Protein AF-A0A2V9T1B5-F1 (afdb_monomer)

Radius of gyration: 33.57 Å; Cα contacts (8 Å, |Δi|>4): 632; chains: 1; bounding box: 71×100×73 Å

Structure (mmCIF, N/CA/C/O backbone):
data_AF-A0A2V9T1B5-F1
#
_entry.id   AF-A0A2V9T1B5-F1
#
loop_
_atom_site.group_PDB
_atom_site.id
_atom_site.type_symbol
_atom_site.label_atom_id
_atom_site.label_alt_id
_atom_site.label_comp_id
_atom_site.label_asym_id
_atom_site.label_entity_id
_atom_site.label_seq_id
_atom_site.pdbx_PDB_ins_code
_atom_site.Cartn_x
_atom_site.Cartn_y
_atom_site.Cartn_z
_atom_site.occupancy
_atom_site.B_iso_or_equiv
_atom_site.auth_seq_id
_atom_site.auth_comp_id
_atom_site.auth_asym_id
_atom_site.auth_atom_id
_atom_site.pdbx_PDB_model_num
ATOM 1 N N . MET A 1 1 ? 27.629 -68.394 12.756 1.00 27.97 1 MET A N 1
ATOM 2 C CA . MET A 1 1 ? 27.709 -67.136 13.525 1.00 27.97 1 MET A CA 1
ATOM 3 C C . MET A 1 1 ? 28.769 -66.279 12.849 1.00 27.97 1 MET A C 1
ATOM 5 O O . MET A 1 1 ? 29.933 -66.646 12.896 1.00 27.97 1 MET A O 1
ATOM 9 N N . ILE A 1 2 ? 28.378 -65.248 12.100 1.00 22.84 2 ILE A N 1
ATOM 10 C CA . ILE A 1 2 ? 29.319 -64.308 11.473 1.00 22.84 2 ILE A CA 1
ATOM 11 C C . ILE A 1 2 ? 28.877 -62.925 11.935 1.00 22.84 2 ILE A C 1
ATOM 13 O O . ILE A 1 2 ? 27.799 -62.472 11.560 1.00 22.84 2 ILE A O 1
ATOM 17 N N . ASN A 1 3 ? 29.676 -62.294 12.793 1.00 23.17 3 ASN A N 1
ATOM 18 C CA . ASN A 1 3 ? 29.458 -60.916 13.211 1.00 23.17 3 ASN A CA 1
ATOM 19 C C . ASN A 1 3 ? 30.103 -59.994 12.177 1.00 23.17 3 ASN A C 1
ATOM 21 O O . ASN A 1 3 ? 31.319 -60.029 11.997 1.00 23.17 3 ASN A O 1
ATOM 25 N N . PHE A 1 4 ? 29.306 -59.153 11.522 1.00 21.45 4 PHE A N 1
ATOM 26 C CA . PHE A 1 4 ? 29.824 -57.986 10.815 1.00 21.45 4 PHE A CA 1
ATOM 27 C C . PHE A 1 4 ? 29.846 -56.803 11.782 1.00 21.45 4 PHE A C 1
ATOM 29 O O . PHE A 1 4 ? 28.810 -56.401 12.305 1.00 21.45 4 PHE A O 1
ATOM 36 N N . ILE A 1 5 ? 31.036 -56.254 12.023 1.00 24.81 5 ILE A N 1
ATOM 37 C CA . ILE A 1 5 ? 31.220 -54.988 12.735 1.00 24.81 5 ILE A CA 1
ATOM 38 C C . ILE A 1 5 ? 31.395 -53.910 11.667 1.00 24.81 5 ILE A C 1
ATOM 40 O O . ILE A 1 5 ? 32.372 -53.933 10.923 1.00 24.81 5 ILE A O 1
ATOM 44 N N . VAL A 1 6 ? 30.455 -52.969 11.587 1.00 22.75 6 VAL A N 1
ATOM 45 C CA . VAL A 1 6 ? 30.609 -51.751 10.783 1.00 22.75 6 VAL A CA 1
ATOM 46 C C . VAL A 1 6 ? 30.931 -50.609 11.741 1.00 22.75 6 VAL A C 1
ATOM 48 O O . VAL A 1 6 ? 30.074 -50.181 12.510 1.00 22.75 6 VAL A O 1
ATOM 51 N N . SER A 1 7 ? 32.176 -50.132 11.715 1.00 23.30 7 SER A N 1
ATOM 52 C CA . SER A 1 7 ? 32.597 -48.926 12.437 1.00 23.30 7 SER A CA 1
ATOM 53 C C . SER A 1 7 ? 32.425 -47.709 11.533 1.00 23.30 7 SER A C 1
ATOM 55 O O . SER A 1 7 ? 33.073 -47.622 10.492 1.00 23.30 7 SER A O 1
ATOM 57 N N . LEU A 1 8 ? 31.576 -46.760 11.931 1.00 23.06 8 LEU A N 1
ATOM 58 C CA . LEU A 1 8 ? 31.477 -45.443 11.298 1.00 23.06 8 LEU A CA 1
ATOM 59 C C . LEU A 1 8 ? 32.153 -44.404 12.198 1.00 23.06 8 LEU A C 1
ATOM 61 O O . LEU A 1 8 ? 31.706 -44.158 13.316 1.00 23.06 8 LEU A O 1
ATOM 65 N N . THR A 1 9 ? 33.220 -43.782 11.701 1.00 23.73 9 THR A N 1
ATOM 66 C CA . THR A 1 9 ? 33.919 -42.691 12.392 1.00 23.73 9 THR A CA 1
ATOM 67 C C . THR A 1 9 ? 33.430 -41.364 11.819 1.00 23.73 9 THR A C 1
ATOM 69 O O . THR A 1 9 ? 33.718 -41.047 10.667 1.00 23.73 9 THR A O 1
ATOM 72 N N . MET A 1 10 ? 32.695 -40.570 12.600 1.00 24.61 10 MET A N 1
ATOM 73 C CA . MET A 1 10 ? 32.346 -39.192 12.233 1.00 24.61 10 MET A CA 1
ATOM 74 C C . MET A 1 10 ? 33.096 -38.208 13.130 1.00 24.61 10 MET A C 1
ATOM 76 O O . MET A 1 10 ? 32.990 -38.263 14.351 1.00 24.61 10 MET A O 1
ATOM 80 N N . SER A 1 11 ? 33.841 -37.290 12.513 1.00 25.34 11 SER A N 1
ATOM 81 C CA . SER A 1 11 ? 34.468 -36.153 13.191 1.00 25.34 11 SER A CA 1
ATOM 82 C C . SER A 1 11 ? 33.543 -34.942 13.085 1.00 25.34 11 SER A C 1
ATOM 84 O O . SER A 1 11 ? 33.284 -34.451 11.986 1.00 25.34 11 SER A O 1
ATOM 86 N N . THR A 1 12 ? 33.015 -34.462 14.212 1.00 33.34 12 THR A N 1
ATOM 87 C CA . THR A 1 12 ? 32.183 -33.249 14.263 1.00 33.34 12 THR A CA 1
ATOM 88 C C . THR A 1 12 ? 32.829 -32.186 15.141 1.00 33.34 12 THR A C 1
ATOM 90 O O . THR A 1 12 ? 33.193 -32.458 16.284 1.00 33.34 12 THR A O 1
ATOM 93 N N . LYS A 1 13 ?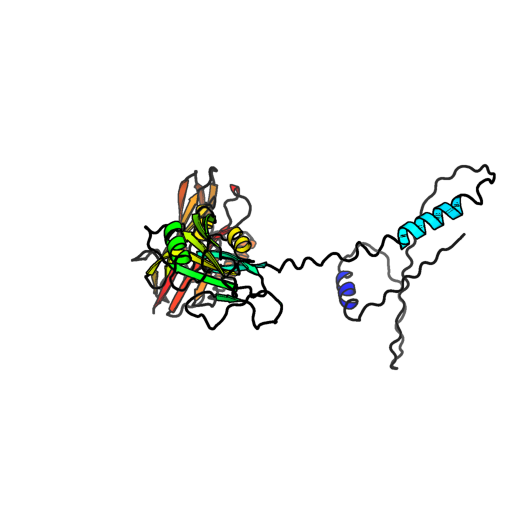 32.929 -30.955 14.619 1.00 31.89 13 LYS A N 1
ATOM 94 C CA . LYS A 1 13 ? 33.386 -29.771 15.362 1.00 31.89 13 LYS A CA 1
ATOM 95 C C . LYS A 1 13 ? 32.484 -29.509 16.579 1.00 31.89 13 LYS A C 1
ATOM 97 O O . LYS A 1 13 ? 31.260 -29.619 16.515 1.00 31.89 13 LYS A O 1
ATOM 102 N N . THR A 1 14 ? 33.121 -29.113 17.672 1.00 38.16 14 THR A N 1
ATOM 103 C CA . THR A 1 14 ? 32.693 -29.068 19.084 1.00 38.16 14 THR A CA 1
ATOM 104 C C . THR A 1 14 ? 31.452 -28.230 19.448 1.00 38.16 14 THR A C 1
ATOM 106 O O . THR A 1 14 ? 31.108 -28.155 20.621 1.00 38.16 14 THR A O 1
ATOM 109 N N . GLY A 1 15 ? 30.715 -27.649 18.496 1.00 39.47 15 GLY A N 1
ATOM 110 C CA . GLY A 1 15 ? 29.523 -26.827 18.779 1.00 39.47 15 GLY A CA 1
ATOM 111 C C . GLY A 1 15 ? 28.165 -27.534 18.642 1.00 39.47 15 GLY A C 1
ATOM 112 O O . GLY A 1 15 ? 27.149 -26.994 19.076 1.00 39.47 15 GLY A O 1
ATOM 113 N N . PHE A 1 16 ? 28.109 -28.722 18.028 1.00 32.59 16 PHE A N 1
ATOM 114 C CA . PHE A 1 16 ? 26.835 -29.366 17.656 1.00 32.59 16 PHE A CA 1
ATOM 115 C C . PHE A 1 16 ? 26.330 -30.394 18.691 1.00 32.59 16 PHE A C 1
ATOM 117 O O . PHE A 1 16 ? 25.124 -30.590 18.837 1.00 32.59 16 PHE A O 1
ATOM 124 N N . ALA A 1 17 ? 27.230 -30.985 19.485 1.00 37.50 17 ALA A N 1
ATOM 125 C CA . ALA A 1 17 ? 26.889 -32.007 20.481 1.00 37.50 17 ALA A CA 1
ATOM 126 C C . ALA A 1 17 ? 26.057 -31.462 21.665 1.00 37.50 17 ALA A C 1
ATOM 128 O O . ALA A 1 17 ? 25.177 -32.153 22.174 1.00 37.50 17 ALA A O 1
ATOM 129 N N . GLN A 1 18 ? 26.250 -30.196 22.060 1.00 34.62 18 GLN A N 1
ATOM 130 C CA . GLN A 1 18 ? 25.498 -29.584 23.168 1.00 34.62 18 GLN A CA 1
ATOM 131 C C . GLN A 1 18 ? 24.032 -29.255 22.823 1.00 34.62 18 GLN A C 1
ATOM 133 O O . GLN A 1 18 ? 23.200 -29.162 23.726 1.00 34.62 18 GLN A O 1
ATOM 138 N N . LYS A 1 19 ? 23.678 -29.110 21.536 1.00 35.59 19 LYS A N 1
ATOM 139 C CA . LYS A 1 19 ? 22.288 -28.840 21.115 1.00 35.59 19 LYS A CA 1
ATOM 140 C C . LYS A 1 19 ? 21.432 -30.106 21.001 1.00 35.59 19 LYS A C 1
ATOM 142 O O . LYS A 1 19 ? 20.233 -30.030 21.249 1.00 35.59 19 LYS A O 1
ATOM 147 N N . LEU A 1 20 ? 22.032 -31.263 20.717 1.00 31.22 20 LEU A N 1
ATOM 148 C CA . LEU A 1 20 ? 21.323 -32.549 20.661 1.00 31.22 20 LEU A CA 1
ATOM 149 C C . LEU A 1 20 ? 20.961 -33.086 22.057 1.00 31.22 20 LEU A C 1
ATOM 151 O O . LEU A 1 20 ? 19.861 -33.603 22.243 1.00 31.22 20 LEU A O 1
ATOM 155 N N . ALA A 1 21 ? 21.809 -32.860 23.066 1.00 33.88 21 ALA A N 1
ATOM 156 C CA . ALA A 1 21 ? 21.526 -33.264 24.448 1.00 33.88 21 ALA A CA 1
ATOM 157 C C . ALA A 1 21 ? 20.344 -32.497 25.087 1.00 33.88 21 ALA A C 1
ATOM 159 O O . ALA A 1 21 ? 19.639 -33.044 25.929 1.00 33.88 21 ALA A O 1
ATOM 160 N N . ARG A 1 22 ? 20.067 -31.254 24.654 1.00 31.62 22 ARG A N 1
ATOM 161 C CA . ARG A 1 22 ? 18.905 -30.470 25.129 1.00 31.62 22 ARG A CA 1
ATOM 162 C C . ARG A 1 22 ? 17.578 -30.853 24.468 1.00 31.62 22 ARG A C 1
ATOM 164 O O . ARG A 1 22 ? 16.531 -30.509 25.006 1.00 31.62 22 ARG A O 1
ATOM 171 N N . TRP A 1 23 ? 17.604 -31.552 23.334 1.00 28.58 23 TRP A N 1
ATOM 172 C CA . TRP A 1 23 ? 16.388 -31.969 22.626 1.00 28.58 23 TRP A CA 1
ATOM 173 C C . TRP A 1 23 ? 15.876 -33.344 23.094 1.00 28.58 23 TRP A C 1
ATOM 175 O O . TRP A 1 23 ? 14.671 -33.568 23.128 1.00 28.58 23 TRP A O 1
ATOM 185 N N . ALA A 1 24 ? 16.767 -34.228 23.556 1.00 31.69 24 ALA A N 1
ATOM 186 C CA . ALA A 1 24 ? 16.408 -35.567 24.039 1.00 31.69 24 ALA A CA 1
ATOM 187 C C . ALA A 1 24 ? 15.790 -35.601 25.457 1.00 31.69 24 ALA A C 1
ATOM 189 O O . ALA A 1 24 ? 15.173 -36.591 25.832 1.00 31.69 24 ALA A O 1
ATOM 190 N N . GLY A 1 25 ? 15.894 -34.521 26.241 1.00 29.31 25 GLY A N 1
ATOM 191 C CA . GLY A 1 25 ? 15.396 -34.455 27.625 1.00 29.31 25 GLY A CA 1
ATOM 192 C C . GLY A 1 25 ? 13.893 -34.185 27.798 1.00 29.31 25 GLY A C 1
ATOM 193 O O . GLY A 1 25 ? 13.484 -33.802 28.890 1.00 29.31 25 GLY A O 1
ATOM 194 N N . LYS A 1 26 ? 13.066 -34.308 26.748 1.00 30.30 26 LYS A N 1
ATOM 195 C CA . LYS A 1 26 ? 11.636 -33.928 26.793 1.00 30.30 26 LYS A CA 1
ATOM 196 C C . LYS A 1 26 ? 10.634 -35.002 26.357 1.00 30.30 26 LYS A C 1
ATOM 198 O O . LYS A 1 26 ? 9.466 -34.681 26.161 1.00 30.30 26 LYS A O 1
ATOM 203 N N . VAL A 1 27 ? 11.042 -36.267 26.265 1.00 25.41 27 VAL A N 1
ATOM 204 C CA . VAL A 1 27 ? 10.117 -37.382 26.005 1.00 25.41 27 VAL A CA 1
ATOM 205 C C . VAL A 1 27 ? 10.236 -38.399 27.138 1.00 25.41 27 VAL A C 1
ATOM 207 O O . VAL A 1 27 ? 11.235 -39.099 27.247 1.00 25.41 27 VAL A O 1
ATOM 210 N N . SER A 1 28 ? 9.225 -38.433 28.007 1.00 24.00 28 SER A N 1
ATOM 211 C CA . SER A 1 28 ? 9.064 -39.421 29.078 1.00 24.00 28 SER A CA 1
ATOM 212 C C . SER A 1 28 ? 8.049 -40.473 28.641 1.00 24.00 28 SER A C 1
ATOM 214 O O . SER A 1 28 ? 6.937 -40.112 28.264 1.00 24.00 28 SER A O 1
ATOM 216 N N . PHE A 1 29 ? 8.422 -41.752 28.728 1.00 26.62 29 PHE A N 1
ATOM 217 C CA . PHE A 1 29 ? 7.496 -42.882 28.801 1.00 26.62 29 PHE A CA 1
ATOM 218 C C . PHE A 1 29 ? 8.089 -43.984 29.700 1.00 26.62 29 PHE A C 1
ATOM 220 O O . PHE A 1 29 ? 9.119 -44.561 29.372 1.00 26.62 29 PHE A O 1
ATOM 227 N N . GLY A 1 30 ? 7.405 -44.257 30.818 1.00 23.55 30 GLY A N 1
ATOM 228 C CA . GLY A 1 30 ? 7.139 -45.603 31.353 1.00 23.55 30 GLY A CA 1
ATOM 229 C C . GLY A 1 30 ? 8.272 -46.461 31.938 1.00 23.55 30 GLY A C 1
ATOM 230 O O . GLY A 1 30 ? 8.792 -47.329 31.254 1.00 23.55 30 GLY A O 1
ATOM 231 N N . THR A 1 31 ? 8.507 -46.289 33.244 1.00 26.75 31 THR A N 1
ATOM 232 C CA . THR A 1 31 ? 8.762 -47.311 34.296 1.00 26.75 31 THR A CA 1
ATOM 233 C C . THR A 1 31 ? 9.779 -48.450 34.084 1.00 26.75 31 THR A C 1
ATOM 235 O O . THR A 1 31 ? 9.487 -49.457 33.443 1.00 26.75 31 THR A O 1
ATOM 238 N N . GLY A 1 32 ? 10.887 -48.358 34.829 1.00 25.12 32 GLY A N 1
ATOM 239 C CA . GLY A 1 32 ? 11.743 -49.454 35.302 1.00 25.12 32 GLY A CA 1
ATOM 240 C C . GLY A 1 32 ? 12.815 -48.877 36.242 1.00 25.12 32 GLY A C 1
ATOM 241 O O . GLY A 1 32 ? 13.456 -47.900 35.871 1.00 25.12 32 GLY A O 1
ATOM 242 N N . GLU A 1 33 ? 12.923 -49.390 37.471 1.00 26.41 33 GLU A N 1
ATOM 243 C CA . GLU A 1 33 ? 13.734 -48.851 38.584 1.00 26.41 33 GLU A CA 1
ATOM 244 C C . GLU A 1 33 ? 15.238 -48.647 38.281 1.00 26.41 33 GLU A C 1
ATOM 246 O O . GLU A 1 33 ? 15.796 -49.347 37.434 1.00 26.41 33 GLU A O 1
ATOM 251 N N . PRO A 1 34 ? 15.921 -47.718 38.988 1.00 27.36 34 PRO A N 1
ATOM 252 C CA . PRO A 1 34 ? 17.334 -47.426 38.781 1.00 27.36 34 PRO A CA 1
ATOM 253 C C . PRO A 1 34 ? 18.230 -48.274 39.699 1.00 27.36 34 PRO A C 1
ATOM 255 O O . PRO A 1 34 ? 18.143 -48.177 40.922 1.00 27.36 34 PRO A O 1
ATOM 258 N N . GLU A 1 35 ? 19.169 -49.032 39.131 1.00 26.33 35 GLU A N 1
ATOM 259 C CA . GLU A 1 35 ? 20.318 -49.519 39.900 1.00 26.33 35 GLU A CA 1
ATOM 260 C C . GLU A 1 35 ? 21.350 -48.394 40.056 1.00 26.33 35 GLU A C 1
ATOM 262 O O . GLU A 1 35 ? 21.898 -47.847 39.098 1.00 26.33 35 GLU A O 1
ATOM 267 N N . THR A 1 36 ? 21.581 -48.030 41.312 1.00 25.42 36 THR A N 1
ATOM 268 C CA . THR A 1 36 ? 22.580 -47.078 41.790 1.00 25.42 36 THR A CA 1
ATOM 269 C C . THR A 1 36 ? 23.999 -47.605 41.595 1.00 25.42 36 THR A C 1
ATOM 271 O O . THR A 1 36 ? 24.306 -48.683 42.096 1.00 25.42 36 THR A O 1
ATOM 274 N N . LEU A 1 37 ? 24.905 -46.804 41.023 1.00 24.48 37 LEU A N 1
ATOM 275 C CA . LEU A 1 37 ? 26.349 -46.977 41.222 1.00 24.48 37 LEU A CA 1
ATOM 276 C C . LEU A 1 37 ? 27.048 -45.625 41.460 1.00 24.48 37 LEU A C 1
ATOM 278 O O . LEU A 1 37 ? 27.145 -44.771 40.585 1.00 24.48 37 LEU A O 1
ATOM 282 N N . SER A 1 38 ? 27.458 -45.495 42.723 1.00 23.78 38 SER A N 1
ATOM 283 C CA . SER A 1 38 ? 28.456 -44.651 43.392 1.00 23.78 38 SER A CA 1
ATOM 284 C C . SER A 1 38 ? 29.300 -43.662 42.568 1.00 23.78 38 SER A C 1
ATOM 286 O O . SER A 1 38 ? 30.051 -44.022 41.666 1.00 23.78 38 SER A O 1
ATOM 288 N N . THR A 1 39 ? 29.257 -42.406 43.017 1.00 27.08 39 THR A N 1
ATOM 289 C CA . THR A 1 39 ? 30.292 -41.380 42.853 1.00 27.08 39 THR A CA 1
ATOM 290 C C . THR A 1 39 ? 31.535 -41.712 43.684 1.00 27.08 39 THR A C 1
ATOM 292 O O . THR A 1 39 ? 31.429 -41.806 44.908 1.00 27.08 39 THR A O 1
ATOM 295 N N . ALA A 1 40 ? 32.704 -41.784 43.045 1.00 26.09 40 ALA A N 1
ATOM 296 C CA . ALA A 1 40 ? 33.996 -41.583 43.697 1.00 26.09 40 ALA A CA 1
ATOM 297 C C . ALA A 1 40 ? 34.992 -40.912 42.727 1.00 26.09 40 ALA A C 1
ATOM 299 O O . ALA A 1 40 ? 35.174 -41.350 41.594 1.00 26.09 40 ALA A O 1
ATOM 300 N N . ASP A 1 41 ? 35.541 -39.805 43.219 1.00 23.75 41 ASP A N 1
ATOM 301 C CA . ASP A 1 41 ? 36.699 -38.985 42.838 1.00 23.75 41 ASP A CA 1
ATOM 302 C C . ASP A 1 41 ? 37.670 -39.491 41.755 1.00 23.75 41 ASP A C 1
ATOM 304 O O . ASP A 1 41 ? 38.149 -40.610 41.848 1.00 23.75 41 ASP A O 1
ATOM 308 N N . VAL A 1 42 ? 38.081 -38.600 40.832 1.00 26.94 42 VAL A N 1
ATOM 309 C CA . VAL A 1 42 ? 39.494 -38.182 40.625 1.00 26.94 42 VAL A CA 1
ATOM 310 C C . VAL A 1 42 ? 39.526 -36.816 39.911 1.00 26.94 42 VAL A C 1
ATOM 312 O O . VAL A 1 42 ? 38.898 -36.600 38.875 1.00 26.94 42 VAL A O 1
ATOM 315 N N . VAL A 1 43 ? 40.295 -35.891 40.486 1.00 26.61 43 VAL A N 1
ATOM 316 C CA . VAL A 1 43 ? 40.606 -34.538 40.004 1.00 26.61 43 VAL A CA 1
ATOM 317 C C . VAL A 1 43 ? 41.882 -34.545 39.143 1.00 26.61 43 VAL A C 1
ATOM 319 O O . VAL A 1 43 ? 42.850 -35.196 39.509 1.00 26.61 43 VAL A O 1
ATOM 322 N N . ARG A 1 44 ? 41.867 -33.725 38.075 1.00 28.11 44 ARG A N 1
ATOM 323 C CA . ARG A 1 44 ? 42.983 -33.136 37.286 1.00 28.11 44 ARG A CA 1
ATOM 324 C C . ARG A 1 44 ? 44.037 -34.070 36.665 1.00 28.11 44 ARG A C 1
ATOM 326 O O . ARG A 1 44 ? 44.931 -34.537 37.347 1.00 28.11 44 ARG A O 1
ATOM 333 N N . ASP A 1 45 ? 44.053 -34.113 35.331 1.00 27.89 45 ASP A N 1
ATOM 334 C CA . ASP A 1 45 ? 45.153 -33.512 34.561 1.00 27.89 45 ASP A CA 1
ATOM 335 C C . ASP A 1 45 ? 44.776 -33.302 33.085 1.00 27.89 45 ASP A C 1
ATOM 337 O O . ASP A 1 45 ? 43.893 -33.963 32.538 1.00 27.89 45 ASP A O 1
ATOM 341 N N . GLY A 1 46 ? 45.383 -32.288 32.467 1.00 32.44 46 GLY A N 1
ATOM 342 C CA . GLY A 1 46 ? 45.073 -31.822 31.118 1.00 32.44 46 GLY A CA 1
ATOM 343 C C . GLY A 1 46 ? 45.395 -32.845 30.026 1.00 32.44 46 GLY A C 1
ATOM 344 O O . GLY A 1 46 ? 46.501 -33.364 29.944 1.00 32.44 46 GLY A O 1
ATOM 345 N N . GLY A 1 47 ? 44.435 -33.073 29.131 1.00 27.31 47 GLY A N 1
ATOM 346 C CA . GLY A 1 47 ? 44.636 -33.867 27.921 1.00 27.31 47 GLY A CA 1
ATOM 347 C C . GLY A 1 47 ? 43.312 -34.201 27.244 1.00 27.31 47 GLY A C 1
ATOM 348 O O . GLY A 1 47 ? 42.538 -35.014 27.738 1.00 27.31 47 GLY A O 1
ATOM 349 N N . LEU A 1 48 ? 43.036 -33.570 26.101 1.00 29.42 48 LEU A N 1
ATOM 350 C CA . LEU A 1 48 ? 41.902 -33.904 25.237 1.00 29.42 48 LEU A CA 1
ATOM 351 C C . LEU A 1 48 ? 42.068 -35.334 24.694 1.00 29.42 48 LEU A C 1
ATOM 353 O O . LEU A 1 48 ? 42.813 -35.547 23.742 1.00 29.42 48 LEU A O 1
ATOM 357 N N . SER A 1 49 ? 41.349 -36.297 25.271 1.00 28.28 49 SER A N 1
ATOM 358 C CA . SER A 1 49 ? 41.132 -37.625 24.681 1.00 28.28 49 SER A CA 1
ATOM 359 C C . SER A 1 49 ? 39.649 -37.795 24.327 1.00 28.28 49 SER A C 1
ATOM 361 O O . SER A 1 49 ? 38.791 -37.441 25.139 1.00 28.28 49 SER A O 1
ATOM 363 N N . PRO A 1 50 ? 39.300 -38.304 23.131 1.00 28.31 50 PRO A N 1
ATOM 364 C CA . PRO A 1 50 ? 37.907 -38.476 22.738 1.00 28.31 50 PRO A CA 1
ATOM 365 C C . PRO A 1 50 ? 37.260 -39.647 23.491 1.00 28.31 50 PRO A C 1
ATOM 367 O O . PRO A 1 50 ? 37.689 -40.796 23.393 1.00 28.31 50 PRO A O 1
ATOM 370 N N . VAL A 1 51 ? 36.181 -39.350 24.216 1.00 28.22 51 VAL A N 1
ATOM 371 C CA . VAL A 1 51 ? 35.294 -40.345 24.830 1.00 28.22 51 VAL A CA 1
ATOM 372 C C . VAL A 1 51 ? 34.545 -41.088 23.721 1.00 28.22 51 VAL A C 1
ATOM 374 O O . VAL A 1 51 ? 33.822 -40.483 22.931 1.00 28.22 51 VAL A O 1
ATOM 377 N N . THR A 1 52 ? 34.723 -42.407 23.652 1.00 24.64 52 THR A N 1
ATOM 378 C CA . THR A 1 52 ? 34.022 -43.276 22.696 1.00 24.64 52 THR A CA 1
ATOM 379 C C . THR A 1 52 ? 32.711 -43.756 23.316 1.00 24.64 52 THR A C 1
ATOM 381 O O . THR A 1 52 ? 32.724 -44.600 24.208 1.00 24.64 52 THR A O 1
ATOM 384 N N . LEU A 1 53 ? 31.573 -43.248 22.840 1.00 25.44 53 LEU A N 1
ATOM 385 C CA . LEU A 1 53 ? 30.254 -43.790 23.180 1.00 25.44 53 LEU A CA 1
ATOM 386 C C . LEU A 1 53 ? 29.932 -44.962 22.241 1.00 25.44 53 LEU A C 1
ATOM 388 O O . LEU 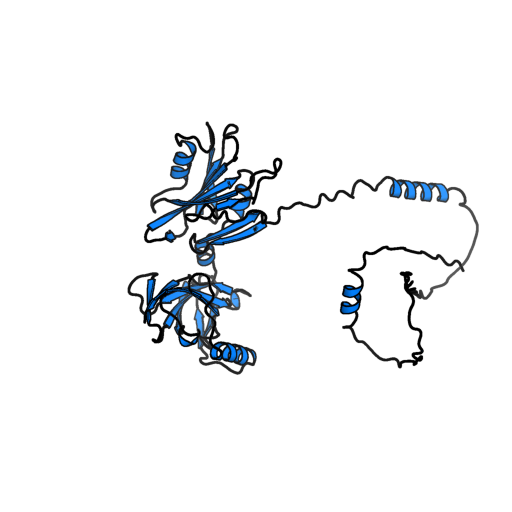A 1 53 ? 29.763 -44.771 21.038 1.00 25.44 53 LEU A O 1
ATOM 392 N N . ARG A 1 54 ? 29.852 -46.183 22.784 1.00 25.36 54 ARG A N 1
ATOM 393 C CA . ARG A 1 54 ? 29.319 -47.351 22.068 1.00 25.36 54 ARG A CA 1
ATOM 394 C C . ARG A 1 54 ? 27.817 -47.438 22.315 1.00 25.36 54 ARG A C 1
ATOM 396 O O . ARG A 1 54 ? 27.403 -47.713 23.433 1.00 25.36 54 ARG A O 1
ATOM 403 N N . HIS A 1 55 ? 27.017 -47.277 21.268 1.00 28.34 55 HIS A N 1
ATOM 404 C CA . HIS A 1 55 ? 25.626 -47.724 21.275 1.00 28.34 55 HIS A CA 1
ATOM 405 C C . HIS A 1 55 ? 25.534 -49.026 20.477 1.00 28.34 55 HIS A C 1
ATOM 407 O O . HIS A 1 55 ? 25.894 -49.062 19.301 1.00 28.34 55 HIS A O 1
ATOM 413 N N . SER A 1 56 ? 25.087 -50.105 21.119 1.00 25.92 56 SER A N 1
ATOM 414 C CA . SER A 1 56 ? 24.724 -51.354 20.454 1.00 25.92 56 SER A CA 1
ATOM 415 C C . SER A 1 56 ? 23.237 -51.313 20.100 1.00 25.92 56 SER A C 1
ATOM 417 O O . SER A 1 56 ? 22.382 -51.162 20.968 1.00 25.92 56 SER A O 1
ATOM 419 N N . LEU A 1 57 ? 22.918 -51.446 18.813 1.00 23.34 57 LEU A N 1
ATOM 420 C CA . LEU A 1 57 ? 21.549 -51.661 18.352 1.00 23.34 57 LEU A CA 1
ATOM 421 C C . LEU A 1 57 ? 21.367 -53.170 18.134 1.00 23.34 57 LEU A C 1
ATOM 423 O O . LEU A 1 57 ? 22.043 -53.751 17.287 1.00 23.34 57 LEU A O 1
ATOM 427 N N . SER A 1 58 ? 20.497 -53.812 18.913 1.00 23.42 58 SER A N 1
ATOM 428 C CA . SER A 1 58 ? 20.144 -55.228 18.747 1.00 23.42 58 SER A CA 1
ATOM 429 C C . SER A 1 58 ? 18.792 -55.322 18.045 1.00 23.42 58 SER A C 1
ATOM 431 O O . SER A 1 58 ? 17.780 -54.906 18.604 1.00 23.42 58 SER A O 1
ATOM 433 N N . ILE A 1 59 ? 18.770 -55.836 16.813 1.00 25.66 59 ILE A N 1
ATOM 434 C CA . ILE A 1 59 ? 17.531 -56.122 16.078 1.00 25.66 59 ILE A CA 1
ATOM 435 C C . ILE A 1 59 ? 17.292 -57.630 16.150 1.00 25.66 59 ILE A C 1
ATOM 437 O O . ILE A 1 59 ? 18.062 -58.421 15.605 1.00 25.66 59 ILE A O 1
ATOM 441 N N . LYS A 1 60 ? 16.218 -58.024 16.834 1.00 23.22 60 LYS A N 1
ATOM 442 C CA . LYS A 1 60 ? 15.758 -59.411 16.944 1.00 23.22 60 LYS A CA 1
ATOM 443 C C . LYS A 1 60 ? 14.849 -59.701 15.746 1.00 23.22 60 LYS A C 1
ATOM 445 O O . LYS A 1 60 ? 13.838 -59.028 15.577 1.00 23.22 60 LYS A O 1
ATOM 450 N N . THR A 1 61 ? 15.207 -60.670 14.909 1.00 28.77 61 THR A N 1
ATOM 451 C CA . THR A 1 61 ? 14.304 -61.217 13.884 1.00 28.77 61 THR A CA 1
ATOM 452 C C . THR A 1 61 ? 13.861 -62.601 14.342 1.00 28.77 61 THR A C 1
ATOM 454 O O . THR A 1 61 ? 14.685 -63.494 14.536 1.00 28.77 61 THR A O 1
ATOM 457 N N . GLU A 1 62 ? 12.563 -62.751 14.605 1.00 28.83 62 GLU A N 1
ATOM 458 C CA . GLU A 1 62 ? 11.940 -64.045 14.885 1.00 28.83 62 GLU A CA 1
ATOM 459 C C . GLU A 1 62 ? 11.675 -64.789 13.576 1.00 28.83 62 GLU A C 1
ATOM 461 O O . GLU A 1 62 ? 11.368 -64.197 12.540 1.00 28.83 62 GLU A O 1
ATOM 466 N N . GLY A 1 63 ? 11.909 -66.097 13.627 1.00 28.16 63 GLY A N 1
ATOM 467 C CA . GLY A 1 63 ? 12.092 -66.942 12.463 1.00 28.16 63 GLY A CA 1
ATOM 468 C C . GLY A 1 63 ? 10.820 -67.541 11.879 1.00 28.16 63 GLY A C 1
ATOM 469 O O . GLY A 1 63 ? 9.780 -67.653 12.518 1.00 28.16 63 GLY A O 1
ATOM 470 N N . MET A 1 64 ? 10.985 -68.052 10.665 1.00 23.31 64 MET A N 1
ATOM 471 C CA . MET A 1 64 ? 10.225 -69.186 10.166 1.00 23.31 64 MET A CA 1
ATOM 472 C C . MET A 1 64 ? 11.196 -70.097 9.409 1.00 23.31 64 MET A C 1
ATOM 474 O O . MET A 1 64 ? 11.923 -69.661 8.517 1.00 23.31 64 MET A O 1
ATOM 478 N N . ILE A 1 65 ? 11.261 -71.350 9.852 1.00 30.50 65 ILE A N 1
ATOM 479 C CA . ILE A 1 65 ? 12.111 -72.427 9.337 1.00 30.50 65 ILE A CA 1
ATOM 480 C C . ILE A 1 65 ? 11.254 -73.302 8.421 1.00 30.50 65 ILE A C 1
ATOM 482 O O . ILE A 1 65 ? 10.168 -73.686 8.847 1.00 30.50 65 ILE A O 1
ATOM 486 N N . ALA A 1 66 ? 11.767 -73.667 7.237 1.00 26.16 66 ALA A N 1
ATOM 487 C CA . ALA A 1 66 ? 11.761 -75.029 6.655 1.00 26.16 66 ALA A CA 1
ATOM 488 C C . ALA A 1 66 ? 12.166 -75.001 5.158 1.00 26.16 66 ALA A C 1
ATOM 490 O O . ALA A 1 66 ? 11.942 -73.992 4.495 1.00 26.16 66 ALA A O 1
ATOM 491 N N . PRO A 1 67 ? 12.616 -76.119 4.555 1.00 36.91 67 PRO A N 1
ATOM 492 C CA . PRO A 1 67 ? 13.672 -77.033 4.984 1.00 36.91 67 PRO A CA 1
ATOM 493 C C . PRO A 1 67 ? 14.772 -77.196 3.902 1.00 36.91 67 PRO A C 1
ATOM 495 O O . PRO A 1 67 ? 14.651 -76.768 2.758 1.00 36.91 67 PRO A O 1
ATOM 498 N N . LEU A 1 68 ? 15.874 -77.826 4.306 1.00 35.59 68 LEU A N 1
ATOM 499 C CA . LEU A 1 68 ? 17.088 -78.107 3.533 1.00 35.59 68 LEU A CA 1
ATOM 500 C C . LEU A 1 68 ? 16.874 -79.167 2.437 1.00 35.59 68 LEU A C 1
ATOM 502 O O . LEU A 1 68 ? 16.357 -80.229 2.756 1.00 35.59 68 LEU A O 1
ATOM 506 N N . TYR A 1 69 ? 17.415 -78.950 1.231 1.00 26.50 69 TYR A N 1
ATOM 507 C CA . TYR A 1 69 ? 18.182 -79.959 0.473 1.00 26.50 69 TYR A CA 1
ATOM 508 C C . TYR A 1 69 ? 19.259 -79.261 -0.398 1.00 26.50 69 TYR A C 1
ATOM 510 O O . TYR A 1 69 ? 19.074 -78.098 -0.762 1.00 26.50 69 TYR A O 1
ATOM 518 N N . PRO A 1 70 ? 20.415 -79.904 -0.669 1.00 47.50 70 PRO A N 1
ATOM 519 C CA . PRO A 1 70 ? 21.662 -79.227 -1.015 1.00 47.50 70 PRO A CA 1
ATOM 520 C C . PRO A 1 70 ? 22.070 -79.406 -2.490 1.00 47.50 70 PRO A C 1
ATOM 522 O O . PRO A 1 70 ? 21.398 -80.074 -3.264 1.00 47.50 70 PRO A O 1
ATOM 525 N N . ILE A 1 71 ? 23.264 -78.879 -2.792 1.00 35.62 71 ILE A N 1
ATOM 526 C CA . ILE A 1 71 ? 24.173 -79.158 -3.923 1.00 35.62 71 ILE A CA 1
ATOM 527 C C . ILE A 1 71 ? 24.401 -77.931 -4.817 1.00 35.62 71 ILE A C 1
ATOM 529 O O . ILE A 1 71 ? 23.736 -77.669 -5.810 1.00 35.62 71 ILE A O 1
ATOM 533 N N . ALA A 1 72 ? 25.415 -77.173 -4.394 1.00 41.94 72 ALA A N 1
ATOM 534 C CA . ALA A 1 72 ? 26.604 -76.866 -5.182 1.00 41.94 72 ALA A CA 1
ATOM 535 C C . ALA A 1 72 ? 26.438 -76.837 -6.709 1.00 41.94 72 ALA A C 1
ATOM 537 O O . ALA A 1 72 ? 26.572 -77.863 -7.362 1.00 41.94 72 ALA A O 1
ATOM 538 N N . LEU A 1 73 ? 26.295 -75.634 -7.267 1.00 36.25 73 LEU A N 1
ATOM 539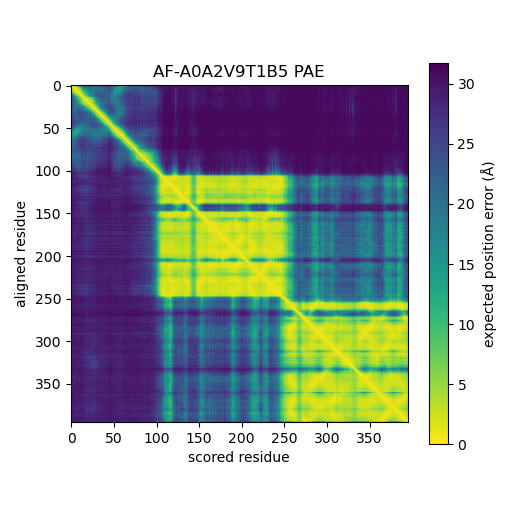 C CA . LEU A 1 73 ? 26.712 -75.293 -8.631 1.00 36.25 73 LEU A CA 1
ATOM 540 C C . LEU A 1 73 ? 26.508 -73.793 -8.842 1.00 36.25 73 LEU A C 1
ATOM 542 O O . LEU A 1 73 ? 25.485 -73.402 -9.377 1.00 36.25 73 LEU A O 1
ATOM 546 N N . TRP A 1 74 ? 27.442 -72.946 -8.384 1.00 36.41 74 TRP A N 1
ATOM 547 C CA . TRP A 1 74 ? 27.666 -71.602 -8.967 1.00 36.41 74 TRP A CA 1
ATOM 548 C C . TRP A 1 74 ? 28.802 -70.803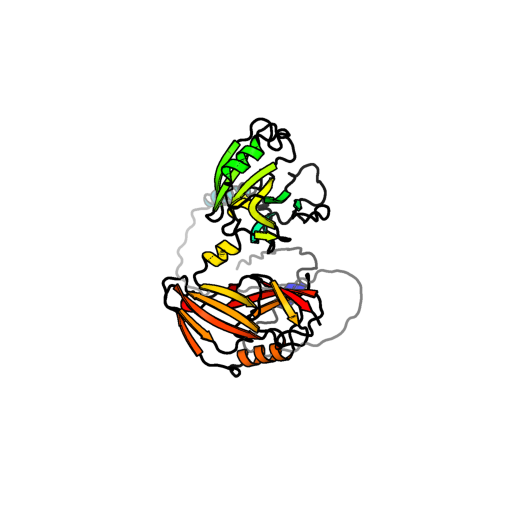 -8.304 1.00 36.41 74 TRP A C 1
ATOM 550 O O . TRP A 1 74 ? 28.713 -69.603 -8.042 1.00 36.41 74 TRP A O 1
ATOM 560 N N . ARG A 1 75 ? 29.943 -71.449 -8.053 1.00 43.69 75 ARG A N 1
ATOM 561 C CA . ARG A 1 75 ? 31.203 -70.707 -7.919 1.00 43.69 75 ARG A CA 1
ATOM 562 C C . ARG A 1 75 ? 31.654 -70.340 -9.335 1.00 43.69 75 ARG A C 1
ATOM 564 O O . ARG A 1 75 ? 31.746 -71.234 -10.160 1.00 43.69 75 ARG A O 1
ATOM 571 N N . HIS A 1 76 ? 31.890 -69.051 -9.587 1.00 43.06 76 HIS A N 1
ATOM 572 C CA . HIS A 1 76 ? 32.426 -68.397 -10.805 1.00 43.06 76 HIS A CA 1
ATOM 573 C C . HIS A 1 76 ? 31.474 -67.467 -11.582 1.00 43.06 76 HIS A C 1
ATOM 575 O O . HIS A 1 76 ? 31.970 -66.557 -12.241 1.00 43.06 76 HIS A O 1
ATOM 581 N N . GLY A 1 77 ? 30.146 -67.580 -11.441 1.00 40.91 77 GLY A N 1
ATOM 582 C CA . GLY A 1 77 ? 29.196 -66.632 -12.060 1.00 40.91 77 GLY A CA 1
ATOM 583 C C . GLY A 1 77 ? 28.922 -65.372 -11.224 1.00 40.91 77 GLY A C 1
ATOM 584 O O . GLY A 1 77 ? 28.853 -64.264 -11.753 1.00 40.91 77 GLY A O 1
ATOM 585 N N . MET A 1 78 ? 28.832 -65.513 -9.896 1.00 42.25 78 MET A N 1
ATOM 586 C CA . MET A 1 78 ? 28.435 -64.411 -9.003 1.00 42.25 78 MET A CA 1
ATOM 587 C C . MET A 1 78 ? 29.557 -63.431 -8.632 1.00 42.25 78 MET A C 1
ATOM 589 O O . MET A 1 78 ? 29.269 -62.309 -8.228 1.00 42.25 78 MET A O 1
ATOM 593 N N . THR A 1 79 ? 30.831 -63.781 -8.813 1.00 41.25 79 THR A N 1
ATOM 594 C CA . THR A 1 79 ? 31.941 -62.846 -8.549 1.00 41.25 79 THR A CA 1
ATOM 595 C C . THR A 1 79 ? 32.091 -61.783 -9.638 1.00 41.25 79 THR A C 1
ATOM 597 O O . THR A 1 79 ? 32.527 -60.676 -9.339 1.00 41.25 79 THR A O 1
ATOM 600 N N . ARG A 1 80 ? 31.669 -62.058 -10.881 1.00 42.84 80 ARG A N 1
ATOM 601 C CA . ARG A 1 80 ? 31.664 -61.049 -11.957 1.00 42.84 80 ARG A CA 1
ATOM 602 C C . ARG A 1 80 ? 30.485 -60.079 -11.856 1.00 42.84 80 ARG A C 1
ATOM 604 O O . ARG A 1 80 ? 30.652 -58.910 -12.184 1.00 42.84 80 ARG A O 1
ATOM 611 N N . LEU A 1 81 ? 29.337 -60.523 -11.338 1.00 42.81 81 LEU A N 1
ATOM 612 C CA . LEU A 1 81 ? 28.156 -59.666 -11.182 1.00 42.81 81 LEU A CA 1
ATOM 613 C C . LEU A 1 81 ? 28.306 -58.661 -10.025 1.00 42.81 81 LEU A C 1
ATOM 615 O O . LEU A 1 81 ? 27.901 -57.511 -10.156 1.00 42.81 81 LEU A O 1
ATOM 619 N N . VAL A 1 82 ? 28.947 -59.066 -8.920 1.00 47.81 82 VAL A N 1
ATOM 620 C CA . VAL A 1 82 ? 29.171 -58.192 -7.752 1.00 47.81 82 VAL A CA 1
ATOM 621 C C . VAL A 1 82 ? 30.258 -57.145 -8.025 1.00 47.81 82 VAL A C 1
ATOM 623 O O . VAL A 1 82 ? 30.091 -55.990 -7.648 1.00 47.81 82 VAL A O 1
ATOM 626 N N . VAL A 1 83 ? 31.328 -57.488 -8.754 1.00 49.31 83 VAL A N 1
ATOM 627 C CA . VAL A 1 83 ? 32.364 -56.509 -9.145 1.00 49.31 83 VAL A CA 1
ATOM 628 C C . VAL A 1 83 ? 31.843 -55.537 -10.211 1.00 49.31 83 VAL A C 1
ATOM 630 O O . VAL A 1 83 ? 32.126 -54.345 -10.128 1.00 49.31 83 VAL A O 1
ATOM 633 N N . ALA A 1 84 ? 31.014 -55.993 -11.158 1.00 47.25 84 ALA A N 1
ATOM 634 C CA . ALA A 1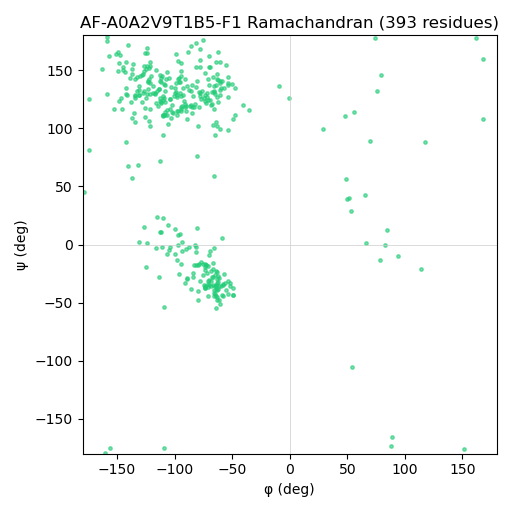 84 ? 30.390 -55.108 -12.144 1.00 47.25 84 ALA A CA 1
ATOM 635 C C . ALA A 1 84 ? 29.394 -54.119 -11.505 1.00 47.25 84 ALA A C 1
ATOM 637 O O . ALA A 1 84 ? 29.392 -52.949 -11.875 1.00 47.25 84 ALA A O 1
ATOM 638 N N . LEU A 1 85 ? 28.608 -54.543 -10.506 1.00 45.25 85 LEU A N 1
ATOM 639 C CA . LEU A 1 85 ? 27.696 -53.658 -9.764 1.00 45.25 85 LEU A CA 1
ATOM 640 C C . LEU A 1 85 ? 28.431 -52.667 -8.848 1.00 45.25 85 LEU A C 1
ATOM 642 O O . LEU A 1 85 ? 27.997 -51.523 -8.740 1.00 45.25 85 LEU A O 1
ATOM 646 N N . VAL A 1 86 ? 29.566 -53.052 -8.253 1.00 50.25 86 VAL A N 1
ATOM 647 C CA . VAL A 1 86 ? 30.405 -52.140 -7.450 1.00 50.25 86 VAL A CA 1
ATOM 648 C C . VAL A 1 86 ? 31.165 -51.145 -8.338 1.00 50.25 86 VAL A C 1
ATOM 650 O O . VAL A 1 86 ? 31.251 -49.972 -7.990 1.00 50.25 86 VAL A O 1
ATOM 653 N N . CYS A 1 87 ? 31.626 -51.535 -9.531 1.00 44.94 87 CYS A N 1
ATOM 654 C CA . CYS A 1 87 ? 32.202 -50.589 -10.496 1.00 44.94 87 CYS A CA 1
ATOM 655 C C . CYS A 1 87 ? 31.147 -49.660 -11.126 1.00 44.94 87 CYS A C 1
ATOM 657 O O . CYS A 1 87 ? 31.455 -48.497 -11.385 1.00 44.94 87 CYS A O 1
ATOM 659 N N . LEU A 1 88 ? 29.895 -50.109 -11.297 1.00 43.12 88 LEU A N 1
ATOM 660 C CA . LEU A 1 88 ? 28.791 -49.230 -11.705 1.00 43.12 88 LEU A CA 1
ATOM 661 C C . LEU A 1 88 ? 28.397 -48.243 -10.588 1.00 43.12 88 LEU A C 1
ATOM 663 O O . LEU A 1 88 ? 28.020 -47.113 -10.882 1.00 43.12 88 LEU A O 1
ATOM 667 N N . PHE A 1 89 ? 28.553 -48.625 -9.314 1.00 42.06 89 PHE A N 1
ATOM 668 C CA . PHE A 1 89 ? 28.342 -47.734 -8.164 1.00 42.06 89 PHE A CA 1
ATOM 669 C C . PHE A 1 89 ? 29.546 -46.836 -7.825 1.00 42.06 89 PHE A C 1
ATOM 671 O O . PHE A 1 89 ? 29.364 -45.820 -7.161 1.00 42.06 89 PHE A O 1
ATOM 678 N N . CYS A 1 90 ? 30.757 -47.145 -8.304 1.00 47.50 90 CYS A N 1
ATOM 679 C CA . CYS A 1 90 ? 31.964 -46.341 -8.056 1.00 47.50 90 CYS A CA 1
ATOM 680 C C . CYS A 1 90 ? 32.429 -45.484 -9.249 1.00 47.50 90 CYS A C 1
ATOM 682 O O . CYS A 1 90 ? 33.366 -44.706 -9.092 1.00 47.50 90 CYS A O 1
ATOM 684 N N . VAL A 1 91 ? 31.764 -45.553 -10.410 1.00 47.59 91 VAL A N 1
ATOM 685 C CA . VAL A 1 91 ? 31.992 -44.620 -11.541 1.00 47.59 91 VAL A CA 1
ATOM 686 C C . VAL A 1 91 ? 30.745 -43.769 -11.862 1.00 47.59 91 VAL A C 1
ATOM 688 O O . VAL A 1 91 ? 30.819 -42.836 -12.655 1.00 47.59 91 VAL A O 1
ATOM 691 N N . ALA A 1 92 ? 29.617 -43.980 -11.170 1.00 50.59 92 ALA A N 1
ATOM 692 C CA . ALA A 1 92 ? 28.404 -43.156 -11.296 1.00 50.59 92 ALA A CA 1
ATOM 693 C C . ALA A 1 92 ? 28.216 -42.090 -10.192 1.00 50.59 92 ALA A C 1
ATOM 695 O O . ALA A 1 92 ? 27.152 -41.482 -10.090 1.00 50.59 92 ALA A O 1
ATOM 696 N N . THR A 1 93 ? 29.239 -41.797 -9.386 1.00 50.56 93 THR A N 1
ATOM 697 C CA . THR A 1 93 ? 29.232 -40.662 -8.441 1.00 50.56 93 THR A CA 1
ATOM 698 C C . THR A 1 93 ? 30.622 -40.026 -8.400 1.00 50.56 93 THR A C 1
ATOM 700 O O . THR A 1 93 ? 31.465 -40.431 -7.603 1.00 50.56 93 THR A O 1
ATOM 703 N N . PRO A 1 94 ? 30.880 -39.052 -9.292 1.00 47.41 94 PRO A N 1
ATOM 704 C CA . PRO A 1 94 ? 30.635 -37.674 -8.884 1.00 47.41 94 PRO A CA 1
ATOM 705 C C . PRO A 1 94 ? 30.031 -36.836 -10.023 1.00 47.41 94 PRO A C 1
ATOM 707 O O . PRO A 1 94 ? 30.663 -35.914 -10.523 1.00 47.41 94 PRO A O 1
ATOM 710 N N . LEU A 1 95 ? 28.795 -37.120 -10.442 1.00 50.38 95 LEU A N 1
ATOM 711 C CA . LEU A 1 95 ? 28.052 -36.214 -11.340 1.00 50.38 95 LEU A CA 1
ATOM 712 C C . LEU A 1 95 ? 26.685 -35.762 -10.803 1.00 50.38 95 LEU A C 1
ATOM 714 O O . LEU A 1 95 ? 26.033 -34.928 -11.417 1.00 50.38 95 LEU A O 1
ATOM 718 N N . LEU A 1 96 ? 26.308 -36.184 -9.593 1.00 50.44 96 LEU A N 1
ATOM 719 C CA . LEU A 1 96 ? 25.133 -35.674 -8.864 1.00 50.44 96 LEU A CA 1
ATOM 720 C C . LEU A 1 96 ? 25.512 -34.943 -7.560 1.00 50.44 96 LEU A C 1
ATOM 722 O O . LEU A 1 96 ? 24.710 -34.814 -6.643 1.00 50.44 96 LEU A O 1
ATOM 726 N N . GLY A 1 97 ? 26.749 -34.437 -7.491 1.00 44.28 97 GLY A N 1
ATOM 727 C CA . GLY A 1 97 ? 27.304 -33.677 -6.361 1.00 44.28 97 GLY A CA 1
ATOM 728 C C . GLY A 1 97 ? 27.605 -32.204 -6.659 1.00 44.28 97 GLY A C 1
ATOM 729 O O . GLY A 1 97 ? 28.242 -31.534 -5.856 1.00 44.28 97 GLY A O 1
ATOM 730 N N . ARG A 1 98 ? 27.149 -31.674 -7.797 1.00 47.59 98 ARG A N 1
ATOM 731 C CA . ARG A 1 98 ? 26.822 -30.249 -7.921 1.00 47.59 98 ARG A CA 1
ATOM 732 C C . ARG A 1 98 ? 25.315 -30.163 -8.104 1.00 47.59 98 ARG A C 1
ATOM 734 O O . ARG A 1 98 ? 24.818 -29.789 -9.161 1.00 47.59 98 ARG A O 1
ATOM 741 N N . ALA A 1 99 ? 24.581 -30.437 -7.025 1.00 42.28 99 ALA A N 1
ATOM 742 C CA . ALA A 1 99 ? 23.488 -29.530 -6.730 1.00 42.28 99 ALA A CA 1
ATOM 743 C C . ALA A 1 99 ? 24.151 -28.152 -6.705 1.00 42.28 99 ALA A C 1
ATOM 745 O O . ALA A 1 99 ? 24.874 -27.812 -5.769 1.00 42.28 99 ALA A O 1
ATOM 746 N N . ARG A 1 100 ? 24.036 -27.417 -7.815 1.00 41.47 100 ARG A N 1
ATOM 747 C CA . ARG A 1 100 ? 24.215 -25.976 -7.806 1.00 41.47 100 ARG A CA 1
ATOM 748 C C . ARG A 1 100 ? 23.333 -25.571 -6.641 1.00 41.47 100 ARG A C 1
ATOM 750 O O . ARG A 1 100 ? 22.122 -25.771 -6.727 1.00 41.47 100 ARG A O 1
ATOM 757 N N . ALA A 1 101 ? 23.930 -25.174 -5.514 1.00 40.03 101 ALA A N 1
ATOM 758 C CA . ALA A 1 101 ? 23.178 -24.460 -4.508 1.00 40.03 101 ALA A CA 1
ATOM 759 C C . ALA A 1 101 ? 22.456 -23.409 -5.334 1.00 40.03 101 ALA A C 1
ATOM 761 O O . ALA A 1 101 ? 23.111 -22.636 -6.039 1.00 40.03 101 ALA A O 1
ATOM 762 N N . SER A 1 102 ? 21.136 -23.533 -5.432 1.00 39.81 102 SER A N 1
ATOM 763 C CA . SER A 1 102 ? 20.354 -22.525 -6.099 1.00 39.81 102 SER A CA 1
ATOM 764 C C . SER A 1 102 ? 20.642 -21.291 -5.272 1.00 39.81 102 SER A C 1
ATOM 766 O O . SER A 1 102 ? 20.074 -21.125 -4.196 1.00 39.81 102 SER A O 1
ATOM 768 N N . THR A 1 103 ? 21.550 -20.445 -5.747 1.00 44.78 103 THR A N 1
ATOM 769 C CA . THR A 1 103 ? 21.596 -19.029 -5.424 1.00 44.78 103 THR A CA 1
ATOM 770 C C . THR A 1 103 ? 20.330 -18.437 -6.036 1.00 44.78 103 THR A C 1
ATOM 772 O O . THR A 1 103 ? 20.375 -17.621 -6.949 1.00 44.78 103 THR A O 1
ATOM 775 N N . ALA A 1 104 ? 19.167 -18.944 -5.615 1.00 48.75 104 ALA A N 1
ATOM 776 C CA . ALA A 1 104 ? 17.948 -18.186 -5.683 1.00 48.75 104 ALA A CA 1
ATOM 777 C C . ALA A 1 104 ? 18.244 -17.052 -4.715 1.00 48.75 104 ALA A C 1
ATOM 779 O O . ALA A 1 104 ? 18.178 -17.263 -3.503 1.00 48.75 104 ALA A O 1
ATOM 780 N N . GLU A 1 105 ? 18.729 -15.937 -5.270 1.00 57.25 105 GLU A N 1
ATOM 781 C CA . GLU A 1 105 ? 18.931 -14.673 -4.566 1.00 57.25 105 GLU A CA 1
ATOM 782 C C . GLU A 1 105 ? 17.793 -14.548 -3.555 1.00 57.25 105 GLU A C 1
ATOM 784 O O . GLU A 1 105 ? 16.635 -14.619 -3.971 1.00 57.25 105 GLU A O 1
ATOM 789 N N . PRO A 1 106 ? 18.039 -14.545 -2.237 1.00 79.81 106 PRO A N 1
ATOM 790 C CA . PRO A 1 106 ? 16.943 -14.582 -1.287 1.00 79.81 106 PRO A CA 1
ATOM 791 C C . PRO A 1 106 ? 16.135 -13.292 -1.453 1.00 79.81 106 PRO A C 1
ATOM 793 O O . PRO A 1 106 ? 16.581 -12.232 -1.052 1.00 79.81 106 PRO A O 1
ATOM 796 N N . TRP A 1 107 ? 14.956 -13.359 -2.069 1.00 86.56 107 TRP A N 1
ATOM 797 C CA . TRP A 1 107 ? 14.089 -12.195 -2.267 1.00 86.56 107 TRP A CA 1
ATOM 798 C C . TRP A 1 107 ? 13.416 -11.807 -0.944 1.00 86.56 107 TRP A C 1
ATOM 800 O O . TRP A 1 107 ? 12.728 -12.646 -0.349 1.00 86.56 107 TRP A O 1
ATOM 810 N N . GLN A 1 108 ? 13.539 -10.550 -0.518 1.00 85.31 108 GLN A N 1
ATOM 811 C CA . GLN A 1 108 ? 12.800 -9.966 0.609 1.00 85.31 108 GLN A CA 1
ATOM 812 C C . GLN A 1 108 ? 11.586 -9.161 0.131 1.00 85.31 108 GLN A C 1
ATOM 814 O O . GLN A 1 108 ? 11.483 -8.840 -1.051 1.00 85.31 108 GLN A O 1
ATOM 819 N N . THR A 1 109 ? 10.659 -8.862 1.041 1.00 85.75 109 THR A N 1
ATOM 820 C CA . THR A 1 109 ? 9.462 -8.060 0.751 1.00 85.75 109 THR A CA 1
ATOM 821 C C . THR A 1 109 ? 9.717 -6.595 1.096 1.00 85.75 109 THR A C 1
ATOM 823 O O . THR A 1 109 ? 10.126 -6.287 2.213 1.00 85.75 109 THR A O 1
ATOM 826 N N . TYR A 1 110 ? 9.457 -5.713 0.136 1.00 88.81 110 TYR A N 1
ATOM 827 C CA . TYR A 1 110 ? 9.323 -4.272 0.300 1.00 88.81 110 TYR A CA 1
ATOM 828 C C . TYR A 1 110 ? 7.866 -3.927 0.609 1.00 88.81 110 TYR A C 1
ATOM 830 O O . TYR A 1 110 ? 6.961 -4.450 -0.048 1.00 88.81 110 TYR A O 1
ATOM 838 N N . VAL A 1 111 ? 7.637 -3.041 1.573 1.00 82.94 111 VAL A N 1
ATOM 839 C CA . VAL A 1 111 ? 6.323 -2.456 1.858 1.00 82.94 111 VAL A CA 1
ATOM 840 C C . VAL A 1 111 ? 6.529 -0.963 2.045 1.00 82.94 111 VAL A C 1
ATOM 842 O O . VAL A 1 111 ? 7.398 -0.565 2.818 1.00 82.94 111 VAL A O 1
ATOM 845 N N . ASP A 1 112 ? 5.740 -0.163 1.336 1.00 85.12 112 ASP A N 1
ATOM 846 C CA . ASP A 1 112 ? 5.750 1.288 1.461 1.00 85.12 112 ASP A CA 1
ATOM 847 C C . ASP A 1 112 ? 4.320 1.814 1.535 1.00 85.12 112 ASP A C 1
ATOM 849 O O . ASP A 1 112 ? 3.586 1.846 0.543 1.00 85.12 112 ASP A O 1
ATOM 853 N N . ASP A 1 113 ? 3.926 2.217 2.741 1.00 80.31 113 ASP A N 1
ATOM 854 C CA . ASP A 1 113 ? 2.606 2.782 3.017 1.00 80.31 113 ASP A CA 1
ATOM 855 C C . ASP A 1 113 ? 2.439 4.189 2.436 1.00 80.31 113 ASP A C 1
ATOM 857 O O . ASP A 1 113 ? 1.316 4.651 2.252 1.00 80.31 113 ASP A O 1
ATOM 861 N N . THR A 1 114 ? 3.529 4.883 2.115 1.00 84.06 114 THR A N 1
ATOM 862 C CA . THR A 1 114 ? 3.463 6.207 1.488 1.00 84.06 114 THR A CA 1
ATOM 863 C C . THR A 1 114 ? 3.189 6.058 -0.008 1.00 84.06 114 THR A C 1
ATOM 865 O O . THR A 1 114 ? 2.256 6.661 -0.531 1.00 84.06 114 THR A O 1
ATOM 868 N N . TYR A 1 115 ? 3.928 5.173 -0.678 1.00 91.50 115 TYR A N 1
ATOM 869 C CA . TYR A 1 115 ? 3.764 4.853 -2.100 1.00 91.50 115 TYR A CA 1
ATOM 870 C C . TYR A 1 115 ? 2.630 3.840 -2.349 1.00 91.50 115 TYR A C 1
ATOM 872 O O . TYR A 1 115 ? 2.347 3.505 -3.498 1.00 91.50 115 TYR A O 1
ATOM 880 N N . GLN A 1 116 ? 1.972 3.343 -1.294 1.00 90.88 116 GLN A N 1
ATOM 881 C CA . GLN A 1 116 ? 0.862 2.380 -1.341 1.00 90.88 116 GLN A CA 1
ATOM 882 C C . GLN A 1 116 ? 1.172 1.132 -2.187 1.00 90.88 116 GLN A C 1
ATOM 884 O O . GLN A 1 116 ? 0.311 0.619 -2.911 1.00 90.88 116 GLN A O 1
ATOM 889 N N . VAL A 1 117 ? 2.401 0.619 -2.091 1.00 94.25 117 VAL A N 1
ATOM 890 C CA . VAL A 1 117 ? 2.886 -0.495 -2.914 1.00 94.25 117 VAL A CA 1
ATOM 891 C C . VAL A 1 117 ? 3.682 -1.504 -2.091 1.00 94.25 117 VAL A C 1
ATOM 893 O O . VAL A 1 117 ? 4.398 -1.166 -1.150 1.00 94.25 117 VAL A O 1
ATOM 896 N N . THR A 1 118 ? 3.577 -2.773 -2.472 1.00 93.81 118 THR A N 1
ATOM 897 C CA . THR A 1 118 ? 4.446 -3.848 -1.994 1.00 93.81 118 THR A CA 1
ATOM 898 C C . THR A 1 118 ? 4.946 -4.680 -3.165 1.00 93.81 118 THR A C 1
ATOM 900 O O . THR A 1 118 ? 4.237 -4.885 -4.150 1.00 93.81 118 THR A O 1
ATOM 903 N N . PHE A 1 119 ? 6.183 -5.153 -3.076 1.00 95.44 119 PHE A N 1
ATOM 904 C CA . PHE A 1 119 ? 6.783 -6.082 -4.029 1.00 95.44 119 PHE A CA 1
ATOM 905 C C . PHE A 1 119 ? 7.947 -6.809 -3.371 1.00 95.44 119 PHE A C 1
ATOM 907 O O . PHE A 1 119 ? 8.310 -6.538 -2.229 1.00 95.44 119 PHE A O 1
ATOM 914 N N . ARG A 1 120 ? 8.546 -7.760 -4.077 1.00 92.88 120 ARG A N 1
ATOM 915 C CA . ARG A 1 120 ? 9.757 -8.438 -3.630 1.00 92.88 120 ARG A CA 1
ATOM 916 C C . ARG A 1 120 ? 10.949 -7.963 -4.443 1.00 92.88 120 ARG A C 1
ATOM 918 O O . ARG A 1 120 ? 10.807 -7.679 -5.627 1.00 92.88 120 ARG A O 1
ATOM 925 N N . PHE A 1 121 ? 12.117 -7.949 -3.818 1.00 92.69 121 PHE A N 1
ATOM 926 C CA . PHE A 1 121 ? 13.398 -7.625 -4.448 1.00 92.69 121 PHE A CA 1
ATOM 927 C C . PHE A 1 121 ? 14.539 -8.400 -3.763 1.00 92.69 121 PHE A C 1
ATOM 929 O O . PHE A 1 121 ? 14.317 -8.966 -2.686 1.00 92.69 121 PHE A O 1
ATOM 936 N N . PRO A 1 122 ? 15.741 -8.478 -4.355 1.00 90.75 122 PRO A N 1
ATOM 937 C CA . PRO A 1 122 ? 16.866 -9.186 -3.744 1.00 90.75 122 PRO A CA 1
ATOM 938 C C . PRO A 1 122 ? 17.266 -8.621 -2.364 1.00 90.75 122 PRO A C 1
ATOM 940 O O . PRO A 1 122 ? 17.327 -7.409 -2.158 1.00 90.75 122 PRO A O 1
ATOM 943 N N . ARG A 1 123 ? 17.489 -9.496 -1.372 1.00 85.94 123 ARG A N 1
ATOM 944 C CA . ARG A 1 123 ? 17.705 -9.123 0.047 1.00 85.94 123 ARG A CA 1
ATOM 945 C C . ARG A 1 123 ? 19.014 -8.385 0.312 1.00 85.94 123 ARG A C 1
ATOM 947 O O . ARG A 1 123 ? 19.161 -7.716 1.345 1.00 85.94 123 ARG A O 1
ATOM 954 N N . GLU A 1 124 ? 19.979 -8.558 -0.572 1.00 84.31 124 GLU A N 1
ATOM 955 C CA . GLU A 1 124 ? 21.271 -7.897 -0.534 1.00 84.31 124 GLU A CA 1
ATOM 956 C C . GLU A 1 124 ? 21.184 -6.413 -0.901 1.00 84.31 124 GLU A C 1
ATOM 958 O O . GLU A 1 124 ? 22.075 -5.661 -0.513 1.00 84.31 124 GLU A O 1
ATOM 963 N N . TRP A 1 125 ? 20.100 -5.964 -1.546 1.00 89.38 125 TRP A N 1
ATOM 964 C CA . TRP A 1 125 ? 19.894 -4.539 -1.796 1.00 89.38 125 TRP A CA 1
ATOM 965 C C . TRP A 1 125 ? 19.440 -3.841 -0.512 1.00 89.38 125 TRP A C 1
ATOM 967 O O . TRP A 1 125 ? 18.539 -4.303 0.203 1.00 89.38 125 TRP A O 1
ATOM 977 N N . LYS A 1 126 ? 20.084 -2.719 -0.209 1.00 89.06 126 LYS A N 1
ATOM 978 C CA . LYS A 1 126 ? 19.852 -1.889 0.973 1.00 89.06 126 LYS A CA 1
ATOM 979 C C . LYS A 1 126 ? 19.462 -0.490 0.545 1.00 89.06 126 LYS A C 1
ATOM 981 O O . LYS A 1 126 ? 19.814 -0.063 -0.552 1.00 89.06 126 LYS A O 1
ATOM 986 N N . ARG A 1 127 ? 18.716 0.194 1.413 1.00 88.56 127 ARG A N 1
ATOM 987 C CA . ARG A 1 127 ? 18.312 1.577 1.178 1.00 88.56 127 ARG A CA 1
ATOM 988 C C . ARG A 1 127 ? 19.562 2.445 1.123 1.00 88.56 127 ARG A C 1
ATOM 990 O O . ARG A 1 127 ? 20.355 2.407 2.062 1.00 88.56 127 ARG A O 1
ATOM 997 N N . ASP A 1 128 ? 19.714 3.213 0.055 1.00 84.88 128 ASP A N 1
ATOM 998 C CA . ASP A 1 128 ? 20.806 4.174 -0.049 1.00 84.88 128 ASP A CA 1
ATOM 999 C C . ASP A 1 128 ? 20.409 5.464 0.690 1.00 84.88 128 ASP A C 1
ATOM 1001 O O . ASP A 1 128 ? 19.408 6.088 0.328 1.00 84.88 128 ASP A O 1
ATOM 1005 N N . PRO A 1 129 ? 21.137 5.864 1.748 1.00 81.62 129 PRO A N 1
ATOM 1006 C CA . PRO A 1 129 ? 20.811 7.061 2.514 1.00 81.62 129 PRO A CA 1
ATOM 1007 C C . PRO A 1 129 ? 21.065 8.370 1.750 1.00 81.62 129 PRO A C 1
ATOM 1009 O O . PRO A 1 129 ? 20.675 9.419 2.252 1.00 81.62 129 PRO A O 1
ATOM 1012 N N . LEU A 1 130 ? 21.713 8.337 0.577 1.00 85.44 130 LEU A N 1
ATOM 1013 C CA . LEU A 1 130 ? 21.933 9.523 -0.261 1.00 85.44 130 LEU A CA 1
ATOM 1014 C C . LEU A 1 130 ? 20.660 10.016 -0.963 1.00 85.44 130 LEU A C 1
ATOM 1016 O O . LEU A 1 130 ? 20.638 11.155 -1.420 1.00 85.44 130 LEU A O 1
ATOM 1020 N N . TYR A 1 131 ? 19.625 9.176 -1.046 1.00 81.81 131 TYR A N 1
ATOM 1021 C CA . TYR A 1 131 ? 18.325 9.518 -1.622 1.00 81.81 131 TYR A CA 1
ATOM 1022 C C . TYR A 1 131 ? 17.286 9.593 -0.497 1.00 81.81 131 TYR A C 1
ATOM 1024 O O . TYR A 1 131 ? 16.728 8.584 -0.053 1.00 81.81 131 TYR A O 1
ATOM 1032 N N . ASP A 1 132 ? 17.070 10.799 0.023 1.00 81.19 132 ASP A N 1
ATOM 1033 C CA . ASP A 1 132 ? 16.087 11.081 1.072 1.00 81.19 132 ASP A CA 1
ATOM 1034 C C . ASP A 1 132 ? 14.701 11.417 0.502 1.00 81.19 132 ASP A C 1
ATOM 1036 O O . ASP A 1 132 ? 13.690 11.078 1.120 1.00 81.19 132 ASP A O 1
ATOM 1040 N N . ASP A 1 133 ? 14.665 11.995 -0.697 1.00 82.44 133 ASP A N 1
ATOM 1041 C CA . ASP A 1 133 ? 13.480 12.393 -1.456 1.00 82.44 133 ASP A CA 1
ATOM 1042 C C . ASP A 1 133 ? 12.684 11.211 -2.028 1.00 82.44 133 ASP A C 1
ATOM 1044 O O . ASP A 1 133 ? 11.477 11.325 -2.258 1.00 82.44 133 ASP A O 1
ATOM 1048 N N . ARG A 1 134 ? 13.337 10.062 -2.242 1.00 89.00 134 ARG A N 1
ATOM 1049 C CA . ARG A 1 134 ? 12.702 8.870 -2.814 1.00 89.00 134 ARG A CA 1
ATOM 1050 C C . ARG A 1 134 ? 13.283 7.548 -2.312 1.00 89.00 134 ARG A C 1
ATOM 1052 O O . ARG A 1 134 ? 14.441 7.483 -1.900 1.00 89.00 134 ARG A O 1
ATOM 1059 N N . PRO A 1 135 ? 12.513 6.447 -2.368 1.00 92.31 135 PRO A N 1
ATOM 1060 C CA . PRO A 1 135 ? 13.054 5.117 -2.137 1.00 92.31 135 PRO A CA 1
ATOM 1061 C C . PRO A 1 135 ? 14.048 4.725 -3.232 1.00 92.31 135 PRO A C 1
ATOM 1063 O O . PRO A 1 135 ? 13.667 4.546 -4.387 1.00 92.31 135 PRO A O 1
ATOM 1066 N N . TYR A 1 136 ? 15.308 4.533 -2.845 1.00 92.94 136 TYR A N 1
ATOM 1067 C CA . TYR A 1 136 ? 16.355 3.947 -3.677 1.00 92.94 136 TYR A CA 1
ATOM 1068 C C . TYR A 1 136 ? 17.014 2.794 -2.921 1.00 92.94 136 TYR A C 1
ATOM 1070 O O . TYR A 1 136 ? 17.404 2.945 -1.759 1.00 92.94 136 TYR A O 1
ATOM 1078 N N . PHE A 1 137 ? 17.144 1.639 -3.570 1.00 92.56 137 PHE A N 1
ATOM 1079 C CA . PHE A 1 137 ? 17.787 0.456 -3.007 1.00 92.56 137 PHE A CA 1
ATOM 1080 C C . PHE A 1 137 ? 18.804 -0.116 -3.984 1.00 92.56 137 PHE A C 1
ATOM 1082 O O . PHE A 1 137 ? 18.501 -0.291 -5.159 1.00 92.56 137 PHE A O 1
ATOM 1089 N N . GLY A 1 138 ? 19.979 -0.489 -3.485 1.00 89.62 138 GLY A N 1
ATOM 1090 C CA . GLY A 1 138 ? 21.024 -1.124 -4.284 1.00 89.62 138 GLY A CA 1
ATOM 1091 C C . GLY A 1 138 ? 22.048 -1.861 -3.428 1.00 89.62 138 GLY A C 1
ATOM 1092 O O . GLY A 1 138 ? 21.928 -1.932 -2.205 1.00 89.62 138 GLY A O 1
ATOM 1093 N N . VAL A 1 139 ? 23.053 -2.456 -4.065 1.00 84.38 139 VAL A N 1
ATOM 1094 C CA . VAL A 1 139 ? 24.115 -3.194 -3.361 1.00 84.38 139 VAL A CA 1
ATOM 1095 C C . VAL A 1 139 ? 25.041 -2.229 -2.604 1.00 84.38 139 VAL A C 1
ATOM 1097 O O . VAL A 1 139 ? 25.658 -1.347 -3.201 1.00 84.38 139 VAL A O 1
ATOM 1100 N N . GLU A 1 140 ? 25.196 -2.433 -1.291 1.00 67.31 140 GLU A N 1
ATOM 1101 C CA . GLU A 1 140 ? 26.174 -1.715 -0.463 1.00 67.31 140 GLU A CA 1
ATOM 1102 C C . GLU A 1 140 ? 27.609 -2.104 -0.867 1.00 67.31 140 GLU A C 1
ATOM 1104 O O . GLU A 1 140 ? 28.127 -3.143 -0.465 1.00 67.31 140 GLU A O 1
ATOM 1109 N N . ARG A 1 141 ? 28.272 -1.215 -1.618 1.00 60.41 141 ARG A N 1
ATOM 1110 C CA . ARG A 1 141 ? 29.669 -1.285 -2.097 1.00 60.41 141 ARG A CA 1
ATOM 1111 C C . ARG A 1 141 ? 29.917 -2.256 -3.271 1.00 60.41 141 ARG A C 1
ATOM 1113 O O . ARG A 1 141 ? 29.530 -3.420 -3.227 1.00 60.41 141 ARG A O 1
ATOM 1120 N N . PRO A 1 142 ? 30.628 -1.809 -4.323 1.00 52.53 142 PRO A N 1
ATOM 1121 C CA . PRO A 1 142 ? 30.811 -2.601 -5.531 1.00 52.53 142 PRO A CA 1
ATOM 1122 C C . PRO A 1 142 ? 31.800 -3.754 -5.316 1.00 52.53 142 PRO A C 1
ATOM 1124 O O . PRO A 1 142 ? 32.968 -3.535 -5.000 1.00 52.53 142 PRO A O 1
ATOM 1127 N N . LEU A 1 143 ? 31.356 -4.984 -5.583 1.00 47.91 143 LEU A N 1
ATOM 1128 C CA . LEU A 1 143 ? 32.254 -6.047 -6.029 1.00 47.91 143 LEU A CA 1
ATOM 1129 C C . LEU A 1 143 ? 32.386 -5.935 -7.559 1.00 47.91 143 LEU A C 1
ATOM 1131 O O . LEU A 1 143 ? 31.368 -5.822 -8.241 1.00 47.91 143 LEU A O 1
ATOM 1135 N N . PRO A 1 144 ? 33.602 -5.978 -8.128 1.00 51.41 144 PRO A N 1
ATOM 1136 C CA . PRO A 1 144 ? 33.843 -5.663 -9.541 1.00 51.41 144 PRO A CA 1
ATOM 1137 C C . PRO A 1 144 ? 33.214 -6.636 -10.559 1.00 51.41 144 PRO A C 1
ATOM 1139 O O . PRO A 1 144 ? 33.327 -6.407 -11.759 1.00 51.41 144 PRO A O 1
ATOM 1142 N N . THR A 1 145 ? 32.563 -7.718 -10.122 1.00 45.56 145 THR A N 1
ATOM 1143 C CA . THR A 1 145 ? 32.134 -8.830 -10.991 1.00 45.56 145 THR A CA 1
ATOM 1144 C C . THR A 1 145 ? 30.676 -9.272 -10.828 1.00 45.56 145 THR A C 1
ATOM 1146 O O . THR A 1 145 ? 30.257 -10.195 -11.526 1.00 45.56 145 THR A O 1
ATOM 1149 N N . ALA A 1 146 ? 29.881 -8.628 -9.968 1.00 49.91 146 ALA A N 1
ATOM 1150 C CA . ALA A 1 146 ? 28.451 -8.915 -9.824 1.00 49.91 146 ALA A CA 1
ATOM 1151 C C . ALA A 1 146 ? 27.616 -7.764 -10.406 1.00 49.91 146 ALA A C 1
ATOM 1153 O O . ALA A 1 146 ? 27.954 -6.596 -10.219 1.00 49.91 146 ALA A O 1
ATOM 1154 N N . GLY A 1 147 ? 26.552 -8.092 -11.146 1.00 56.09 147 GLY A N 1
ATOM 1155 C CA . GLY A 1 147 ? 25.640 -7.101 -11.718 1.00 56.09 147 GLY A CA 1
ATOM 1156 C C . GLY A 1 147 ? 25.105 -6.143 -10.650 1.00 56.09 147 GLY A C 1
ATOM 1157 O O . GLY A 1 147 ? 24.824 -6.555 -9.525 1.00 56.09 147 GLY A O 1
ATOM 1158 N N . ARG A 1 148 ? 25.022 -4.856 -10.999 1.00 69.94 148 ARG A N 1
ATOM 1159 C CA . ARG A 1 148 ? 24.645 -3.762 -10.098 1.00 69.94 148 ARG A CA 1
ATOM 1160 C C . ARG A 1 148 ? 23.127 -3.724 -9.961 1.00 69.94 148 ARG A C 1
ATOM 1162 O O . ARG A 1 148 ? 22.467 -2.894 -10.564 1.00 69.94 148 ARG A O 1
ATOM 1169 N N . GLY A 1 149 ? 22.583 -4.646 -9.181 1.00 83.69 149 GLY A N 1
ATOM 1170 C CA . GLY A 1 149 ? 21.158 -4.657 -8.904 1.00 83.69 149 GLY A CA 1
ATOM 1171 C C . GLY A 1 149 ? 20.728 -3.415 -8.118 1.00 83.69 149 GLY A C 1
ATOM 1172 O O . GLY A 1 149 ? 21.342 -3.085 -7.099 1.00 83.69 149 GLY A O 1
ATOM 1173 N N . PHE A 1 150 ? 19.684 -2.741 -8.593 1.00 91.50 150 PHE A N 1
ATOM 1174 C CA . PHE A 1 150 ? 19.047 -1.628 -7.901 1.00 91.50 150 PHE A CA 1
ATOM 1175 C C . PHE A 1 150 ? 17.562 -1.525 -8.270 1.00 91.50 150 PHE A C 1
ATOM 1177 O O . PHE A 1 150 ? 17.118 -2.093 -9.276 1.00 91.50 150 PHE A O 1
ATOM 1184 N N . PHE A 1 151 ? 16.814 -0.773 -7.465 1.00 95.00 151 PHE A N 1
ATOM 1185 C CA . PHE A 1 151 ? 15.568 -0.148 -7.890 1.00 95.00 151 PHE A CA 1
ATOM 1186 C C . PHE A 1 151 ? 15.416 1.244 -7.276 1.00 95.00 151 PHE A C 1
ATOM 1188 O O . PHE A 1 151 ? 15.948 1.521 -6.199 1.00 95.00 151 PHE A O 1
ATOM 1195 N N . GLN A 1 152 ? 14.610 2.078 -7.922 1.00 95.31 152 GLN A N 1
ATOM 1196 C CA . GLN A 1 152 ? 14.077 3.308 -7.361 1.00 95.31 152 GLN A CA 1
ATOM 1197 C C . GLN A 1 152 ? 12.599 3.476 -7.710 1.00 95.31 152 GLN A C 1
ATOM 1199 O O . GLN A 1 152 ? 12.126 2.974 -8.732 1.00 95.31 152 GLN A O 1
ATOM 1204 N N . LEU A 1 153 ? 11.870 4.169 -6.837 1.00 96.88 153 LEU A N 1
ATOM 1205 C CA . LEU A 1 153 ? 10.474 4.528 -7.063 1.00 96.88 153 LEU A CA 1
ATOM 1206 C C . LEU A 1 153 ? 10.371 6.023 -7.344 1.00 96.88 153 LEU A C 1
ATOM 1208 O O . LEU A 1 153 ? 10.925 6.830 -6.599 1.00 96.88 153 LEU A O 1
ATOM 1212 N N . LEU A 1 154 ? 9.635 6.382 -8.392 1.00 94.94 154 LEU A N 1
ATOM 1213 C CA . LEU A 1 154 ? 9.275 7.760 -8.699 1.00 94.94 154 LEU A CA 1
ATOM 1214 C C . LEU A 1 154 ? 7.758 7.881 -8.817 1.00 94.94 154 LEU A C 1
ATOM 1216 O O . LEU A 1 154 ? 7.054 6.935 -9.179 1.00 94.94 154 LEU A O 1
ATOM 1220 N N . LEU A 1 155 ? 7.262 9.070 -8.500 1.00 93.62 155 LEU A N 1
ATOM 1221 C CA . LEU A 1 155 ? 5.852 9.417 -8.579 1.00 93.62 155 LEU A CA 1
ATOM 1222 C C . LEU A 1 155 ? 5.681 10.545 -9.572 1.00 93.62 155 LEU A C 1
ATOM 1224 O O . LEU A 1 155 ? 6.459 11.497 -9.593 1.00 93.62 155 LEU A O 1
ATOM 1228 N N . MET A 1 156 ? 4.665 10.420 -10.412 1.00 93.44 156 MET A N 1
ATOM 1229 C CA . MET A 1 156 ? 4.383 11.408 -11.439 1.00 93.44 156 MET A CA 1
ATOM 1230 C C . MET A 1 156 ? 2.932 11.321 -11.898 1.00 93.44 156 MET A C 1
ATOM 1232 O O . MET A 1 156 ? 2.157 10.465 -11.461 1.00 93.44 156 MET A O 1
ATOM 1236 N N . GLY A 1 157 ? 2.606 12.215 -12.822 1.00 85.75 157 GLY A N 1
ATOM 1237 C CA . GLY A 1 157 ? 1.419 12.149 -13.649 1.00 85.75 157 GLY A CA 1
ATOM 1238 C C . GLY A 1 157 ? 0.133 12.602 -12.967 1.00 85.75 157 GLY A C 1
ATOM 1239 O O . GLY A 1 157 ? -0.118 12.367 -11.780 1.00 85.75 157 GLY A O 1
ATOM 1240 N N . GLU A 1 158 ? -0.713 13.214 -13.779 1.00 85.81 158 GLU A N 1
ATOM 1241 C CA . GLU A 1 158 ? -2.082 13.584 -13.460 1.00 85.81 158 GLU A CA 1
ATOM 1242 C C . GLU A 1 158 ? -3.045 12.415 -13.730 1.00 85.81 158 GLU A C 1
ATOM 1244 O O . GLU A 1 158 ? -2.695 11.385 -14.307 1.00 85.81 158 GLU A O 1
ATOM 1249 N N . GLU A 1 159 ? -4.300 12.549 -13.305 1.00 81.00 159 GLU A N 1
ATOM 1250 C CA . GLU A 1 159 ? -5.297 11.472 -13.403 1.00 81.00 159 GLU A CA 1
ATOM 1251 C C . GLU A 1 159 ? -5.620 11.072 -14.859 1.00 81.00 159 GLU A C 1
ATOM 1253 O O . GLU A 1 159 ? -5.920 9.906 -15.155 1.00 81.00 159 GLU A O 1
ATOM 1258 N N . SER A 1 160 ? -5.503 12.030 -15.781 1.00 86.25 160 SER A N 1
ATOM 1259 C CA . SER A 1 160 ? -5.677 11.858 -17.226 1.00 86.25 160 SER A CA 1
ATOM 1260 C C . SER A 1 160 ? -4.503 11.155 -17.911 1.00 86.25 160 SER A C 1
ATOM 1262 O O . SER A 1 160 ? -4.683 10.672 -19.031 1.00 86.25 160 SER A O 1
ATOM 1264 N N . ASP A 1 161 ? -3.334 11.063 -17.271 1.00 90.94 161 ASP A N 1
ATOM 1265 C CA . ASP A 1 161 ? -2.145 10.496 -17.900 1.00 90.94 161 ASP A CA 1
ATOM 1266 C C . ASP A 1 161 ? -2.260 8.983 -18.085 1.00 90.94 161 ASP A C 1
ATOM 1268 O O . ASP A 1 161 ? -2.769 8.237 -17.237 1.00 90.94 161 ASP A O 1
ATOM 1272 N N . GLU A 1 162 ? -1.741 8.512 -19.219 1.00 95.38 162 GLU A N 1
ATOM 1273 C CA . GLU A 1 162 ? -1.704 7.098 -19.562 1.00 95.38 162 GLU A CA 1
ATOM 1274 C C . GLU A 1 162 ? -0.260 6.574 -19.604 1.00 95.38 162 GLU A C 1
ATOM 1276 O O . GLU A 1 162 ? 0.593 7.167 -20.274 1.00 95.38 162 GLU A O 1
ATOM 1281 N N . PRO A 1 163 ? 0.034 5.401 -18.999 1.00 97.88 163 PRO A N 1
ATOM 1282 C CA . PRO A 1 163 ? 1.389 4.846 -18.941 1.00 97.88 163 PRO A CA 1
ATOM 1283 C C . PRO A 1 163 ? 2.101 4.758 -20.293 1.00 97.88 163 PRO A C 1
ATOM 1285 O O . PRO A 1 163 ? 3.315 4.921 -20.378 1.00 97.88 163 PRO A O 1
ATOM 1288 N N . LYS A 1 164 ? 1.350 4.520 -21.376 1.00 97.31 164 LYS A N 1
ATOM 1289 C CA . LYS A 1 164 ? 1.890 4.456 -22.740 1.00 97.31 164 LYS A CA 1
ATOM 1290 C C . LYS A 1 164 ? 2.518 5.784 -23.185 1.00 97.31 164 LYS A C 1
ATOM 1292 O O . LYS A 1 164 ? 3.528 5.757 -23.885 1.00 97.31 164 LYS A O 1
ATOM 1297 N N . GLN A 1 165 ? 1.919 6.919 -22.824 1.00 96.62 165 GLN A N 1
ATOM 1298 C CA . GLN A 1 165 ? 2.419 8.245 -23.200 1.00 96.62 165 GLN A CA 1
ATOM 1299 C C . GLN A 1 165 ? 3.705 8.572 -22.438 1.00 96.62 165 GLN A C 1
ATOM 1301 O O . GLN A 1 165 ? 4.685 8.983 -23.053 1.00 96.62 165 GLN A O 1
ATOM 1306 N N . ILE A 1 166 ? 3.732 8.285 -21.137 1.00 96.88 166 ILE A N 1
ATOM 1307 C CA . ILE A 1 166 ? 4.912 8.488 -20.286 1.00 96.88 166 ILE A CA 1
ATOM 1308 C C . ILE A 1 166 ? 6.073 7.601 -20.748 1.00 96.88 166 ILE A C 1
ATOM 1310 O O . ILE A 1 166 ? 7.164 8.100 -20.995 1.00 96.88 166 ILE A O 1
ATOM 1314 N N . CYS A 1 167 ? 5.826 6.308 -20.983 1.00 97.88 167 CYS A N 1
ATOM 1315 C CA . CYS A 1 167 ? 6.801 5.390 -21.581 1.00 97.88 167 CYS A CA 1
ATOM 1316 C C . CYS A 1 167 ? 7.441 5.940 -22.857 1.00 97.88 167 CYS A C 1
ATOM 1318 O O . CYS A 1 167 ? 8.640 5.786 -23.068 1.00 97.88 167 CYS A O 1
ATOM 1320 N N . LYS A 1 168 ? 6.622 6.531 -23.737 1.00 96.81 168 LYS A N 1
ATOM 1321 C CA . LYS A 1 168 ? 7.104 7.128 -24.980 1.00 96.81 168 LYS A CA 1
ATOM 1322 C C . LYS A 1 168 ? 8.044 8.296 -24.675 1.00 96.81 168 LYS A C 1
ATOM 1324 O O . LYS A 1 168 ? 9.128 8.343 -25.240 1.00 96.81 168 LYS A O 1
ATOM 1329 N N . GLY A 1 169 ? 7.665 9.170 -23.742 1.00 95.62 169 GLY A N 1
ATOM 1330 C CA . GLY A 1 169 ? 8.518 10.265 -23.273 1.00 95.62 169 GLY A CA 1
ATOM 1331 C C . GLY A 1 169 ? 9.848 9.787 -22.683 1.00 95.62 169 GLY A C 1
ATOM 1332 O O . GLY A 1 169 ? 10.891 10.330 -23.030 1.00 95.62 169 GLY A O 1
ATOM 1333 N N . LEU A 1 170 ? 9.830 8.733 -21.861 1.00 95.25 170 LEU A N 1
ATOM 1334 C CA . LEU A 1 170 ? 11.036 8.121 -21.288 1.00 95.25 170 LEU A CA 1
ATOM 1335 C C . LEU A 1 170 ? 11.947 7.506 -22.366 1.00 95.25 170 LEU A C 1
ATOM 1337 O O . LEU A 1 170 ? 13.162 7.697 -22.342 1.00 95.25 170 LEU A O 1
ATOM 1341 N N . ALA A 1 171 ? 11.363 6.786 -23.327 1.00 96.19 171 ALA A N 1
ATOM 1342 C CA . ALA A 1 171 ? 12.082 6.132 -24.419 1.00 96.19 171 ALA A CA 1
ATOM 1343 C C . ALA A 1 171 ? 12.698 7.128 -25.419 1.00 96.19 171 ALA A C 1
ATOM 1345 O O . ALA A 1 171 ? 13.779 6.883 -25.946 1.00 96.19 171 ALA A O 1
ATOM 1346 N N . GLU A 1 172 ? 12.021 8.249 -25.674 1.00 95.62 172 GLU A N 1
ATOM 1347 C CA . GLU A 1 172 ? 12.437 9.282 -26.635 1.00 95.62 172 GLU A CA 1
ATOM 1348 C C . GLU A 1 172 ? 13.169 10.460 -25.964 1.00 95.62 172 GLU A C 1
ATOM 1350 O O . GLU A 1 172 ? 13.446 11.475 -26.608 1.00 95.62 172 GLU A O 1
ATOM 1355 N N . HIS A 1 173 ? 13.490 10.349 -24.669 1.00 94.81 173 HIS A N 1
ATOM 1356 C CA . HIS A 1 173 ? 14.115 11.427 -23.912 1.00 94.81 173 HIS A CA 1
ATOM 1357 C C . HIS A 1 173 ? 15.479 11.818 -24.506 1.00 94.81 173 HIS A C 1
ATOM 1359 O O . HIS A 1 173 ? 16.291 10.963 -24.861 1.00 94.81 173 HIS A O 1
ATOM 1365 N N . VAL A 1 174 ? 15.775 13.122 -24.557 1.00 93.88 174 VAL A N 1
ATOM 1366 C CA . VAL A 1 174 ? 16.969 13.669 -25.234 1.00 93.88 174 VAL A CA 1
ATOM 1367 C C . VAL A 1 174 ? 18.290 13.107 -24.698 1.00 93.88 174 VAL A C 1
ATOM 1369 O O . VAL A 1 174 ? 19.222 12.887 -25.468 1.00 93.88 174 VAL A O 1
ATOM 1372 N N . VAL A 1 175 ? 18.358 12.824 -23.392 1.00 92.25 175 VAL A N 1
ATOM 1373 C CA . VAL A 1 175 ? 19.548 12.235 -22.747 1.00 92.25 175 VAL A CA 1
ATOM 1374 C C . VAL A 1 175 ? 19.642 10.712 -22.897 1.00 92.25 175 VAL A C 1
ATOM 1376 O O . VAL A 1 175 ? 20.604 10.123 -22.420 1.00 92.25 175 VAL A O 1
ATOM 1379 N N . ARG A 1 176 ? 18.663 10.080 -23.562 1.00 93.00 176 ARG A N 1
ATOM 1380 C CA . ARG A 1 176 ? 18.649 8.656 -23.935 1.00 93.00 176 ARG A CA 1
ATOM 1381 C C . ARG A 1 176 ? 19.009 7.704 -22.780 1.00 93.00 176 ARG A C 1
ATOM 1383 O O . ARG A 1 176 ? 19.924 6.892 -22.920 1.00 93.00 176 ARG A O 1
ATOM 1390 N N . PRO A 1 177 ? 18.283 7.754 -21.645 1.00 91.19 177 PRO A N 1
ATOM 1391 C CA . PRO A 1 177 ? 18.626 6.965 -20.456 1.00 91.19 177 PRO A CA 1
ATOM 1392 C C . PRO A 1 177 ? 18.531 5.446 -20.694 1.00 91.19 177 PRO A C 1
ATOM 1394 O O . PRO A 1 177 ? 19.196 4.658 -20.028 1.00 91.19 177 PRO A O 1
ATOM 1397 N N . PHE A 1 178 ? 17.750 5.027 -21.695 1.00 94.69 178 PHE A N 1
ATOM 1398 C CA . PHE A 1 178 ? 17.557 3.627 -22.082 1.00 94.69 178 PHE A CA 1
ATOM 1399 C C . PHE A 1 178 ? 18.284 3.250 -23.389 1.00 94.69 178 PHE A C 1
ATOM 1401 O O . PHE A 1 178 ? 17.992 2.206 -23.975 1.00 94.69 178 PHE A O 1
ATOM 1408 N N . GLY A 1 179 ? 19.243 4.076 -23.829 1.00 94.56 179 GLY A N 1
ATOM 1409 C CA . GLY A 1 179 ? 20.007 3.920 -25.073 1.00 94.56 179 GLY A CA 1
ATOM 1410 C C . GLY A 1 179 ? 19.347 4.572 -26.296 1.00 94.56 179 GLY A C 1
ATOM 1411 O O . GLY A 1 179 ? 18.365 5.302 -26.173 1.00 94.56 179 GLY A O 1
ATOM 1412 N N . GLU A 1 180 ? 19.914 4.361 -27.486 1.00 94.88 180 GLU A N 1
ATOM 1413 C CA . GLU A 1 180 ? 19.483 5.018 -28.726 1.00 94.88 180 GLU A CA 1
ATOM 1414 C C . GLU A 1 180 ? 18.123 4.552 -29.247 1.00 94.88 180 GLU A C 1
ATOM 1416 O O . GLU A 1 180 ? 17.399 5.348 -29.840 1.00 94.88 180 GLU A O 1
ATOM 1421 N N . ASN A 1 181 ? 17.785 3.272 -29.068 1.00 95.56 181 ASN A N 1
ATOM 1422 C CA . ASN A 1 181 ? 16.576 2.672 -29.645 1.00 95.56 181 ASN A CA 1
ATOM 1423 C C . ASN A 1 181 ? 15.836 1.764 -28.643 1.00 95.56 181 ASN A C 1
ATOM 1425 O O . ASN A 1 181 ? 15.670 0.564 -28.906 1.00 95.56 181 ASN A O 1
ATOM 1429 N N . PRO A 1 182 ? 15.433 2.279 -27.467 1.00 97.12 182 PRO A N 1
ATOM 1430 C CA . PRO A 1 182 ? 14.679 1.501 -26.495 1.00 97.12 182 PRO A CA 1
ATOM 1431 C C . PRO A 1 182 ? 13.312 1.100 -27.052 1.00 97.12 182 PRO A C 1
ATOM 1433 O O . PRO A 1 182 ? 12.753 1.735 -27.947 1.00 97.12 182 PRO A O 1
ATOM 1436 N N . THR A 1 183 ? 12.743 0.033 -26.500 1.00 97.56 183 THR A N 1
ATOM 1437 C CA . THR A 1 183 ? 11.410 -0.445 -26.894 1.00 97.56 183 THR A CA 1
ATOM 1438 C C . THR A 1 183 ? 10.409 -0.216 -25.777 1.00 97.56 183 THR A C 1
ATOM 1440 O O . THR A 1 183 ? 10.741 -0.347 -24.603 1.00 97.56 183 THR A O 1
ATOM 1443 N N . THR A 1 184 ? 9.166 0.100 -26.136 1.00 98.31 184 THR A N 1
ATOM 1444 C CA . THR A 1 184 ? 8.069 0.231 -25.174 1.00 98.31 184 THR A CA 1
ATOM 1445 C C . THR A 1 184 ? 7.057 -0.889 -25.372 1.00 98.31 184 THR A C 1
ATOM 1447 O O . THR A 1 184 ? 6.744 -1.284 -26.499 1.00 98.31 184 THR A O 1
ATOM 1450 N N . ARG A 1 185 ? 6.541 -1.436 -24.271 1.00 97.81 185 ARG A N 1
ATOM 1451 C CA . ARG A 1 185 ? 5.574 -2.535 -24.295 1.00 97.81 185 ARG A CA 1
ATOM 1452 C C . ARG A 1 185 ? 4.430 -2.285 -23.312 1.00 97.81 185 ARG A C 1
ATOM 1454 O O . ARG A 1 185 ? 4.652 -2.370 -22.104 1.00 97.81 185 ARG A O 1
ATOM 1461 N N . PRO A 1 186 ? 3.193 -2.075 -23.798 1.00 97.94 186 PRO A N 1
ATOM 1462 C CA . PRO A 1 186 ? 2.010 -2.059 -22.946 1.00 97.94 186 PRO A CA 1
ATOM 1463 C C . PRO A 1 186 ? 1.816 -3.402 -22.235 1.00 97.94 186 PRO A C 1
ATOM 1465 O O . PRO A 1 186 ? 2.024 -4.470 -22.822 1.00 97.94 186 PRO A O 1
ATOM 1468 N N . MET A 1 187 ? 1.397 -3.354 -20.975 1.00 97.69 187 MET A N 1
ATOM 1469 C CA . MET A 1 187 ? 1.108 -4.531 -20.161 1.00 97.69 187 MET A CA 1
ATOM 1470 C C . MET A 1 187 ? 0.133 -4.204 -19.026 1.00 97.69 187 MET A C 1
ATOM 1472 O O . MET A 1 187 ? -0.401 -3.100 -18.946 1.00 97.69 187 MET A O 1
ATOM 1476 N N . LYS A 1 188 ? -0.119 -5.189 -18.158 1.00 96.75 188 LYS A N 1
ATOM 1477 C CA . LYS A 1 188 ? -0.829 -4.985 -16.898 1.00 96.75 188 LYS A CA 1
ATOM 1478 C C . LYS A 1 188 ? 0.034 -5.412 -15.724 1.00 96.75 188 LYS A C 1
ATOM 1480 O O . LYS A 1 188 ? 0.665 -6.467 -15.789 1.00 96.75 188 LYS A O 1
ATOM 1485 N N . VAL A 1 189 ? -0.004 -4.631 -14.652 1.00 96.06 189 VAL A N 1
ATOM 1486 C CA . VAL A 1 189 ? 0.643 -4.942 -13.372 1.00 96.06 189 VAL A CA 1
ATOM 1487 C C . VAL A 1 189 ? -0.404 -4.803 -12.278 1.00 96.06 189 VAL A C 1
ATOM 1489 O O . VAL A 1 189 ? -1.060 -3.774 -12.191 1.00 96.06 189 VAL A O 1
ATOM 1492 N N . ASP A 1 190 ? -0.629 -5.869 -11.507 1.00 93.06 190 ASP A N 1
ATOM 1493 C CA . ASP A 1 190 ? -1.695 -5.931 -10.490 1.00 93.06 190 ASP A CA 1
ATOM 1494 C C . ASP A 1 190 ? -3.085 -5.487 -11.009 1.00 93.06 190 ASP A C 1
ATOM 1496 O O . ASP A 1 190 ? -3.837 -4.754 -10.369 1.00 93.06 190 ASP A O 1
ATOM 1500 N N . GLY A 1 191 ? -3.402 -5.878 -12.249 1.00 91.38 191 GLY A N 1
ATOM 1501 C CA . GLY A 1 191 ? -4.642 -5.504 -12.938 1.00 91.38 191 GLY A CA 1
ATOM 1502 C C . GLY A 1 191 ? -4.668 -4.086 -13.526 1.00 91.38 191 GLY A C 1
ATOM 1503 O O . GLY A 1 191 ? -5.523 -3.822 -14.374 1.00 91.38 191 GLY A O 1
ATOM 1504 N N . GLN A 1 192 ? -3.720 -3.222 -13.161 1.00 95.44 192 GLN A N 1
ATOM 1505 C CA . GLN A 1 192 ? -3.636 -1.836 -13.622 1.00 95.44 192 GLN A CA 1
ATOM 1506 C C . GLN A 1 192 ? -2.989 -1.711 -15.000 1.00 95.44 192 GLN A C 1
ATOM 1508 O O . GLN A 1 192 ? -2.171 -2.548 -15.390 1.00 95.44 192 GLN A O 1
ATOM 1513 N N . SER A 1 193 ? -3.355 -0.654 -15.732 1.00 97.00 193 SER A N 1
ATOM 1514 C CA . SER A 1 193 ? -2.689 -0.271 -16.982 1.00 97.00 193 SER A CA 1
ATOM 1515 C C . SER A 1 193 ? -1.221 0.043 -16.700 1.00 97.00 193 SER A C 1
ATOM 1517 O O . SER A 1 193 ? -0.912 0.757 -15.746 1.00 97.00 193 SER A O 1
ATOM 1519 N N . ALA A 1 194 ? -0.317 -0.499 -17.510 1.00 98.50 194 ALA A N 1
ATOM 1520 C CA . ALA A 1 194 ? 1.112 -0.291 -17.354 1.00 98.50 194 ALA A CA 1
ATOM 1521 C C . ALA A 1 194 ? 1.835 -0.296 -18.703 1.00 98.50 194 ALA A C 1
ATOM 1523 O O . ALA A 1 194 ? 1.331 -0.795 -19.715 1.00 98.50 194 ALA A O 1
ATOM 1524 N N . CYS A 1 195 ? 3.055 0.222 -18.714 1.00 98.62 195 CYS A N 1
ATOM 1525 C CA . CYS A 1 195 ? 3.951 0.134 -19.849 1.00 98.62 195 CYS A CA 1
ATOM 1526 C C . CYS A 1 195 ? 5.398 -0.068 -19.380 1.00 98.62 195 CYS A C 1
ATOM 1528 O O . CYS A 1 195 ? 5.854 0.589 -18.453 1.00 98.62 195 CYS A O 1
ATOM 1530 N N . LEU A 1 196 ? 6.105 -0.998 -20.023 1.00 98.62 196 LEU A N 1
ATOM 1531 C CA . LEU A 1 196 ? 7.521 -1.280 -19.794 1.00 98.62 196 LEU A CA 1
ATOM 1532 C C . LEU A 1 196 ? 8.366 -0.564 -20.852 1.00 98.62 196 LEU A C 1
ATOM 1534 O O . LEU A 1 196 ? 8.131 -0.766 -22.044 1.00 98.62 196 LEU A O 1
ATOM 1538 N N . VAL A 1 197 ? 9.370 0.192 -20.420 1.00 98.44 197 VAL A N 1
ATOM 1539 C CA . VAL A 1 197 ? 10.489 0.666 -21.236 1.00 98.44 197 VAL A CA 1
ATOM 1540 C C . VAL A 1 197 ? 11.634 -0.330 -21.084 1.00 98.44 197 VAL A C 1
ATOM 1542 O O . VAL A 1 197 ? 12.121 -0.582 -19.983 1.00 98.44 197 VAL A O 1
ATOM 1545 N N . TRP A 1 198 ? 12.045 -0.932 -22.195 1.00 97.56 198 TRP A N 1
ATOM 1546 C CA . TRP A 1 198 ? 13.142 -1.888 -22.241 1.00 97.56 198 TRP A CA 1
ATOM 1547 C C . TRP A 1 198 ? 14.341 -1.278 -22.971 1.00 97.56 198 TRP A C 1
ATOM 1549 O O . TRP A 1 198 ? 14.168 -0.810 -24.104 1.00 97.56 198 TRP A O 1
ATOM 1559 N N . PRO A 1 199 ? 15.544 -1.304 -22.371 1.00 96.19 199 PRO A N 1
ATOM 1560 C CA . PRO A 1 199 ? 16.703 -0.623 -22.928 1.00 96.19 199 PRO A CA 1
ATOM 1561 C C . PRO A 1 199 ? 17.214 -1.277 -24.210 1.00 96.19 199 PRO A C 1
ATOM 1563 O O . PRO A 1 199 ? 17.095 -2.494 -24.411 1.00 96.19 199 PRO A O 1
ATOM 1566 N N . SER A 1 200 ? 17.840 -0.472 -25.065 1.00 95.62 200 SER A N 1
ATOM 1567 C CA . SER A 1 200 ? 18.603 -0.967 -26.206 1.00 95.62 200 SER A CA 1
ATOM 1568 C C . SER A 1 200 ? 19.976 -1.500 -25.777 1.00 95.62 200 SER A C 1
ATOM 1570 O O . SER A 1 200 ? 20.418 -1.366 -24.634 1.00 95.62 200 SER A O 1
ATOM 1572 N N . LYS A 1 201 ? 20.659 -2.201 -26.690 1.00 91.94 201 LYS A N 1
ATOM 1573 C CA . LYS A 1 201 ? 21.925 -2.896 -26.381 1.00 91.94 201 LYS A CA 1
ATOM 1574 C C . LYS A 1 201 ? 23.060 -1.936 -26.006 1.00 91.94 201 LYS A C 1
ATOM 1576 O O . LYS A 1 201 ? 23.980 -2.338 -25.301 1.00 91.94 201 LYS A O 1
ATOM 1581 N N . ASP A 1 202 ? 22.981 -0.709 -26.494 1.00 92.25 202 ASP A N 1
ATOM 1582 C CA . ASP A 1 202 ? 23.964 0.368 -26.404 1.00 92.25 202 ASP A CA 1
ATOM 1583 C C . ASP A 1 202 ? 23.806 1.269 -25.168 1.00 92.25 202 ASP A C 1
ATOM 1585 O O . ASP A 1 202 ? 24.678 2.099 -24.943 1.00 92.25 202 ASP A O 1
ATOM 1589 N N . GLN A 1 203 ? 22.777 1.073 -24.328 1.00 90.38 203 GLN A N 1
ATOM 1590 C CA . GLN A 1 203 ? 22.566 1.856 -23.096 1.00 90.38 203 GLN A CA 1
ATOM 1591 C C . GLN A 1 203 ? 23.826 1.967 -22.215 1.00 90.38 203 GLN A C 1
ATOM 1593 O O . GLN A 1 203 ? 24.077 2.999 -21.602 1.00 90.38 203 GLN A O 1
ATOM 1598 N N . GLY A 1 204 ? 24.621 0.893 -22.138 1.00 77.50 204 GLY A N 1
ATOM 1599 C CA . GLY A 1 204 ? 25.719 0.792 -21.177 1.00 77.50 204 GLY A CA 1
ATOM 1600 C C . GLY A 1 204 ? 25.228 0.547 -19.743 1.00 77.50 204 GLY A C 1
ATOM 1601 O O . GLY A 1 204 ? 24.034 0.410 -19.485 1.00 77.50 204 GLY A O 1
ATOM 1602 N N . ALA A 1 205 ? 26.161 0.397 -18.800 1.00 69.31 205 ALA A N 1
ATOM 1603 C CA . ALA A 1 205 ? 25.810 0.340 -17.378 1.00 69.31 205 ALA A CA 1
ATOM 1604 C C . ALA A 1 205 ? 25.243 1.712 -16.946 1.00 69.31 205 ALA A C 1
ATOM 1606 O O . ALA A 1 205 ? 25.842 2.720 -17.328 1.00 69.31 205 ALA A O 1
ATOM 1607 N N . PRO A 1 206 ? 24.144 1.756 -16.167 1.00 63.66 206 PRO A N 1
ATOM 1608 C CA . PRO A 1 206 ? 23.758 0.755 -15.165 1.00 63.66 206 PRO A CA 1
ATOM 1609 C C . PRO A 1 206 ? 22.765 -0.340 -15.606 1.00 63.66 206 PRO A C 1
ATOM 1611 O O . PRO A 1 206 ? 22.432 -1.192 -14.791 1.00 63.66 206 PRO A O 1
ATOM 1614 N N . TRP A 1 207 ? 22.446 -0.449 -16.902 1.00 80.19 207 TRP A N 1
ATOM 1615 C CA . TRP A 1 207 ? 21.522 -1.455 -17.458 1.00 80.19 207 TRP A CA 1
ATOM 1616 C C . TRP A 1 207 ? 20.067 -1.306 -16.997 1.00 80.19 207 TRP A C 1
ATOM 1618 O O . TRP A 1 207 ? 19.398 -2.298 -16.706 1.00 80.19 207 TRP A O 1
ATOM 1628 N N . ASP A 1 208 ? 19.586 -0.075 -16.958 1.00 89.31 208 ASP A N 1
ATOM 1629 C CA . ASP A 1 208 ? 18.290 0.302 -16.406 1.00 89.31 208 ASP A CA 1
ATOM 1630 C C . ASP A 1 208 ? 17.136 -0.118 -17.320 1.00 89.31 208 ASP A C 1
ATOM 1632 O O . ASP A 1 208 ? 17.239 -0.109 -18.549 1.00 89.31 208 ASP A O 1
ATOM 1636 N N . ALA A 1 209 ? 16.007 -0.452 -16.720 1.00 95.81 209 ALA A N 1
ATOM 1637 C CA . ALA A 1 209 ? 14.716 -0.581 -17.369 1.00 95.81 209 ALA A CA 1
ATOM 1638 C C . ALA A 1 209 ? 13.674 0.088 -16.472 1.00 95.81 209 ALA A C 1
ATOM 1640 O O . ALA A 1 209 ? 13.848 0.138 -15.260 1.00 95.81 209 ALA A O 1
ATOM 1641 N N . ALA A 1 210 ? 12.564 0.538 -17.049 1.00 98.00 210 ALA A N 1
ATOM 1642 C CA . ALA A 1 210 ? 11.514 1.193 -16.278 1.00 98.00 210 ALA A CA 1
ATOM 1643 C C . ALA A 1 210 ? 10.150 0.589 -16.573 1.00 98.00 210 ALA A C 1
ATOM 1645 O O . ALA A 1 210 ? 9.847 0.205 -17.703 1.00 98.00 210 ALA A O 1
ATOM 1646 N N . VAL A 1 211 ? 9.294 0.527 -15.561 1.00 98.62 211 VAL A N 1
ATOM 1647 C CA . VAL A 1 211 ? 7.871 0.252 -15.729 1.00 98.62 211 VAL A CA 1
ATOM 1648 C C . VAL A 1 211 ? 7.070 1.403 -15.150 1.00 98.62 211 VAL A C 1
ATOM 1650 O O . VAL A 1 211 ? 7.258 1.809 -14.010 1.00 98.62 211 VAL A O 1
ATOM 1653 N N . VAL A 1 212 ? 6.149 1.901 -15.959 1.00 98.56 212 VAL A N 1
ATOM 1654 C CA . VAL A 1 212 ? 5.208 2.955 -15.608 1.00 98.56 212 VAL A CA 1
ATOM 1655 C C . VAL A 1 212 ? 3.856 2.297 -15.372 1.00 98.56 212 VAL A C 1
ATOM 1657 O O . VAL A 1 212 ? 3.372 1.565 -16.239 1.00 98.56 212 VAL A O 1
ATOM 1660 N N . ILE A 1 213 ? 3.248 2.513 -14.209 1.00 98.31 213 ILE A N 1
ATOM 1661 C CA . ILE A 1 213 ? 2.034 1.820 -13.772 1.00 98.31 213 ILE A CA 1
ATOM 1662 C C . ILE A 1 213 ? 1.023 2.847 -13.269 1.00 98.31 213 ILE A C 1
ATOM 1664 O O . ILE A 1 213 ? 1.337 3.666 -12.410 1.00 98.31 213 ILE A O 1
ATOM 1668 N N . LYS A 1 214 ? -0.211 2.784 -13.773 1.00 97.00 214 LYS A N 1
ATOM 1669 C CA . LYS A 1 214 ? -1.311 3.608 -13.263 1.00 97.00 214 LYS A CA 1
ATOM 1670 C C . LYS A 1 214 ? -1.733 3.108 -11.889 1.00 97.00 214 LYS A C 1
ATOM 1672 O O . LYS A 1 214 ? -1.951 1.911 -11.708 1.00 97.00 214 LYS A O 1
ATOM 1677 N N . TYR A 1 215 ? -1.843 4.012 -10.923 1.00 94.88 215 TYR A N 1
ATOM 1678 C CA . TYR A 1 215 ? -2.386 3.659 -9.620 1.00 94.88 215 TYR A CA 1
ATOM 1679 C C . TYR A 1 215 ? -3.877 3.293 -9.745 1.00 94.88 215 TYR A C 1
ATOM 1681 O O . TYR A 1 215 ? -4.602 3.943 -10.499 1.00 94.88 215 TYR A O 1
ATOM 1689 N N . PRO A 1 216 ? -4.377 2.311 -8.969 1.00 90.50 216 PRO A N 1
ATOM 1690 C CA . PRO A 1 216 ? -5.819 2.056 -8.862 1.00 90.50 216 PRO A CA 1
ATOM 1691 C C . PRO A 1 216 ? -6.576 3.249 -8.256 1.00 90.50 216 PRO A C 1
ATOM 1693 O O . PRO A 1 216 ? -7.730 3.496 -8.594 1.00 90.50 216 PRO A O 1
ATOM 1696 N N . GLN A 1 217 ? -5.927 3.971 -7.340 1.00 85.94 217 GLN A N 1
ATOM 1697 C CA . GLN A 1 217 ? -6.374 5.229 -6.753 1.00 85.94 217 GLN A CA 1
ATOM 1698 C C . GLN A 1 217 ? -5.137 6.113 -6.568 1.00 85.94 217 GLN A C 1
ATOM 1700 O O . GLN A 1 217 ? -4.166 5.610 -5.995 1.00 85.94 217 GLN A O 1
ATOM 1705 N N . PRO A 1 218 ? -5.152 7.378 -7.030 1.00 89.00 218 PRO A N 1
ATOM 1706 C CA . PRO A 1 218 ? -4.012 8.277 -6.887 1.00 89.00 218 PRO A CA 1
ATOM 1707 C C . PRO A 1 218 ? -3.535 8.392 -5.436 1.00 89.00 218 PRO A C 1
ATOM 1709 O O . PRO A 1 218 ? -4.350 8.386 -4.509 1.00 89.00 218 PRO A O 1
ATOM 1712 N N . VAL A 1 219 ? -2.223 8.507 -5.249 1.00 86.56 219 VAL A N 1
ATOM 1713 C CA . VAL A 1 219 ? -1.598 8.707 -3.934 1.00 86.56 219 VAL A CA 1
ATOM 1714 C C . VAL A 1 219 ? -1.378 10.194 -3.680 1.00 86.56 219 VAL A C 1
ATOM 1716 O O . VAL A 1 219 ? -1.090 10.942 -4.611 1.00 86.56 219 VAL A O 1
ATOM 1719 N N . GLU A 1 220 ? -1.517 10.628 -2.427 1.00 83.06 220 GLU A N 1
ATOM 1720 C CA . GLU A 1 220 ? -1.291 12.019 -2.023 1.00 83.06 220 GLU A CA 1
ATOM 1721 C C . GLU A 1 220 ? -0.110 12.106 -1.052 1.00 83.06 220 GLU A C 1
ATOM 1723 O O . GLU A 1 220 ? -0.115 11.482 0.014 1.00 83.06 220 GLU A O 1
ATOM 1728 N N . ILE A 1 221 ? 0.911 12.879 -1.420 1.00 80.31 221 ILE A N 1
ATOM 1729 C CA . ILE A 1 221 ? 2.125 13.085 -0.625 1.00 80.31 221 ILE A CA 1
ATOM 1730 C C . ILE A 1 221 ? 2.426 14.578 -0.617 1.00 80.31 221 ILE A C 1
ATOM 1732 O O . ILE A 1 221 ? 2.479 15.210 -1.664 1.00 80.31 221 ILE A O 1
ATOM 1736 N N . ASN A 1 222 ? 2.606 15.153 0.574 1.00 77.81 222 ASN A N 1
ATOM 1737 C CA . ASN A 1 222 ? 2.895 16.581 0.760 1.00 77.81 222 ASN A CA 1
ATOM 1738 C C . ASN A 1 222 ? 1.889 17.530 0.067 1.00 77.81 222 ASN A C 1
ATOM 1740 O O . ASN A 1 222 ? 2.240 18.650 -0.287 1.00 77.81 222 ASN A O 1
ATOM 1744 N N . GLY A 1 223 ? 0.631 17.099 -0.101 1.00 75.00 223 GLY A N 1
ATOM 1745 C CA . GLY A 1 223 ? -0.429 17.872 -0.764 1.00 75.00 223 GLY A CA 1
ATOM 1746 C C . GLY A 1 223 ? -0.422 17.791 -2.294 1.00 75.00 223 GLY A C 1
ATOM 1747 O O . GLY A 1 223 ? -1.299 18.370 -2.932 1.00 75.00 223 GLY A O 1
ATOM 1748 N N . GLU A 1 224 ? 0.523 17.058 -2.885 1.00 83.62 224 GLU A N 1
ATOM 1749 C CA . GLU A 1 224 ? 0.537 16.732 -4.308 1.00 83.62 224 GLU A CA 1
ATOM 1750 C C . GLU A 1 224 ? -0.073 15.352 -4.549 1.00 83.62 224 GLU A C 1
ATOM 1752 O O . GLU A 1 224 ? 0.092 14.426 -3.750 1.00 83.62 224 GLU A O 1
ATOM 1757 N N . ARG A 1 225 ? -0.799 15.219 -5.662 1.00 87.62 225 ARG A N 1
ATOM 1758 C CA . ARG A 1 225 ? -1.532 14.007 -6.031 1.00 87.62 225 ARG A CA 1
ATOM 1759 C C . ARG A 1 225 ? -0.896 13.370 -7.259 1.00 87.62 225 ARG A C 1
ATOM 17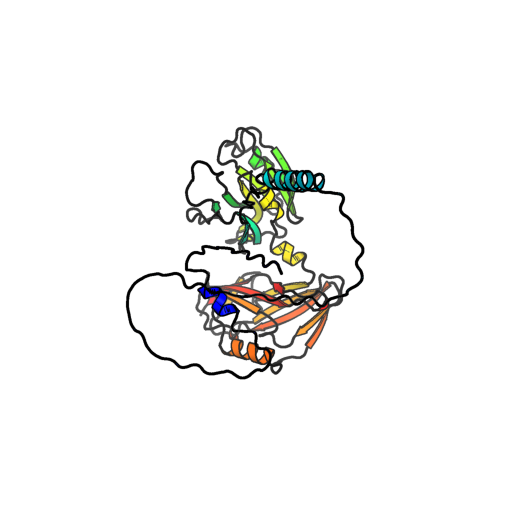61 O O . ARG A 1 225 ? -0.843 13.995 -8.312 1.00 87.62 225 ARG A O 1
ATOM 1768 N N . TYR A 1 226 ? -0.499 12.108 -7.133 1.00 93.88 226 TYR A N 1
ATOM 1769 C CA . TYR A 1 226 ? 0.194 11.350 -8.172 1.00 93.88 226 TYR A CA 1
ATOM 1770 C C . TYR A 1 226 ? -0.646 10.163 -8.625 1.00 93.88 226 TYR A C 1
ATOM 1772 O O . TYR A 1 226 ? -1.126 9.371 -7.809 1.00 93.88 226 TYR A O 1
ATOM 1780 N N . SER A 1 227 ? -0.818 10.023 -9.937 1.00 95.62 227 SER A N 1
ATOM 1781 C CA . SER A 1 227 ? -1.647 8.958 -10.524 1.00 95.62 227 SER A CA 1
ATOM 1782 C C . SER A 1 227 ? -0.828 7.834 -11.158 1.00 95.62 227 SER A C 1
ATOM 1784 O O . SER A 1 227 ? -1.392 6.816 -11.570 1.00 95.62 227 SER A O 1
ATOM 1786 N N . ILE A 1 228 ? 0.498 7.981 -11.206 1.00 97.69 228 ILE A N 1
ATOM 1787 C CA . ILE A 1 228 ? 1.423 7.039 -11.830 1.00 97.69 228 ILE A CA 1
ATOM 1788 C C . ILE A 1 228 ? 2.573 6.708 -10.870 1.00 97.69 228 ILE A C 1
ATOM 1790 O O . ILE A 1 228 ? 3.195 7.598 -10.289 1.00 97.69 228 ILE A O 1
ATOM 1794 N N . LEU A 1 229 ? 2.864 5.412 -10.748 1.00 97.81 229 LEU A N 1
ATOM 1795 C CA . LEU A 1 229 ? 4.093 4.879 -10.166 1.00 97.81 229 LEU A CA 1
ATOM 1796 C C . LEU A 1 229 ? 5.065 4.535 -11.294 1.00 97.81 229 LEU A C 1
ATOM 1798 O O . LEU A 1 229 ? 4.725 3.747 -12.181 1.00 97.81 229 LEU A O 1
ATOM 1802 N N . GLU A 1 230 ? 6.282 5.053 -11.227 1.00 97.94 230 GLU A N 1
ATOM 1803 C CA . GLU A 1 230 ? 7.408 4.569 -12.019 1.00 97.94 230 GLU A CA 1
ATOM 1804 C C . GLU A 1 230 ? 8.332 3.739 -11.121 1.00 97.94 230 GLU A C 1
ATOM 1806 O O . GLU A 1 230 ? 8.770 4.188 -10.062 1.00 97.94 230 GLU A O 1
ATOM 1811 N N . LEU A 1 231 ? 8.607 2.506 -11.542 1.00 98.12 231 LEU A N 1
ATOM 1812 C CA . LEU A 1 231 ? 9.666 1.673 -10.983 1.00 98.12 231 LEU A CA 1
ATOM 1813 C C . LEU A 1 231 ? 10.776 1.587 -12.025 1.00 98.12 231 LEU A C 1
ATOM 1815 O O . LEU A 1 231 ? 10.609 0.929 -13.055 1.00 98.12 231 LEU A O 1
ATOM 1819 N N . ASP A 1 232 ? 11.901 2.211 -11.713 1.00 95.75 232 ASP A N 1
ATOM 1820 C CA . ASP A 1 232 ? 13.153 2.076 -12.448 1.00 95.75 232 ASP A CA 1
ATOM 1821 C C . ASP A 1 232 ? 14.045 1.068 -11.716 1.00 95.75 232 ASP A C 1
ATOM 1823 O O . ASP A 1 232 ? 14.154 1.093 -10.487 1.00 95.75 232 ASP A O 1
ATOM 1827 N N . ALA A 1 233 ? 14.599 0.104 -12.443 1.00 95.00 233 ALA A N 1
ATOM 1828 C CA . ALA A 1 233 ? 15.370 -0.988 -11.871 1.00 95.00 233 ALA A CA 1
ATOM 1829 C C . ALA A 1 233 ? 16.338 -1.602 -12.884 1.00 95.00 233 ALA A C 1
ATOM 1831 O O . ALA A 1 233 ? 16.142 -1.527 -14.097 1.00 95.00 233 ALA A O 1
ATOM 1832 N N . ASP A 1 234 ? 17.327 -2.338 -12.376 1.00 92.56 234 ASP A N 1
ATOM 1833 C CA . ASP A 1 234 ? 18.206 -3.157 -13.214 1.00 92.56 234 ASP A CA 1
ATOM 1834 C C . ASP A 1 234 ? 17.363 -4.103 -14.102 1.00 92.56 234 ASP A C 1
ATOM 1836 O O . ASP A 1 234 ? 16.511 -4.873 -13.625 1.00 92.56 234 ASP A O 1
ATOM 1840 N N . LYS A 1 235 ? 17.613 -4.071 -15.419 1.00 91.94 235 LYS A N 1
ATOM 1841 C CA . LYS A 1 235 ? 16.866 -4.835 -16.435 1.00 91.94 235 LYS A CA 1
ATOM 1842 C C . LYS A 1 235 ? 16.858 -6.342 -16.188 1.00 91.94 235 LYS A C 1
ATOM 1844 O O . LYS A 1 235 ? 15.945 -7.035 -16.641 1.00 91.94 235 LYS A O 1
ATOM 1849 N N . ASN A 1 236 ? 17.861 -6.868 -15.484 1.00 90.94 236 ASN A N 1
ATOM 1850 C CA . ASN A 1 236 ? 17.959 -8.285 -15.147 1.00 90.94 236 ASN A CA 1
ATOM 1851 C C . ASN A 1 236 ? 16.961 -8.685 -14.046 1.00 90.94 236 ASN A C 1
ATOM 1853 O O . ASN A 1 236 ? 16.624 -9.863 -13.930 1.00 90.94 236 ASN A O 1
ATOM 1857 N N . TYR A 1 237 ? 16.452 -7.721 -13.272 1.00 92.31 237 TYR A N 1
ATOM 1858 C CA . TYR A 1 237 ? 15.567 -7.955 -12.129 1.00 92.31 237 TYR A CA 1
ATOM 1859 C C . TYR A 1 237 ? 14.150 -7.420 -12.331 1.00 92.31 237 TYR A C 1
ATOM 1861 O O . TYR A 1 237 ? 13.209 -8.000 -11.779 1.00 92.31 237 TYR A O 1
ATOM 1869 N N . ILE A 1 238 ? 13.963 -6.376 -13.145 1.00 95.50 238 ILE A N 1
ATOM 1870 C CA . ILE A 1 238 ? 12.682 -5.663 -13.243 1.00 95.50 238 ILE A CA 1
ATOM 1871 C C . ILE A 1 238 ? 11.491 -6.584 -13.544 1.00 95.50 238 ILE A C 1
ATOM 1873 O O . ILE A 1 238 ? 10.449 -6.491 -12.901 1.00 95.50 238 ILE A O 1
ATOM 1877 N N . LEU A 1 239 ? 11.639 -7.553 -14.455 1.00 96.00 239 LEU A N 1
ATOM 1878 C CA . LEU A 1 239 ? 10.548 -8.469 -14.814 1.00 96.00 239 LEU A CA 1
ATOM 1879 C C . LEU A 1 239 ? 10.161 -9.407 -13.665 1.00 96.00 239 LEU A C 1
ATOM 1881 O O . LEU A 1 239 ? 9.028 -9.888 -13.613 1.00 96.00 239 LEU A O 1
ATOM 1885 N N . ALA A 1 240 ? 11.094 -9.725 -12.771 1.00 94.62 240 ALA A N 1
ATOM 1886 C CA . ALA A 1 240 ? 10.809 -10.514 -11.581 1.00 94.62 240 ALA A CA 1
ATOM 1887 C C . ALA A 1 240 ? 10.163 -9.648 -10.488 1.00 94.62 240 ALA A C 1
ATOM 1889 O O . ALA A 1 240 ? 9.173 -10.088 -9.903 1.00 94.62 240 ALA A O 1
ATOM 1890 N N . ILE A 1 241 ? 10.621 -8.402 -10.305 1.00 95.88 241 ILE A N 1
ATOM 1891 C CA . ILE A 1 241 ? 10.002 -7.433 -9.386 1.00 95.88 241 ILE A CA 1
ATOM 1892 C C . ILE A 1 241 ? 8.547 -7.164 -9.800 1.00 95.88 241 ILE A C 1
ATOM 1894 O O . ILE A 1 241 ? 7.639 -7.379 -8.995 1.00 95.88 241 ILE A O 1
ATOM 1898 N N . ILE A 1 242 ? 8.302 -6.827 -11.075 1.00 97.38 242 ILE A N 1
ATOM 1899 C CA . ILE A 1 242 ? 6.973 -6.520 -11.638 1.00 97.38 242 ILE A CA 1
ATOM 1900 C C . ILE A 1 242 ? 5.924 -7.575 -11.281 1.00 97.38 242 ILE A C 1
ATOM 1902 O O . ILE A 1 242 ? 4.800 -7.246 -10.908 1.00 97.38 242 ILE A O 1
ATOM 1906 N N . ARG A 1 243 ? 6.276 -8.863 -11.363 1.00 95.94 243 ARG A N 1
ATOM 1907 C CA . ARG A 1 243 ? 5.340 -9.970 -11.086 1.00 95.94 243 ARG A CA 1
ATOM 1908 C C . ARG A 1 243 ? 4.841 -9.986 -9.640 1.00 95.94 243 ARG A C 1
ATOM 1910 O O . ARG A 1 243 ? 3.777 -10.544 -9.356 1.00 95.94 243 ARG A O 1
ATOM 1917 N N . THR A 1 244 ? 5.608 -9.391 -8.737 1.00 94.25 244 THR A N 1
ATOM 1918 C CA . THR A 1 244 ? 5.331 -9.356 -7.300 1.00 94.25 244 THR A CA 1
ATOM 1919 C C . THR A 1 244 ? 4.706 -8.047 -6.833 1.00 94.25 244 THR A C 1
ATOM 1921 O O . THR A 1 244 ? 4.259 -8.001 -5.693 1.00 94.25 244 THR A O 1
ATOM 1924 N N . ILE A 1 245 ? 4.621 -7.031 -7.701 1.00 96.19 245 ILE A N 1
ATOM 1925 C CA . ILE A 1 245 ? 3.974 -5.756 -7.379 1.00 96.19 245 ILE A CA 1
ATOM 1926 C C . ILE A 1 245 ? 2.507 -5.990 -7.042 1.00 96.19 245 ILE A C 1
ATOM 1928 O O . ILE A 1 245 ? 1.775 -6.629 -7.804 1.00 96.19 245 ILE A O 1
ATOM 1932 N N . ARG A 1 246 ? 2.090 -5.459 -5.896 1.00 92.44 246 ARG A N 1
ATOM 1933 C CA . ARG A 1 246 ? 0.700 -5.294 -5.485 1.00 92.44 246 ARG A CA 1
ATOM 1934 C C . ARG A 1 246 ? 0.526 -3.879 -4.967 1.00 92.44 246 ARG A C 1
ATOM 1936 O O . ARG A 1 246 ? 1.313 -3.424 -4.136 1.00 92.44 246 ARG A O 1
ATOM 1943 N N . PHE A 1 247 ? -0.512 -3.200 -5.432 1.00 90.88 247 PHE A N 1
ATOM 1944 C CA . PHE A 1 247 ? -0.933 -1.964 -4.793 1.00 90.88 247 PHE A CA 1
ATOM 1945 C C . PHE A 1 247 ? -1.709 -2.324 -3.536 1.00 90.88 247 PHE A C 1
ATOM 1947 O O . PHE A 1 247 ? -2.625 -3.149 -3.569 1.00 90.88 247 PHE A O 1
ATOM 1954 N N . ILE A 1 248 ? -1.355 -1.699 -2.418 1.00 83.69 248 ILE A N 1
ATOM 1955 C CA . ILE A 1 248 ? -1.992 -1.977 -1.127 1.00 83.69 248 ILE A CA 1
ATOM 1956 C C . ILE A 1 248 ? -3.492 -1.634 -1.214 1.00 83.69 248 ILE A C 1
ATOM 1958 O O . ILE A 1 248 ? -4.342 -2.370 -0.716 1.00 83.69 248 ILE A O 1
ATOM 1962 N N . SER A 1 249 ? -3.847 -0.584 -1.960 1.00 69.00 249 SER A N 1
ATOM 1963 C CA . SER A 1 249 ? -5.236 -0.251 -2.286 1.00 69.00 249 SER A CA 1
ATOM 1964 C C . SER A 1 249 ? -5.929 -1.312 -3.152 1.00 69.00 249 SER A C 1
ATOM 1966 O O . SER A 1 249 ? -7.059 -1.669 -2.836 1.00 69.00 249 SER A O 1
ATOM 1968 N N . SER A 1 250 ? -5.288 -1.885 -4.178 1.00 57.34 250 SER A N 1
ATOM 1969 C CA . SER A 1 250 ? -5.852 -3.000 -4.970 1.00 57.34 250 SER A CA 1
ATOM 1970 C C . SER A 1 250 ? -6.069 -4.268 -4.140 1.00 57.34 250 SER A C 1
ATOM 1972 O O . SER A 1 250 ? -7.069 -4.963 -4.323 1.00 57.34 250 SER A O 1
ATOM 1974 N N . ALA A 1 251 ? -5.146 -4.584 -3.226 1.00 56.97 251 ALA A N 1
ATOM 1975 C CA . ALA A 1 251 ? -5.277 -5.712 -2.307 1.00 56.97 251 ALA A CA 1
ATOM 1976 C C . ALA A 1 251 ? -6.461 -5.519 -1.347 1.00 56.97 251 ALA A C 1
ATOM 1978 O O . ALA A 1 251 ? -7.209 -6.467 -1.108 1.00 56.97 251 ALA A O 1
ATOM 1979 N N . ARG A 1 252 ? -6.692 -4.280 -0.881 1.00 61.75 252 ARG A N 1
ATOM 1980 C CA . ARG A 1 252 ? -7.921 -3.914 -0.164 1.00 61.75 252 ARG A CA 1
ATOM 1981 C C . ARG A 1 252 ? -9.146 -4.051 -1.070 1.00 61.75 252 ARG A C 1
ATOM 1983 O O . ARG A 1 252 ? -10.024 -4.825 -0.731 1.00 61.75 252 ARG A O 1
ATOM 1990 N N . HIS A 1 253 ? -9.189 -3.421 -2.248 1.00 55.12 253 HIS A N 1
ATOM 1991 C CA . HIS A 1 253 ? -10.346 -3.451 -3.170 1.00 55.12 253 HIS A CA 1
ATOM 1992 C C . HIS A 1 253 ? -10.769 -4.860 -3.617 1.00 55.12 253 HIS A C 1
ATOM 1994 O O . HIS A 1 253 ? -11.960 -5.114 -3.787 1.00 55.12 253 HIS A O 1
ATOM 2000 N N . ASN A 1 254 ? -9.819 -5.786 -3.779 1.00 63.03 254 ASN A N 1
ATOM 2001 C CA . ASN A 1 254 ? -10.097 -7.186 -4.123 1.00 63.03 254 ASN A CA 1
ATOM 2002 C C . ASN A 1 254 ? -10.349 -8.084 -2.900 1.00 63.03 254 ASN A C 1
ATOM 2004 O O . ASN A 1 254 ? -10.618 -9.278 -3.063 1.00 63.03 254 ASN A O 1
ATOM 2008 N N . SER A 1 255 ? -10.260 -7.545 -1.680 1.00 77.94 255 SER A N 1
ATOM 2009 C CA . SER A 1 255 ? -10.606 -8.290 -0.476 1.00 77.94 255 SER A CA 1
ATOM 2010 C C . SER A 1 255 ? -12.096 -8.643 -0.507 1.00 77.94 255 SER A C 1
ATOM 2012 O O . SER A 1 255 ? -12.910 -7.779 -0.836 1.00 77.94 255 SER A O 1
ATOM 2014 N N . PRO A 1 256 ? -12.496 -9.877 -0.139 1.00 87.50 256 PRO A N 1
ATOM 2015 C CA . PRO A 1 256 ? -13.904 -10.265 0.002 1.00 87.50 256 PRO A CA 1
ATOM 2016 C C . PRO A 1 256 ? -14.614 -9.591 1.192 1.00 87.50 256 PRO A C 1
ATOM 2018 O O . PRO A 1 256 ? -15.824 -9.757 1.368 1.00 87.50 256 PRO A O 1
ATOM 2021 N N . PHE A 1 257 ? -13.870 -8.844 2.007 1.00 93.19 257 PHE A N 1
ATOM 2022 C CA . PHE A 1 257 ? -14.379 -8.045 3.110 1.00 93.19 257 PHE A CA 1
ATOM 2023 C C . PHE A 1 257 ? -13.499 -6.807 3.292 1.00 93.19 257 PHE A C 1
ATOM 2025 O O . PHE A 1 257 ? -12.286 -6.931 3.463 1.00 93.19 257 PHE A O 1
ATOM 2032 N N . LEU A 1 258 ? -14.099 -5.622 3.227 1.00 92.06 258 LEU A N 1
ATOM 2033 C CA . LEU A 1 258 ? -13.396 -4.354 3.413 1.00 92.06 258 LEU A CA 1
ATOM 2034 C C . LEU A 1 258 ? -13.554 -3.869 4.846 1.00 92.06 258 LEU A C 1
ATOM 2036 O O . LEU A 1 258 ? -14.643 -3.963 5.414 1.00 92.06 258 LEU A O 1
ATOM 2040 N N . LEU A 1 259 ? -12.480 -3.289 5.370 1.00 92.88 259 LEU A N 1
ATOM 2041 C CA . LEU A 1 259 ? -12.466 -2.514 6.598 1.00 92.88 259 LEU A CA 1
ATOM 2042 C C . LEU A 1 259 ? -11.883 -1.142 6.264 1.00 92.88 259 LEU A C 1
ATOM 2044 O O . LEU A 1 259 ? -10.792 -1.052 5.713 1.00 92.88 259 LEU A O 1
ATOM 2048 N N . GLU A 1 260 ? -12.601 -0.081 6.593 1.00 91.38 260 GLU A N 1
ATOM 2049 C CA . GLU A 1 260 ? -12.135 1.296 6.452 1.00 91.38 260 GLU A CA 1
ATOM 2050 C C . GLU A 1 260 ? -12.313 2.027 7.775 1.00 91.38 260 GLU A C 1
ATOM 2052 O O . GLU A 1 260 ? -13.256 1.757 8.518 1.00 91.38 260 GLU A O 1
ATOM 2057 N N . ILE A 1 261 ? -11.412 2.956 8.069 1.00 91.56 261 ILE A N 1
ATOM 2058 C CA . ILE A 1 261 ? -11.473 3.800 9.254 1.00 91.56 261 ILE A CA 1
ATOM 2059 C C . ILE A 1 261 ? -11.497 5.273 8.869 1.00 91.56 261 ILE A C 1
ATOM 2061 O O . ILE A 1 261 ? -10.800 5.716 7.950 1.00 91.56 261 ILE A O 1
ATOM 2065 N N . SER A 1 262 ? -12.279 6.048 9.613 1.00 89.69 262 SER A N 1
ATOM 2066 C CA . SER A 1 262 ? -12.325 7.499 9.490 1.00 89.69 262 SER A CA 1
ATOM 2067 C C . SER A 1 262 ? -12.400 8.175 10.863 1.00 89.69 262 SER A C 1
ATOM 2069 O O . SER A 1 262 ? -13.038 7.661 11.786 1.00 89.69 262 SER A O 1
ATOM 2071 N N . PRO A 1 263 ? -11.748 9.336 11.046 1.00 86.38 263 PRO A N 1
ATOM 2072 C CA . PRO A 1 263 ? -11.890 10.099 12.278 1.00 86.38 263 PRO A CA 1
ATOM 2073 C C . PRO A 1 263 ? -13.329 10.611 12.413 1.00 86.38 263 PRO A C 1
ATOM 2075 O O . PRO A 1 263 ? -13.848 11.228 11.483 1.00 86.38 263 PRO A O 1
ATOM 2078 N N . GLN A 1 264 ? -13.956 10.430 13.581 1.00 80.44 264 GLN A N 1
ATOM 2079 C CA . GLN A 1 264 ? -15.353 10.838 13.790 1.00 80.44 264 GLN A CA 1
ATOM 2080 C C . GLN A 1 264 ? -15.576 12.354 13.618 1.00 80.44 264 GLN A C 1
ATOM 2082 O O . GLN A 1 264 ? -16.650 12.775 13.202 1.00 80.44 264 GLN A O 1
ATOM 2087 N N . ASN A 1 265 ? -14.551 13.169 13.892 1.00 67.75 265 ASN A N 1
ATOM 2088 C CA . ASN A 1 265 ? -14.621 14.636 13.865 1.00 67.75 265 ASN A CA 1
ATOM 2089 C C . ASN A 1 265 ? -13.830 15.270 12.701 1.00 67.75 265 ASN A C 1
ATOM 2091 O O . ASN A 1 265 ? -13.405 16.425 12.795 1.00 67.75 265 ASN A O 1
ATOM 2095 N N . ALA A 1 266 ? -13.567 14.530 11.620 1.00 59.78 266 ALA A N 1
ATOM 2096 C CA . ALA A 1 266 ? -12.763 15.041 10.511 1.00 59.78 266 ALA A CA 1
ATOM 2097 C C . ALA A 1 266 ? -13.486 16.175 9.756 1.00 59.78 266 ALA A C 1
ATOM 2099 O O . ALA A 1 266 ? -14.556 15.974 9.188 1.00 59.78 266 ALA A O 1
ATOM 2100 N N . LYS A 1 267 ? -12.875 17.368 9.706 1.00 51.19 267 LYS A N 1
ATOM 2101 C CA . LYS A 1 267 ? -13.339 18.485 8.855 1.00 51.19 267 LYS A CA 1
ATOM 2102 C C . LYS A 1 267 ? -12.918 18.328 7.383 1.00 51.19 267 LYS A C 1
ATOM 2104 O O . LYS A 1 267 ? -13.476 19.006 6.526 1.00 51.19 267 LYS A O 1
ATOM 2109 N N . LYS A 1 268 ? -11.939 17.459 7.095 1.00 50.06 268 LYS A N 1
ATOM 2110 C CA . LYS A 1 268 ? -11.453 17.090 5.754 1.00 50.06 268 LYS A CA 1
ATOM 2111 C C . LYS A 1 268 ? -11.083 15.606 5.715 1.00 50.06 268 LYS A C 1
ATOM 2113 O O . LYS A 1 268 ? -10.645 15.043 6.714 1.00 50.06 268 LYS A O 1
ATOM 2118 N N . THR A 1 269 ? -11.256 14.979 4.558 1.00 49.53 269 THR A N 1
ATOM 2119 C CA . THR A 1 269 ? -10.913 13.574 4.314 1.00 49.53 269 THR A CA 1
ATOM 2120 C C . THR A 1 269 ? -9.404 13.364 4.485 1.00 49.53 269 THR A C 1
ATOM 2122 O O . THR A 1 269 ? -8.622 14.026 3.815 1.00 49.53 269 THR A O 1
ATOM 2125 N N . GLY A 1 270 ? -8.988 12.460 5.377 1.00 51.97 270 GLY A N 1
ATOM 2126 C CA . GLY A 1 270 ? -7.588 12.017 5.495 1.00 51.97 270 GLY A CA 1
ATOM 2127 C C . GLY A 1 270 ? -6.699 12.743 6.516 1.00 51.97 270 GLY A C 1
ATOM 2128 O O . GLY A 1 270 ? -5.617 12.238 6.807 1.00 51.97 270 GLY A O 1
ATOM 2129 N N . THR A 1 271 ? -7.143 13.854 7.115 1.00 60.50 271 THR A N 1
ATOM 2130 C CA . THR A 1 271 ? -6.397 14.570 8.172 1.00 60.50 271 THR A CA 1
ATOM 2131 C C . THR A 1 271 ? -7.323 14.942 9.329 1.00 60.50 271 THR A C 1
ATOM 2133 O O . THR A 1 271 ? -8.358 15.583 9.127 1.00 60.50 271 THR A O 1
ATOM 2136 N N . ALA A 1 272 ? -6.962 14.550 10.553 1.00 76.69 272 ALA A N 1
ATOM 2137 C CA . ALA A 1 272 ? -7.695 14.916 11.765 1.00 76.69 272 ALA A CA 1
ATOM 2138 C C . ALA A 1 272 ? -6.796 15.558 12.816 1.00 76.69 272 ALA A C 1
ATOM 2140 O O . ALA A 1 272 ? -5.624 15.222 12.934 1.00 76.69 272 ALA A O 1
ATOM 2141 N N . THR A 1 273 ? -7.384 16.452 13.608 1.00 84.94 273 THR A N 1
ATOM 2142 C CA . THR A 1 273 ? -6.733 17.063 14.766 1.00 84.94 273 THR A CA 1
ATOM 2143 C C . THR A 1 273 ? -7.348 16.500 16.038 1.00 84.94 273 THR A C 1
ATOM 2145 O O . THR A 1 273 ? -8.566 16.590 16.221 1.00 84.94 273 THR A O 1
ATOM 2148 N N . TRP A 1 274 ? -6.529 15.911 16.904 1.00 88.56 274 TRP A N 1
ATOM 2149 C CA . TRP A 1 274 ? -6.946 15.346 18.188 1.00 88.56 274 TRP A CA 1
ATOM 2150 C C . TRP A 1 274 ? -6.347 16.151 19.331 1.00 88.56 274 TRP A C 1
ATOM 2152 O O . TRP A 1 274 ? -5.190 16.546 19.263 1.00 88.56 274 TRP A O 1
ATOM 2162 N N . LYS A 1 275 ? -7.116 16.378 20.394 1.00 87.50 275 LYS A N 1
ATOM 2163 C CA . LYS A 1 275 ? -6.559 16.940 21.628 1.00 87.50 275 LYS A CA 1
ATOM 2164 C C . LYS A 1 275 ? -5.985 15.820 22.481 1.00 87.50 275 LYS A C 1
ATOM 2166 O O . LYS A 1 275 ? -6.640 14.787 22.627 1.00 87.50 275 LYS A O 1
ATOM 2171 N N . ALA A 1 276 ? -4.808 16.041 23.055 1.00 84.44 276 ALA A N 1
ATOM 2172 C CA . ALA A 1 276 ? -4.050 15.047 23.803 1.00 84.44 276 ALA A CA 1
ATOM 2173 C C . ALA A 1 276 ? -4.857 14.438 24.957 1.00 84.44 276 ALA A C 1
ATOM 2175 O O . ALA A 1 276 ? -4.721 13.247 25.218 1.00 84.44 276 ALA A O 1
ATOM 2176 N N . ASP A 1 277 ? -5.742 15.210 25.592 1.00 83.00 277 ASP A N 1
ATOM 2177 C CA . ASP A 1 277 ? -6.533 14.767 26.749 1.00 83.00 277 ASP A CA 1
ATOM 2178 C C . ASP A 1 277 ? -8.041 14.628 26.477 1.00 83.00 277 ASP A C 1
ATOM 2180 O O . ASP A 1 277 ? -8.828 14.416 27.400 1.00 83.00 277 ASP A O 1
ATOM 2184 N N . ALA A 1 278 ? -8.470 14.704 25.213 1.00 84.25 278 ALA A N 1
ATOM 2185 C CA . ALA A 1 278 ? -9.867 14.472 24.852 1.00 84.25 278 ALA A CA 1
ATOM 2186 C C . ALA A 1 278 ? -10.108 13.013 24.430 1.00 84.25 278 ALA A C 1
ATOM 2188 O O . ALA A 1 278 ? -9.227 12.397 23.827 1.00 84.25 278 ALA A O 1
ATOM 2189 N N . PRO A 1 279 ? -11.315 12.464 24.663 1.00 84.25 279 PRO A N 1
ATOM 2190 C CA . PRO A 1 279 ? -11.735 11.227 24.021 1.00 84.25 279 PRO A CA 1
ATOM 2191 C C . PRO A 1 279 ? -11.671 11.368 22.502 1.00 84.25 279 PRO A C 1
ATOM 2193 O O . PRO A 1 279 ? -12.148 12.353 21.927 1.00 84.25 279 PRO A O 1
ATOM 2196 N N . VAL A 1 280 ? -11.110 10.358 21.850 1.00 86.75 280 VAL A N 1
ATOM 2197 C CA . VAL A 1 280 ? -10.970 10.308 20.402 1.00 86.75 280 VAL A CA 1
ATOM 2198 C C . VAL A 1 280 ? -11.587 9.020 19.912 1.00 86.75 280 VAL A C 1
ATOM 2200 O O . VAL A 1 280 ? -11.091 7.937 20.196 1.00 86.75 280 VAL A O 1
ATOM 2203 N N . SER A 1 281 ? -12.626 9.137 19.096 1.00 89.25 281 SER A N 1
ATOM 2204 C CA . SER A 1 281 ? -13.261 7.987 18.467 1.00 89.25 281 SER A CA 1
ATOM 2205 C C . SER A 1 281 ? -13.037 7.958 16.958 1.00 89.25 281 SER A C 1
ATOM 2207 O O . SER A 1 281 ? -13.010 8.988 16.273 1.00 89.25 281 SER A O 1
ATOM 2209 N N . VAL A 1 282 ? -12.866 6.745 16.447 1.00 92.38 282 VAL A N 1
ATOM 2210 C CA . VAL A 1 282 ? -12.692 6.428 15.032 1.00 92.38 282 VAL A CA 1
ATOM 2211 C C . VAL A 1 282 ? -13.862 5.555 14.603 1.00 92.38 282 VAL A C 1
ATOM 2213 O O . VAL A 1 282 ? -14.198 4.580 15.276 1.00 92.38 282 VAL A O 1
ATOM 2216 N N . ILE A 1 283 ? -14.493 5.923 13.491 1.00 93.94 283 ILE A N 1
ATOM 2217 C CA . ILE A 1 283 ? -15.574 5.154 12.881 1.00 93.94 283 ILE A CA 1
ATOM 2218 C C . ILE A 1 283 ? -14.953 4.077 12.006 1.00 93.94 283 ILE A C 1
ATOM 2220 O O . ILE A 1 283 ? -14.126 4.374 11.146 1.00 93.94 283 ILE A O 1
ATOM 2224 N N . LEU A 1 284 ? -15.376 2.835 12.210 1.00 95.12 284 LEU A N 1
ATOM 2225 C CA . LEU A 1 284 ? -15.037 1.710 11.356 1.00 95.12 284 LEU A CA 1
ATOM 2226 C C . LEU A 1 284 ? -16.205 1.443 10.415 1.00 95.12 284 LEU A C 1
ATOM 2228 O O . LEU A 1 284 ? -17.345 1.321 10.853 1.00 95.12 284 LEU A O 1
ATOM 2232 N N . THR A 1 285 ? -15.921 1.322 9.127 1.00 95.62 285 THR A N 1
ATOM 2233 C CA . THR A 1 285 ? -16.884 0.951 8.094 1.00 95.62 285 THR A CA 1
ATOM 2234 C C . THR A 1 285 ? -16.476 -0.400 7.526 1.00 95.62 285 THR A C 1
ATOM 2236 O O . THR A 1 285 ? -15.381 -0.562 6.997 1.00 95.62 285 THR A O 1
ATOM 2239 N N . MET A 1 286 ? -17.355 -1.389 7.657 1.00 96.25 286 MET A N 1
ATOM 2240 C CA . MET A 1 286 ? -17.123 -2.757 7.201 1.00 96.25 286 MET A CA 1
ATOM 2241 C C . MET A 1 286 ? -18.064 -3.078 6.055 1.00 96.25 286 MET A C 1
ATOM 2243 O O . MET A 1 286 ? -19.277 -2.945 6.214 1.00 96.25 286 MET A O 1
ATOM 2247 N N . LYS A 1 287 ? -17.534 -3.535 4.918 1.00 95.56 287 LYS A N 1
ATOM 2248 C CA . LYS A 1 287 ? -18.341 -3.863 3.735 1.00 95.56 287 LYS A CA 1
ATOM 2249 C C . LYS A 1 287 ? -18.112 -5.296 3.284 1.00 95.56 287 LYS A C 1
ATOM 2251 O O . LYS A 1 287 ? -16.984 -5.724 3.050 1.00 95.56 287 LYS A O 1
ATOM 2256 N N . ASN A 1 288 ? -19.207 -6.021 3.082 1.00 96.38 288 ASN A N 1
ATOM 2257 C CA . ASN A 1 288 ? -19.178 -7.327 2.444 1.00 96.38 288 ASN A CA 1
ATOM 2258 C C . ASN A 1 288 ? -19.075 -7.163 0.922 1.00 96.38 288 ASN A C 1
ATOM 2260 O O . ASN A 1 288 ? -20.061 -6.882 0.250 1.00 96.38 288 ASN A O 1
ATOM 2264 N N . THR A 1 289 ? -17.890 -7.354 0.361 1.00 92.44 289 THR A N 1
ATOM 2265 C CA . THR A 1 289 ? -17.647 -7.336 -1.094 1.00 92.44 289 THR A CA 1
ATOM 2266 C C . THR A 1 289 ? -17.712 -8.731 -1.719 1.00 92.44 289 THR A C 1
ATOM 2268 O O . THR A 1 289 ? -17.671 -8.866 -2.942 1.00 92.44 289 THR A O 1
ATOM 2271 N N . SER A 1 290 ? -17.859 -9.777 -0.901 1.00 90.31 290 SER A N 1
ATOM 2272 C CA . SER A 1 290 ? -18.033 -11.156 -1.349 1.00 90.31 290 SER A CA 1
ATOM 2273 C C . SER A 1 290 ? -19.443 -11.430 -1.899 1.00 90.31 290 SER A C 1
ATOM 2275 O O . SER A 1 290 ? -20.350 -10.599 -1.852 1.00 90.31 290 SER A O 1
ATOM 2277 N N . ARG A 1 291 ? -19.644 -12.654 -2.405 1.00 91.81 291 ARG A N 1
ATOM 2278 C CA . ARG A 1 291 ? -20.964 -13.185 -2.797 1.00 91.81 291 ARG A CA 1
ATOM 2279 C C . ARG A 1 291 ? -21.657 -13.984 -1.685 1.00 91.81 291 ARG A C 1
ATOM 2281 O O . ARG A 1 291 ? -22.717 -14.552 -1.927 1.00 91.81 291 ARG A O 1
ATOM 2288 N N . ARG A 1 292 ? -21.054 -14.084 -0.498 1.00 94.31 292 ARG A N 1
ATOM 2289 C CA . ARG A 1 292 ? -21.581 -14.847 0.644 1.00 94.31 292 ARG A CA 1
ATOM 2290 C C . ARG A 1 292 ? -22.331 -13.918 1.593 1.00 94.31 292 ARG A C 1
ATOM 2292 O O . ARG A 1 292 ? -22.090 -12.717 1.593 1.00 94.31 292 ARG A O 1
ATOM 2299 N N . VAL A 1 293 ? -23.228 -14.469 2.405 1.00 97.44 293 VAL A N 1
ATOM 2300 C CA . VAL A 1 293 ? -23.720 -13.772 3.602 1.00 97.44 293 VAL A CA 1
ATOM 2301 C C . VAL A 1 293 ? -22.654 -13.926 4.683 1.00 97.44 293 VAL A C 1
ATOM 2303 O O . VAL A 1 293 ? -22.156 -15.033 4.874 1.00 97.44 293 VAL A O 1
ATOM 2306 N N . LEU A 1 294 ? -22.282 -12.825 5.332 1.00 97.88 294 LEU A N 1
ATOM 2307 C CA . LEU A 1 294 ? -21.251 -12.797 6.370 1.00 97.88 294 LEU A CA 1
ATOM 2308 C C . LEU A 1 294 ? -21.873 -12.465 7.722 1.00 97.88 294 LEU A C 1
ATOM 2310 O O . LEU A 1 294 ? -22.786 -11.636 7.787 1.00 97.88 294 LEU A O 1
ATOM 2314 N N . HIS A 1 295 ? -21.332 -13.049 8.789 1.00 96.62 295 HIS A N 1
ATOM 2315 C CA . HIS A 1 295 ? -21.706 -12.696 10.153 1.00 96.62 295 HIS A CA 1
ATOM 2316 C C . HIS A 1 295 ? -20.544 -11.996 10.859 1.00 96.62 295 HIS A C 1
ATOM 2318 O O . HIS A 1 295 ? -19.443 -12.533 10.984 1.00 96.62 295 HIS A O 1
ATOM 2324 N N . VAL A 1 296 ? -20.794 -10.773 11.324 1.00 95.44 296 VAL A N 1
ATOM 2325 C CA . VAL A 1 296 ? -19.811 -9.943 12.027 1.00 95.44 296 VAL A CA 1
ATOM 2326 C C . VAL A 1 296 ? -20.227 -9.831 13.487 1.00 95.44 296 VAL A C 1
ATOM 2328 O O . VAL A 1 296 ? -21.239 -9.208 13.805 1.00 95.44 296 VAL A O 1
ATOM 2331 N N . ALA A 1 297 ? -19.453 -10.451 14.375 1.00 92.19 297 ALA A N 1
ATOM 2332 C CA . ALA A 1 297 ? -19.660 -10.350 15.815 1.00 92.19 297 ALA A CA 1
ATOM 2333 C C . ALA A 1 297 ? -19.022 -9.063 16.357 1.00 92.19 297 ALA A C 1
ATOM 2335 O O . ALA A 1 297 ? -17.817 -8.864 16.216 1.00 92.19 297 ALA A O 1
ATOM 2336 N N . LEU A 1 298 ? -19.814 -8.194 16.973 1.00 93.00 298 LEU A N 1
ATOM 2337 C CA . LEU A 1 298 ? -19.339 -7.021 17.697 1.00 93.00 298 LEU A CA 1
ATOM 2338 C C . LEU A 1 298 ? -19.486 -7.299 19.192 1.00 93.00 298 LEU A C 1
ATOM 2340 O O . LEU A 1 298 ? -20.601 -7.281 19.729 1.00 93.00 298 LEU A O 1
ATOM 2344 N N . THR A 1 299 ? -18.357 -7.597 19.833 1.00 89.44 299 THR A N 1
ATOM 2345 C CA . THR A 1 299 ? -18.300 -8.018 21.235 1.00 89.44 299 THR A CA 1
ATOM 2346 C C . THR A 1 299 ? -17.704 -6.946 22.127 1.00 89.44 299 THR A C 1
ATOM 2348 O O . THR A 1 299 ? -18.342 -6.474 23.062 1.00 89.44 299 THR A O 1
ATOM 2351 N N . ASN A 1 300 ? -16.516 -6.461 21.799 1.00 89.50 300 ASN A N 1
ATOM 2352 C CA . ASN A 1 300 ? -15.887 -5.357 22.504 1.00 89.50 300 ASN A CA 1
ATOM 2353 C C . ASN A 1 300 ? -14.953 -4.620 21.538 1.00 89.50 300 ASN A C 1
ATOM 2355 O O . ASN A 1 300 ? -13.967 -5.216 21.116 1.00 89.50 300 ASN A O 1
ATOM 2359 N N . PRO A 1 301 ? -15.194 -3.335 21.207 1.00 88.81 301 PRO A N 1
ATOM 2360 C CA . PRO A 1 301 ? -14.351 -2.603 20.262 1.00 88.81 301 PRO A CA 1
ATOM 2361 C C . PRO A 1 301 ? -12.856 -2.654 20.600 1.00 88.81 301 PRO A C 1
ATOM 2363 O O . PRO A 1 301 ? -12.026 -2.744 19.705 1.00 88.81 301 PRO A O 1
ATOM 2366 N N . ALA A 1 302 ? -12.489 -2.641 21.884 1.00 87.25 302 ALA A N 1
ATOM 2367 C CA . ALA A 1 302 ? -11.085 -2.656 22.293 1.00 87.25 302 ALA A CA 1
ATOM 2368 C C . ALA A 1 302 ? -10.363 -3.975 21.945 1.00 87.25 302 ALA A C 1
ATOM 2370 O O . ALA A 1 302 ? -9.134 -4.005 21.876 1.00 87.25 302 ALA A O 1
ATOM 2371 N N . THR A 1 303 ? -11.103 -5.069 21.736 1.00 88.25 303 THR A N 1
ATOM 2372 C CA . THR A 1 303 ? -10.544 -6.415 21.521 1.00 88.25 303 THR A CA 1
ATOM 2373 C C . THR A 1 303 ? -11.020 -7.090 20.237 1.00 88.25 303 THR A C 1
ATOM 2375 O O . THR A 1 303 ? -10.342 -7.991 19.751 1.00 88.25 303 THR A O 1
ATOM 2378 N N . ASP A 1 304 ? -12.133 -6.638 19.657 1.00 91.12 304 ASP A N 1
ATOM 2379 C CA . ASP A 1 304 ? -12.618 -7.024 18.327 1.00 91.12 304 ASP A CA 1
ATOM 2380 C C . ASP A 1 304 ? -11.627 -6.610 17.228 1.00 91.12 304 ASP A C 1
ATOM 2382 O O . ASP A 1 304 ? -11.582 -7.226 16.162 1.00 91.12 304 ASP A O 1
ATOM 2386 N N . TYR A 1 305 ? -10.843 -5.561 17.489 1.00 92.88 305 TYR A N 1
ATOM 2387 C CA . TYR A 1 305 ? -9.896 -4.978 16.552 1.00 92.88 305 TYR A CA 1
ATOM 2388 C C . TYR A 1 305 ? -8.479 -4.944 17.132 1.00 92.88 305 TYR A C 1
ATOM 2390 O O . TYR A 1 305 ? -8.269 -4.864 18.345 1.00 92.88 305 TYR A O 1
ATOM 2398 N N . ARG A 1 306 ? -7.478 -4.961 16.249 1.00 91.69 306 ARG A N 1
ATOM 2399 C CA . ARG A 1 306 ? -6.078 -4.698 16.597 1.00 91.69 306 ARG A CA 1
ATOM 2400 C C . ARG A 1 306 ? -5.691 -3.339 16.043 1.00 91.69 306 ARG A C 1
ATOM 2402 O O . ARG A 1 306 ? -5.662 -3.152 14.834 1.00 91.69 306 ARG A O 1
ATOM 2409 N N . THR A 1 307 ? -5.413 -2.389 16.925 1.00 92.44 307 THR A N 1
ATOM 2410 C CA . THR A 1 307 ? -4.977 -1.048 16.537 1.00 92.44 307 THR A CA 1
ATOM 2411 C C . THR A 1 307 ? -3.452 -0.953 16.580 1.00 92.44 307 THR A C 1
ATOM 2413 O O . THR A 1 307 ? -2.811 -1.452 17.512 1.00 92.44 307 THR A O 1
ATOM 2416 N N . THR A 1 308 ? -2.872 -0.267 15.600 1.00 90.31 308 THR A N 1
ATOM 2417 C CA . THR A 1 308 ? -1.466 0.148 15.588 1.00 90.31 308 THR A CA 1
ATOM 2418 C C . THR A 1 308 ? -1.421 1.663 15.460 1.00 90.31 308 THR A C 1
ATOM 2420 O O . THR A 1 308 ? -1.872 2.208 14.456 1.00 90.31 308 THR A O 1
ATOM 2423 N N . LEU A 1 309 ? -0.882 2.327 16.483 1.00 91.00 309 LEU A N 1
ATOM 2424 C CA . LEU A 1 309 ? -0.664 3.767 16.507 1.00 91.00 309 LEU A CA 1
ATOM 2425 C C . LEU A 1 309 ? 0.843 4.025 16.477 1.00 91.00 309 LEU A C 1
ATOM 2427 O O . LEU A 1 309 ? 1.580 3.525 17.332 1.00 91.00 309 LEU A O 1
ATOM 2431 N N . MET A 1 310 ? 1.287 4.783 15.484 1.00 85.44 310 MET A N 1
ATOM 2432 C CA . MET A 1 310 ? 2.677 5.189 15.308 1.00 85.44 310 MET A CA 1
ATOM 2433 C C . MET A 1 310 ? 2.802 6.681 15.599 1.00 85.44 310 MET A C 1
ATOM 2435 O O . MET A 1 310 ? 1.962 7.454 15.143 1.00 85.44 310 MET A O 1
ATOM 2439 N N . HIS A 1 311 ? 3.853 7.081 16.307 1.00 85.75 311 HIS A N 1
ATOM 2440 C CA . HIS A 1 311 ? 4.304 8.466 16.407 1.00 85.75 311 HIS A CA 1
ATOM 2441 C C . HIS A 1 311 ? 5.630 8.567 15.654 1.00 85.75 311 HIS A C 1
ATOM 2443 O O . HIS A 1 311 ? 6.628 7.969 16.061 1.00 85.75 311 HIS A O 1
ATOM 2449 N N . ASN A 1 312 ? 5.640 9.267 14.519 1.00 76.38 312 ASN A N 1
ATOM 2450 C CA . ASN A 1 312 ? 6.733 9.190 13.544 1.00 76.38 312 ASN A CA 1
ATOM 2451 C C . ASN A 1 312 ? 7.015 7.734 13.106 1.00 76.38 312 ASN A C 1
ATOM 2453 O O . ASN A 1 312 ? 6.239 7.155 12.348 1.00 76.38 312 ASN A O 1
ATOM 2457 N N . THR A 1 313 ? 8.106 7.132 13.593 1.00 73.44 313 THR A N 1
ATOM 2458 C CA . THR A 1 313 ? 8.506 5.742 13.290 1.00 73.44 313 THR A CA 1
ATOM 2459 C C . THR A 1 313 ? 8.383 4.799 14.486 1.00 73.44 313 THR A C 1
ATOM 2461 O O . THR A 1 313 ? 8.574 3.592 14.334 1.00 73.44 313 THR A O 1
ATOM 2464 N N . ASP A 1 314 ? 7.993 5.316 15.652 1.00 77.56 314 ASP A N 1
ATOM 2465 C CA . ASP A 1 314 ? 7.900 4.547 16.887 1.00 77.56 314 ASP A CA 1
ATOM 2466 C C . ASP A 1 314 ? 6.460 4.117 17.166 1.00 77.56 314 ASP A C 1
ATOM 2468 O O . ASP A 1 314 ? 5.510 4.889 17.015 1.00 77.56 314 ASP A O 1
ATOM 2472 N N . ARG A 1 315 ? 6.285 2.873 17.620 1.00 85.62 315 ARG A N 1
ATOM 2473 C CA . ARG A 1 315 ? 4.981 2.386 18.086 1.00 85.62 315 ARG A CA 1
ATOM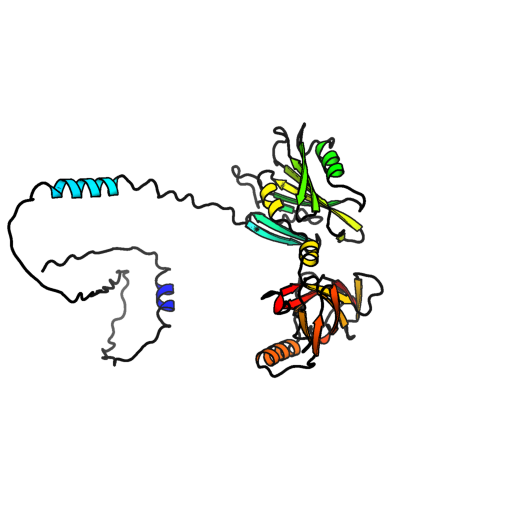 2474 C C . ARG A 1 315 ? 4.652 2.989 19.443 1.00 85.62 315 ARG A C 1
ATOM 2476 O O . ARG A 1 315 ? 5.423 2.843 20.390 1.00 85.62 315 ARG A O 1
ATOM 2483 N N . VAL A 1 316 ? 3.465 3.577 19.557 1.00 89.88 316 VAL A N 1
ATOM 2484 C CA . VAL A 1 316 ? 2.960 4.089 20.832 1.00 89.88 316 VAL A CA 1
ATOM 2485 C C . VAL A 1 316 ? 2.589 2.905 21.735 1.00 89.88 316 VAL A C 1
ATOM 2487 O O . VAL A 1 316 ? 1.826 2.029 21.309 1.00 89.88 316 VAL A O 1
ATOM 2490 N N . PRO A 1 317 ? 3.099 2.839 22.978 1.00 90.19 317 PRO A N 1
ATOM 2491 C CA . PRO A 1 317 ? 2.734 1.781 23.909 1.00 90.19 317 PRO A CA 1
ATOM 2492 C C . PRO A 1 317 ? 1.241 1.799 24.252 1.00 90.19 317 PRO A C 1
ATOM 2494 O O . PRO A 1 317 ? 0.635 2.855 24.443 1.00 90.19 317 PRO A O 1
ATOM 2497 N N . VAL A 1 318 ? 0.649 0.612 24.373 1.00 92.44 318 VAL A N 1
ATOM 2498 C CA . VAL A 1 318 ? -0.739 0.448 24.827 1.00 92.44 318 VAL A CA 1
ATOM 2499 C C . VAL A 1 318 ? -0.856 0.586 26.347 1.00 92.44 318 VAL A C 1
ATOM 2501 O O . VAL A 1 318 ? 0.124 0.409 27.075 1.00 92.44 318 VAL A O 1
ATOM 2504 N N . THR A 1 319 ? -2.056 0.883 26.842 1.00 91.12 319 THR A N 1
ATOM 2505 C CA . THR A 1 319 ? -2.337 0.900 28.285 1.00 91.12 319 THR A CA 1
ATOM 2506 C C . THR A 1 319 ? -2.318 -0.511 28.883 1.00 91.12 319 THR A C 1
ATOM 2508 O O . THR A 1 319 ? -2.625 -1.496 28.208 1.00 91.12 319 THR A O 1
ATOM 2511 N N . GLU A 1 320 ? -1.993 -0.617 30.176 1.00 89.50 320 GLU A N 1
ATOM 2512 C CA . GLU A 1 320 ? -2.080 -1.882 30.928 1.00 89.50 320 GLU A CA 1
ATOM 2513 C C . GLU A 1 320 ? -3.512 -2.436 30.930 1.00 89.50 320 GLU A C 1
ATOM 2515 O O . GLU A 1 320 ? -3.719 -3.638 30.785 1.00 89.50 320 GLU A O 1
ATOM 2520 N N . ASN A 1 321 ? -4.508 -1.546 30.981 1.00 84.81 321 ASN A N 1
ATOM 2521 C CA . ASN A 1 321 ? -5.922 -1.907 30.912 1.00 84.81 321 ASN A CA 1
ATOM 2522 C C . ASN A 1 321 ? -6.265 -2.672 29.620 1.00 84.81 321 ASN A C 1
ATOM 2524 O O . ASN A 1 321 ? -6.911 -3.716 29.666 1.00 84.81 321 ASN A O 1
ATOM 2528 N N . LEU A 1 322 ? -5.770 -2.217 28.461 1.00 86.25 322 LEU A N 1
ATOM 2529 C CA . LEU A 1 322 ? -5.975 -2.940 27.204 1.00 86.25 322 LEU A CA 1
ATOM 2530 C C . LEU A 1 322 ? -5.300 -4.321 27.215 1.00 86.25 322 LEU A C 1
ATOM 2532 O O . LEU A 1 322 ? -5.822 -5.273 26.632 1.00 86.25 322 LEU A O 1
ATOM 2536 N N . GLN A 1 323 ? -4.139 -4.453 27.862 1.00 86.06 323 GLN A N 1
ATOM 2537 C CA . GLN A 1 323 ? -3.476 -5.752 27.999 1.00 86.06 323 GLN A CA 1
ATOM 2538 C C . GLN A 1 323 ? -4.312 -6.706 28.857 1.00 86.06 323 GLN A C 1
ATOM 2540 O O . GLN A 1 323 ? -4.527 -7.847 28.451 1.00 86.06 323 GLN A O 1
ATOM 2545 N N . GLN A 1 324 ? -4.849 -6.226 29.980 1.00 85.75 324 GLN A N 1
ATOM 2546 C CA . GLN A 1 324 ? -5.724 -7.012 30.845 1.00 85.75 324 GLN A CA 1
ATOM 2547 C C . GLN A 1 324 ? -7.005 -7.447 30.118 1.00 85.75 324 GLN A C 1
ATOM 2549 O O . GLN A 1 324 ? -7.321 -8.635 30.112 1.00 85.75 324 GLN A O 1
ATOM 2554 N N . MET A 1 325 ? -7.684 -6.530 29.416 1.00 84.12 325 MET A N 1
ATOM 2555 C CA . MET A 1 325 ? -8.876 -6.856 28.618 1.00 84.12 325 MET A CA 1
ATOM 2556 C C . MET A 1 325 ? -8.599 -7.968 27.598 1.00 84.12 325 MET A C 1
ATOM 2558 O O . MET A 1 325 ? -9.424 -8.858 27.402 1.00 84.12 325 MET A O 1
ATOM 2562 N N . LYS A 1 326 ? -7.422 -7.961 26.958 1.00 84.62 326 LYS A N 1
ATOM 2563 C CA . LYS A 1 326 ? -7.030 -9.016 26.009 1.00 84.62 326 LYS A CA 1
ATOM 2564 C C . LYS A 1 326 ? -6.866 -10.381 26.681 1.00 84.62 326 LYS A C 1
ATOM 2566 O O . LYS A 1 326 ? -7.204 -11.388 26.062 1.00 84.62 326 LYS A O 1
ATOM 2571 N N . GLU A 1 327 ? -6.368 -10.438 27.912 1.00 84.25 327 GLU A N 1
ATOM 2572 C CA . GLU A 1 327 ? -6.268 -11.695 28.667 1.00 84.25 327 GLU A CA 1
ATOM 2573 C C . GLU A 1 327 ? -7.638 -12.183 29.169 1.00 84.25 327 GLU A C 1
ATOM 2575 O O . GLU A 1 327 ? -7.929 -13.377 29.104 1.00 84.25 327 GLU A O 1
ATOM 2580 N N . GLU A 1 328 ? -8.527 -11.279 29.582 1.00 82.44 328 GLU A N 1
ATOM 2581 C CA . GLU A 1 328 ? -9.896 -11.623 29.999 1.00 82.44 328 GLU A CA 1
ATOM 2582 C C . GLU A 1 328 ? -10.758 -12.149 28.839 1.00 82.44 328 GLU A C 1
ATOM 2584 O O . GLU A 1 328 ? -11.569 -13.062 29.011 1.00 82.44 328 GLU A O 1
ATOM 2589 N N . VAL A 1 329 ? -10.555 -11.628 27.625 1.00 80.62 329 VAL A N 1
ATOM 2590 C CA . VAL A 1 329 ? -11.194 -12.171 26.417 1.00 80.62 329 VAL A CA 1
ATOM 2591 C C . VAL A 1 329 ? -10.691 -13.583 26.124 1.00 80.62 329 VAL A C 1
ATOM 2593 O O . VAL A 1 329 ? -11.493 -14.465 25.819 1.00 80.62 329 VAL A O 1
ATOM 2596 N N . LYS A 1 330 ? -9.383 -13.844 26.272 1.00 77.62 330 LYS A N 1
ATOM 2597 C CA . LYS A 1 330 ? -8.827 -15.200 26.106 1.00 77.62 330 LYS A CA 1
ATOM 2598 C C . LYS A 1 330 ? -9.387 -16.187 27.127 1.00 77.62 330 LYS A C 1
ATOM 2600 O O . LYS A 1 330 ? -9.524 -17.365 26.805 1.00 77.62 330 LYS A O 1
ATOM 2605 N N . SER A 1 331 ? -9.707 -15.727 28.337 1.00 75.69 331 SER A N 1
ATOM 2606 C CA . SER A 1 331 ? -10.318 -16.564 29.373 1.00 75.69 331 SER A CA 1
ATOM 2607 C C . SER A 1 331 ? -11.833 -16.738 29.201 1.00 75.69 331 SER A C 1
ATOM 2609 O O . SER A 1 331 ? -12.421 -17.534 29.928 1.00 75.69 331 SER A O 1
ATOM 2611 N N . GLY A 1 332 ? -12.463 -16.040 28.247 1.00 69.50 332 GLY A N 1
ATOM 2612 C CA . GLY A 1 332 ? -13.891 -16.147 27.931 1.00 69.50 332 GLY A CA 1
ATOM 2613 C C . GLY A 1 332 ? -14.821 -15.292 28.799 1.00 69.50 332 GLY A C 1
ATOM 2614 O O . GLY A 1 332 ? -16.031 -15.497 28.753 1.00 69.50 332 GLY A O 1
ATOM 2615 N N . HIS A 1 333 ? -14.287 -14.349 29.584 1.00 60.06 333 HIS A N 1
ATOM 2616 C CA . HIS A 1 333 ? -15.047 -13.633 30.621 1.00 60.06 333 HIS A CA 1
ATOM 2617 C C . HIS A 1 333 ? -15.392 -12.173 30.285 1.00 60.06 333 HIS A C 1
ATOM 2619 O O . HIS A 1 333 ? -16.166 -11.561 31.018 1.00 60.06 333 HIS A O 1
ATOM 2625 N N . ALA A 1 334 ? -14.868 -11.604 29.195 1.00 61.59 334 ALA A N 1
ATOM 2626 C CA . ALA A 1 334 ? -15.039 -10.183 28.892 1.00 61.59 334 ALA A CA 1
ATOM 2627 C C . ALA A 1 334 ? -15.717 -9.948 27.536 1.00 61.59 334 ALA A C 1
ATOM 2629 O O . ALA A 1 334 ? -15.084 -10.003 26.486 1.00 61.59 334 ALA A O 1
ATOM 2630 N N . SER A 1 335 ? -17.011 -9.626 27.570 1.00 64.31 335 SER A N 1
ATOM 2631 C CA . SER A 1 335 ? -17.735 -9.053 26.434 1.00 64.31 335 SER A CA 1
ATOM 2632 C C . SER A 1 335 ? -18.514 -7.828 26.905 1.00 64.31 335 SER A C 1
ATOM 2634 O O . SER A 1 335 ? -19.237 -7.905 27.899 1.00 64.31 335 SER A O 1
ATOM 2636 N N . THR A 1 336 ? -18.361 -6.687 26.228 1.00 75.25 336 THR A N 1
ATOM 2637 C CA . THR A 1 336 ? -19.070 -5.441 26.585 1.00 75.25 336 THR A CA 1
ATOM 2638 C C . THR A 1 336 ? -20.362 -5.259 25.786 1.00 75.25 336 THR A C 1
ATOM 2640 O O . THR A 1 336 ? -21.231 -4.479 26.172 1.00 75.25 336 THR A O 1
ATOM 2643 N N . ARG A 1 337 ? -20.512 -5.991 24.678 1.00 83.19 337 ARG A N 1
ATOM 2644 C CA . ARG A 1 337 ? -21.652 -6.008 23.753 1.00 83.19 337 ARG A CA 1
ATOM 2645 C C . ARG A 1 337 ? -21.829 -7.432 23.229 1.00 83.19 337 ARG A C 1
ATOM 2647 O O . ARG A 1 337 ? -20.870 -8.164 23.126 1.00 83.19 337 ARG A O 1
ATOM 2654 N N . ASN A 1 338 ? -23.031 -7.846 22.844 1.00 84.88 338 ASN A N 1
ATOM 2655 C CA . ASN A 1 338 ? -23.231 -9.155 22.203 1.00 84.88 338 ASN A CA 1
ATOM 2656 C C . ASN A 1 338 ? -24.081 -8.980 20.948 1.00 84.88 338 ASN A C 1
ATOM 2658 O O . ASN A 1 338 ? -25.251 -9.358 20.915 1.00 84.88 338 ASN A O 1
ATOM 2662 N N . VAL A 1 339 ? -23.508 -8.330 19.933 1.00 91.00 339 VAL A N 1
ATOM 2663 C CA . VAL A 1 339 ? -24.221 -7.999 18.695 1.00 91.00 339 VAL A CA 1
ATOM 2664 C C . VAL A 1 339 ? -23.685 -8.853 17.555 1.00 91.00 339 VAL A C 1
ATOM 2666 O O . VAL A 1 339 ? -22.490 -8.852 17.281 1.00 91.00 339 VAL A O 1
ATOM 2669 N N . LEU A 1 340 ? -24.572 -9.559 16.858 1.00 93.62 340 LEU A N 1
ATOM 2670 C CA . LEU A 1 340 ? -24.242 -10.291 15.637 1.00 93.62 340 LEU A CA 1
ATOM 2671 C C . LEU A 1 340 ? -24.891 -9.593 14.442 1.00 93.62 340 LEU A C 1
ATOM 2673 O O . LEU A 1 340 ? -26.114 -9.588 14.306 1.00 93.62 340 LEU A O 1
ATOM 2677 N N . ILE A 1 341 ? -24.078 -9.003 13.572 1.00 96.31 341 ILE A N 1
ATOM 2678 C CA . ILE A 1 341 ? -24.553 -8.335 12.359 1.00 96.31 341 ILE A CA 1
ATOM 2679 C C . ILE A 1 341 ? -24.522 -9.323 11.199 1.00 96.31 341 ILE A C 1
ATOM 2681 O O . ILE A 1 341 ? -23.492 -9.931 10.918 1.00 96.31 341 ILE A O 1
ATOM 2685 N N . THR A 1 342 ? -25.641 -9.438 10.487 1.00 97.69 342 THR A N 1
ATOM 2686 C CA . THR A 1 342 ? -25.716 -10.177 9.221 1.00 97.69 342 THR A CA 1
ATOM 2687 C C . THR A 1 342 ? -25.507 -9.212 8.058 1.00 97.69 342 THR A C 1
ATOM 2689 O O . THR A 1 342 ? -26.325 -8.317 7.847 1.00 97.69 342 THR A O 1
ATOM 2692 N N . LEU A 1 343 ? -24.438 -9.400 7.284 1.00 97.62 343 LEU A N 1
ATOM 2693 C CA . LEU A 1 343 ? -24.134 -8.611 6.090 1.00 97.62 343 LEU A CA 1
ATOM 2694 C C . LEU A 1 343 ? -24.398 -9.428 4.825 1.00 97.62 343 LEU A C 1
ATOM 2696 O O . LEU A 1 343 ? -23.654 -10.359 4.501 1.00 97.62 343 LEU A O 1
ATOM 2700 N N . LYS A 1 344 ? -25.421 -9.051 4.054 1.00 97.75 344 LYS A N 1
ATOM 2701 C CA . LYS A 1 344 ? -25.625 -9.569 2.690 1.00 97.75 344 LYS A CA 1
ATOM 2702 C C . LYS A 1 344 ? -24.551 -9.013 1.737 1.00 97.75 344 LYS A C 1
ATOM 2704 O O . LYS A 1 344 ? -23.916 -8.009 2.070 1.00 97.75 344 LYS A O 1
ATOM 2709 N N . PRO A 1 345 ? -24.341 -9.623 0.553 1.00 96.75 345 PRO A N 1
ATOM 2710 C CA . PRO A 1 345 ? -23.440 -9.076 -0.457 1.00 96.75 345 PRO A CA 1
ATOM 2711 C C . PRO A 1 345 ? -23.681 -7.584 -0.701 1.00 96.75 345 PRO A C 1
ATOM 2713 O O . PRO A 1 345 ? -24.822 -7.145 -0.831 1.00 96.75 345 PRO A O 1
ATOM 2716 N N . GLN A 1 346 ? -22.591 -6.825 -0.762 1.00 93.00 346 GLN A N 1
ATOM 2717 C CA . GLN A 1 346 ? -22.525 -5.369 -0.924 1.00 93.00 346 GLN A CA 1
ATOM 2718 C C . GLN A 1 346 ? -23.083 -4.528 0.231 1.00 93.00 346 GLN A C 1
ATOM 2720 O O . GLN A 1 346 ? -23.029 -3.301 0.146 1.00 93.00 346 GLN A O 1
ATOM 2725 N N . GLN A 1 347 ? -23.569 -5.139 1.315 1.00 97.25 347 GLN A N 1
ATOM 2726 C CA . GLN A 1 347 ? -23.986 -4.388 2.496 1.00 97.25 347 GLN A CA 1
ATOM 2727 C C . GLN A 1 347 ? -22.797 -3.934 3.336 1.00 97.25 347 GLN A C 1
ATOM 2729 O O . GLN A 1 347 ? -21.745 -4.580 3.385 1.00 97.25 347 GLN A O 1
ATOM 2734 N N . THR A 1 348 ? -23.035 -2.833 4.038 1.00 96.94 348 THR A N 1
ATOM 2735 C CA . THR A 1 348 ? -22.089 -2.188 4.936 1.00 96.94 348 THR A CA 1
ATOM 2736 C C . THR A 1 348 ? -22.677 -2.129 6.341 1.00 96.94 348 THR A C 1
ATOM 2738 O O . THR A 1 348 ? -23.880 -1.914 6.496 1.00 96.94 348 THR A O 1
ATOM 2741 N N . CYS A 1 349 ? -21.839 -2.272 7.363 1.00 96.00 349 CYS A N 1
ATOM 2742 C CA . CYS A 1 349 ? -22.149 -1.841 8.723 1.00 96.00 349 CYS A CA 1
ATOM 2743 C C . CYS A 1 349 ? -21.061 -0.907 9.253 1.00 96.00 349 CYS A C 1
ATOM 2745 O O . CYS A 1 349 ? -19.972 -0.809 8.684 1.00 96.00 349 CYS A O 1
ATOM 2747 N N . GLN A 1 350 ? -21.384 -0.212 10.339 1.00 95.56 350 GLN A N 1
ATOM 2748 C CA . GLN A 1 350 ? -20.456 0.666 11.032 1.00 95.56 350 GLN A CA 1
ATOM 2749 C C . GLN A 1 350 ? -20.303 0.254 12.490 1.00 95.56 350 GLN A C 1
ATOM 2751 O O . GLN A 1 350 ? -21.221 -0.305 13.091 1.00 95.56 350 GLN A O 1
ATOM 2756 N N . ASP A 1 351 ? -19.136 0.558 13.037 1.00 94.88 351 ASP A N 1
ATOM 2757 C CA . ASP A 1 351 ? -18.817 0.466 14.455 1.00 94.88 351 ASP A CA 1
ATOM 2758 C C . ASP A 1 351 ? -17.947 1.670 14.847 1.00 94.88 351 ASP A C 1
ATOM 2760 O O . ASP A 1 351 ? -17.514 2.439 13.985 1.00 94.88 351 ASP A O 1
ATOM 2764 N N . ALA A 1 352 ? -17.691 1.856 16.136 1.00 92.88 352 ALA A N 1
ATOM 2765 C CA . ALA A 1 352 ? -16.809 2.904 16.628 1.00 92.88 352 ALA A CA 1
ATOM 2766 C C . ALA A 1 352 ? -15.852 2.349 17.682 1.00 92.88 352 ALA A C 1
ATOM 2768 O O . ALA A 1 352 ? -16.232 1.521 18.511 1.00 92.88 352 ALA A O 1
ATOM 2769 N N . ILE A 1 353 ? -14.616 2.841 17.663 1.00 92.44 353 ILE A N 1
ATOM 2770 C CA . ILE A 1 353 ? -13.603 2.540 18.673 1.00 92.44 353 ILE A CA 1
ATOM 2771 C C . ILE A 1 353 ? -13.040 3.840 19.239 1.00 92.44 353 ILE A C 1
ATOM 2773 O O . ILE A 1 353 ? -12.678 4.748 18.493 1.00 92.44 353 ILE A O 1
ATOM 2777 N N . GLU A 1 354 ? -12.969 3.925 20.564 1.00 91.62 354 GLU A N 1
ATOM 2778 C CA . GLU A 1 354 ? -12.308 5.019 21.270 1.00 91.62 354 GLU A CA 1
ATOM 2779 C C . GLU A 1 354 ? -10.814 4.676 21.388 1.00 91.62 354 GLU A C 1
ATOM 2781 O O . GLU A 1 354 ? -10.464 3.625 21.914 1.00 91.62 354 GLU A O 1
ATOM 2786 N N . ILE A 1 355 ? -9.940 5.513 20.830 1.00 91.75 355 ILE A N 1
ATOM 2787 C CA . ILE A 1 355 ? -8.501 5.263 20.688 1.00 91.75 355 ILE A CA 1
ATOM 2788 C C . ILE A 1 355 ? -7.712 5.784 21.890 1.00 91.75 355 ILE A C 1
ATOM 2790 O O . ILE A 1 355 ? -6.700 5.186 22.261 1.00 91.75 355 ILE A O 1
ATOM 2794 N N . ARG A 1 356 ? -8.135 6.889 22.516 1.00 89.06 356 ARG A N 1
ATOM 2795 C CA . ARG A 1 356 ? -7.327 7.568 23.538 1.00 89.06 356 ARG A CA 1
ATOM 2796 C C . ARG A 1 356 ? -7.103 6.701 24.773 1.00 89.06 356 ARG A C 1
ATOM 2798 O O . ARG A 1 356 ? -6.025 6.768 25.364 1.00 89.06 356 ARG A O 1
ATOM 2805 N N . SER A 1 357 ? -8.091 5.900 25.161 1.00 88.19 357 SER A N 1
ATOM 2806 C CA . SER A 1 357 ? -8.022 4.977 26.302 1.00 88.19 357 SER A CA 1
ATOM 2807 C C . SER A 1 357 ? -7.154 3.738 26.043 1.00 88.19 357 SER A C 1
ATOM 2809 O O . SER A 1 357 ? -6.727 3.071 26.991 1.00 88.19 357 SER A O 1
ATOM 2811 N N . LEU A 1 358 ? -6.855 3.437 24.775 1.00 91.00 358 LEU A N 1
ATOM 2812 C CA . LEU A 1 358 ? -6.090 2.255 24.366 1.00 91.00 358 LEU A CA 1
ATOM 2813 C C . LEU A 1 358 ? -4.577 2.470 24.436 1.00 91.00 358 LEU A C 1
ATOM 2815 O O . LEU A 1 358 ? -3.827 1.504 24.590 1.00 91.00 358 LEU A O 1
ATOM 2819 N N . TYR A 1 359 ? -4.130 3.722 24.345 1.00 91.50 359 TYR A N 1
ATOM 2820 C CA . TYR A 1 359 ? -2.719 4.089 24.284 1.00 91.50 359 TYR A CA 1
ATOM 2821 C C . TYR A 1 359 ? -2.280 4.919 25.485 1.00 91.50 359 TYR A C 1
ATOM 2823 O O . TYR A 1 359 ? -3.053 5.668 26.088 1.00 91.50 359 TYR A O 1
ATOM 2831 N N . GLN A 1 360 ? -1.004 4.770 25.840 1.00 89.62 360 GLN A N 1
ATOM 2832 C CA . GLN A 1 360 ? -0.356 5.649 26.803 1.00 89.62 360 GLN A CA 1
ATOM 2833 C C . GLN A 1 360 ? -0.327 7.092 26.275 1.00 89.62 360 GLN A C 1
ATOM 2835 O O . GLN A 1 360 ? -0.613 7.351 25.107 1.00 89.62 360 GLN A O 1
ATOM 2840 N N . ARG A 1 361 ? -0.036 8.036 27.176 1.00 83.25 361 ARG A N 1
ATOM 2841 C CA . ARG A 1 361 ? -0.150 9.486 26.967 1.00 83.25 361 ARG A CA 1
ATOM 2842 C C . ARG A 1 361 ? 0.335 9.924 25.578 1.00 83.25 361 ARG A C 1
ATOM 2844 O O . ARG A 1 361 ? 1.505 9.754 25.251 1.00 83.25 361 ARG A O 1
ATOM 2851 N N . LEU A 1 362 ? -0.572 10.524 24.808 1.00 88.19 362 LEU A N 1
ATOM 2852 C CA . LEU A 1 362 ? -0.257 11.129 23.519 1.00 88.19 362 LEU A CA 1
ATOM 2853 C C . LEU A 1 362 ? 0.405 12.486 23.767 1.00 88.19 362 LEU A C 1
ATOM 2855 O O . LEU A 1 362 ? -0.127 13.306 24.513 1.00 88.19 362 LEU A O 1
ATOM 2859 N N . THR A 1 363 ? 1.566 12.716 23.167 1.00 90.00 363 THR A N 1
ATOM 2860 C CA . THR A 1 363 ? 2.200 14.040 23.118 1.00 90.00 363 THR A CA 1
ATOM 2861 C C . THR A 1 363 ? 1.818 14.752 21.823 1.00 90.00 363 THR A C 1
ATOM 2863 O O . THR A 1 363 ? 1.518 14.064 20.842 1.00 90.00 363 THR A O 1
ATOM 2866 N N . PRO A 1 364 ? 1.863 16.093 21.765 1.00 91.75 364 PRO A N 1
ATOM 2867 C CA . PRO A 1 364 ? 1.664 16.811 20.512 1.00 91.75 364 PRO A CA 1
ATOM 2868 C C . PRO A 1 364 ? 2.608 16.323 19.408 1.00 91.75 364 PRO A C 1
ATOM 2870 O O . PRO A 1 364 ? 3.788 16.079 19.671 1.00 91.75 364 PRO A O 1
ATOM 2873 N N . GLY A 1 365 ? 2.092 16.164 18.188 1.00 89.00 365 GLY A N 1
ATOM 2874 C CA . GLY A 1 365 ? 2.859 15.632 17.059 1.00 89.00 365 GLY A CA 1
ATOM 2875 C C . GLY A 1 365 ? 2.015 14.902 16.016 1.00 89.00 365 GLY A C 1
ATOM 2876 O O . GLY A 1 365 ? 0.789 14.856 16.107 1.00 89.00 365 GLY A O 1
ATOM 2877 N N . GLU A 1 366 ? 2.690 14.326 15.022 1.00 87.06 366 GLU A N 1
ATOM 2878 C CA . GLU A 1 366 ? 2.071 13.600 13.910 1.00 87.06 366 GLU A CA 1
ATOM 2879 C C . GLU A 1 366 ? 2.024 12.093 14.176 1.00 87.06 366 GLU A C 1
ATOM 2881 O O . GLU A 1 366 ? 3.030 11.454 14.501 1.00 87.06 366 GLU A O 1
ATOM 2886 N N . TYR A 1 367 ? 0.842 11.518 13.989 1.00 89.25 367 TYR A N 1
ATOM 2887 C CA . TYR A 1 367 ? 0.555 10.114 14.230 1.00 89.25 367 TYR A CA 1
ATOM 2888 C C . TYR A 1 367 ? -0.070 9.459 13.005 1.00 89.25 367 TYR A C 1
ATOM 2890 O O . TYR A 1 367 ? -0.776 10.095 12.217 1.00 89.25 367 TYR A O 1
ATOM 2898 N N . SER A 1 368 ? 0.129 8.148 12.889 1.00 88.56 368 SER A N 1
ATOM 2899 C CA . SER A 1 368 ? -0.622 7.309 11.962 1.00 88.56 368 SER A CA 1
ATOM 2900 C C . SER A 1 368 ? -1.324 6.175 12.701 1.00 88.56 368 SER A C 1
ATOM 2902 O O . SER A 1 368 ? -0.745 5.529 13.577 1.00 88.56 368 SER A O 1
ATOM 2904 N N . LEU A 1 369 ? -2.599 5.959 12.374 1.00 89.38 369 LEU A N 1
ATOM 2905 C CA . LEU A 1 369 ? -3.414 4.879 12.927 1.00 89.38 369 LEU A CA 1
ATOM 2906 C C . LEU A 1 369 ? -3.804 3.911 11.816 1.00 89.38 369 LEU A C 1
ATOM 2908 O O . LEU A 1 369 ? -4.338 4.332 10.789 1.00 89.38 369 LEU A O 1
ATOM 2912 N N . GLN A 1 370 ? -3.619 2.621 12.082 1.00 90.38 370 GLN A N 1
ATOM 2913 C CA . GLN A 1 370 ? -4.168 1.525 11.295 1.00 90.38 370 GLN A CA 1
ATOM 2914 C C . GLN A 1 370 ? -4.912 0.557 12.218 1.00 90.38 370 GLN A C 1
ATOM 2916 O O . GLN A 1 370 ? -4.534 0.347 13.374 1.00 90.38 370 GLN A O 1
ATOM 2921 N N . VAL A 1 371 ? -5.984 -0.030 11.702 1.00 92.44 371 VAL A N 1
ATOM 2922 C CA . VAL A 1 371 ? -6.798 -1.024 12.404 1.00 92.44 371 VAL A CA 1
ATOM 2923 C C . VAL A 1 371 ? -6.877 -2.315 11.602 1.00 92.44 371 VAL A C 1
ATOM 2925 O O . VAL A 1 371 ? -7.049 -2.284 10.385 1.00 92.44 371 VAL A O 1
ATOM 2928 N N . GLU A 1 372 ? -6.809 -3.445 12.291 1.00 92.81 372 GLU A N 1
ATOM 2929 C CA . GLU A 1 372 ? -6.991 -4.774 11.725 1.00 92.81 372 GLU A CA 1
ATOM 2930 C C . GLU A 1 372 ? -8.139 -5.519 12.409 1.00 92.81 372 GLU A C 1
ATOM 2932 O O . GLU A 1 372 ? 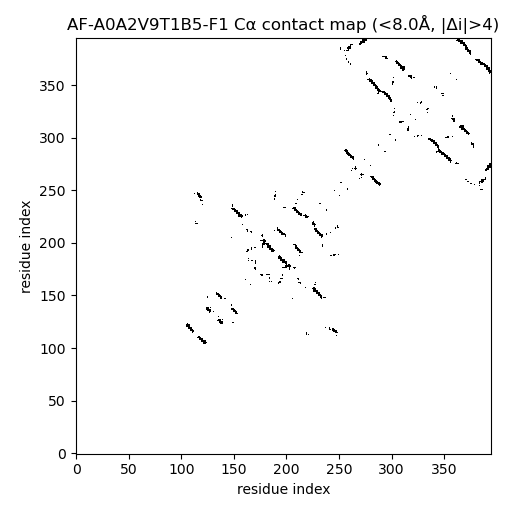-8.456 -5.274 13.577 1.00 92.81 372 GLU A O 1
ATOM 2937 N N . ARG A 1 373 ? -8.711 -6.497 11.707 1.00 93.69 373 ARG A N 1
ATOM 2938 C CA . ARG A 1 373 ? -9.730 -7.407 12.241 1.00 93.69 373 ARG A CA 1
ATOM 2939 C C . ARG A 1 373 ? -9.565 -8.801 11.656 1.00 93.69 373 ARG A C 1
ATOM 2941 O O . ARG A 1 373 ? -9.163 -8.939 10.507 1.00 93.69 373 ARG A O 1
ATOM 2948 N N . ASP A 1 374 ? -9.935 -9.836 12.401 1.00 90.94 374 ASP A N 1
ATOM 2949 C CA . ASP A 1 374 ? -10.110 -11.161 11.805 1.00 90.94 374 ASP A CA 1
ATOM 2950 C C . ASP A 1 374 ? -11.237 -11.148 10.762 1.00 90.94 374 ASP A C 1
ATOM 2952 O O . ASP A 1 374 ? -12.264 -10.473 10.920 1.00 90.94 374 ASP A O 1
ATOM 2956 N N . LEU A 1 375 ? -11.036 -11.896 9.679 1.00 92.25 375 LEU A N 1
ATOM 2957 C CA . LEU A 1 375 ? -12.058 -12.074 8.655 1.00 92.25 375 LEU A CA 1
ATOM 2958 C C . LEU A 1 375 ? -13.292 -12.784 9.236 1.00 92.25 375 LEU A C 1
ATOM 2960 O O . LEU A 1 375 ? -13.150 -13.667 10.088 1.00 92.25 375 LEU A O 1
ATOM 2964 N N . PRO A 1 376 ? -14.501 -12.458 8.742 1.00 94.31 376 PRO A N 1
ATOM 2965 C CA . PRO A 1 376 ? -15.692 -13.248 9.023 1.00 94.31 376 PRO A CA 1
ATOM 2966 C C . PRO A 1 376 ? -15.453 -14.744 8.751 1.00 94.31 376 PRO A C 1
ATOM 2968 O O . PRO A 1 376 ? -14.838 -15.074 7.728 1.00 94.31 376 PRO A O 1
ATOM 2971 N N . PRO A 1 377 ? -15.937 -15.658 9.617 1.00 91.56 377 PRO A N 1
ATOM 2972 C CA . PRO A 1 377 ? -15.628 -17.088 9.530 1.00 91.56 377 PRO A CA 1
ATOM 2973 C C . PRO A 1 377 ? -15.919 -17.716 8.160 1.00 91.56 377 PRO A C 1
ATOM 2975 O O . PRO A 1 377 ? -15.210 -18.626 7.726 1.00 91.56 377 PRO A O 1
ATOM 2978 N N . GLU A 1 378 ? -16.930 -17.216 7.443 1.00 94.94 378 GLU A N 1
ATOM 2979 C CA . GLU A 1 378 ? -17.328 -17.700 6.117 1.00 94.94 378 GLU A CA 1
ATOM 2980 C C . GLU A 1 378 ? -16.279 -17.448 5.026 1.00 94.94 378 GLU A C 1
ATOM 2982 O O . GLU A 1 378 ? -16.360 -18.049 3.949 1.00 94.94 378 GLU A O 1
ATOM 2987 N N . LEU A 1 379 ? -15.312 -16.564 5.281 1.00 90.88 379 LEU A N 1
ATOM 2988 C CA . LEU A 1 379 ? -14.193 -16.247 4.392 1.00 90.88 379 LEU A CA 1
ATOM 2989 C C . LEU A 1 379 ? -12.913 -17.014 4.759 1.00 90.88 379 LEU A C 1
ATOM 2991 O O . LEU A 1 379 ? -11.915 -16.910 4.049 1.00 90.88 379 LEU A O 1
ATOM 2995 N N . GLY A 1 380 ? -12.959 -17.839 5.810 1.00 88.62 380 GLY A N 1
ATOM 2996 C CA . GLY A 1 380 ? -11.829 -18.620 6.298 1.00 88.62 380 GLY A CA 1
ATOM 2997 C C . GLY A 1 380 ? -10.984 -17.871 7.329 1.00 88.62 380 GLY A C 1
ATOM 2998 O O . GLY A 1 380 ? -11.398 -16.868 7.901 1.00 88.62 380 GLY A O 1
ATOM 2999 N N . LYS A 1 381 ? -9.785 -18.395 7.598 1.00 84.25 381 LYS A N 1
ATOM 3000 C CA . LYS A 1 381 ? -8.834 -17.766 8.522 1.00 84.25 381 LYS A CA 1
ATOM 3001 C C . LYS A 1 381 ? -8.081 -16.648 7.808 1.00 84.25 381 LYS A C 1
ATOM 3003 O O . LYS A 1 381 ? -7.585 -16.858 6.704 1.00 84.25 381 LYS A O 1
ATOM 3008 N N . GLY A 1 382 ? -7.931 -15.508 8.464 1.00 83.81 382 GLY A N 1
ATOM 3009 C CA . GLY A 1 382 ? -7.145 -14.391 7.957 1.00 83.81 382 GLY A CA 1
ATOM 3010 C C . GLY A 1 382 ? -7.494 -13.097 8.668 1.00 83.81 382 GLY A C 1
ATOM 3011 O O . GLY A 1 382 ? -8.375 -13.068 9.527 1.00 83.81 382 GLY A O 1
ATOM 3012 N N . ILE A 1 383 ? -6.789 -12.040 8.289 1.00 86.69 383 ILE A N 1
ATOM 3013 C CA . ILE A 1 383 ? -6.932 -10.699 8.843 1.00 86.69 383 ILE A CA 1
ATOM 3014 C C . ILE A 1 383 ? -7.244 -9.752 7.684 1.00 86.69 383 ILE A C 1
ATOM 3016 O O . ILE A 1 383 ? -6.697 -9.909 6.593 1.00 86.69 383 ILE A O 1
ATOM 3020 N N . VAL A 1 384 ? -8.136 -8.794 7.916 1.00 88.06 384 VAL A N 1
ATOM 3021 C CA . VAL A 1 384 ? -8.321 -7.620 7.066 1.00 88.06 384 VAL A CA 1
ATOM 3022 C C . VAL A 1 384 ? -7.671 -6.420 7.742 1.00 88.06 384 VAL A C 1
ATOM 3024 O O . VAL A 1 384 ? -7.847 -6.200 8.941 1.00 88.06 384 VAL A O 1
ATOM 3027 N N . GLU A 1 385 ? -6.940 -5.641 6.959 1.00 86.38 385 GLU A N 1
ATOM 3028 C CA . GLU A 1 385 ? -6.340 -4.382 7.383 1.00 86.38 385 GLU A CA 1
ATOM 3029 C C . GLU A 1 385 ? -7.140 -3.213 6.806 1.00 86.38 385 GLU A C 1
ATOM 3031 O O . GLU A 1 385 ? -7.621 -3.265 5.670 1.00 86.38 385 GLU A O 1
ATOM 3036 N N . SER A 1 386 ? -7.271 -2.149 7.591 1.00 86.88 386 SER A N 1
ATOM 3037 C CA . SER A 1 386 ? -7.873 -0.895 7.146 1.00 86.88 386 SER A CA 1
ATOM 3038 C C . SER A 1 386 ? -6.902 -0.014 6.364 1.00 86.88 386 SER A C 1
ATOM 3040 O O . SER A 1 386 ? -5.707 -0.301 6.238 1.00 86.88 386 SER A O 1
ATOM 3042 N N . ASN A 1 387 ? -7.425 1.084 5.816 1.00 85.38 387 ASN A N 1
ATOM 3043 C CA . ASN A 1 387 ? -6.603 2.230 5.446 1.00 85.38 387 ASN A CA 1
ATOM 3044 C C . ASN A 1 387 ? -5.890 2.817 6.676 1.00 85.38 387 ASN A C 1
ATOM 3046 O O . ASN A 1 387 ? -6.361 2.702 7.803 1.00 85.38 387 ASN A O 1
ATOM 3050 N N . THR A 1 388 ? -4.788 3.517 6.433 1.00 84.25 388 THR A N 1
ATOM 3051 C CA . THR A 1 388 ? -4.093 4.292 7.463 1.00 84.25 388 THR A CA 1
ATOM 3052 C C . THR A 1 388 ? -4.614 5.726 7.454 1.00 84.25 388 THR A C 1
ATOM 3054 O O . THR A 1 38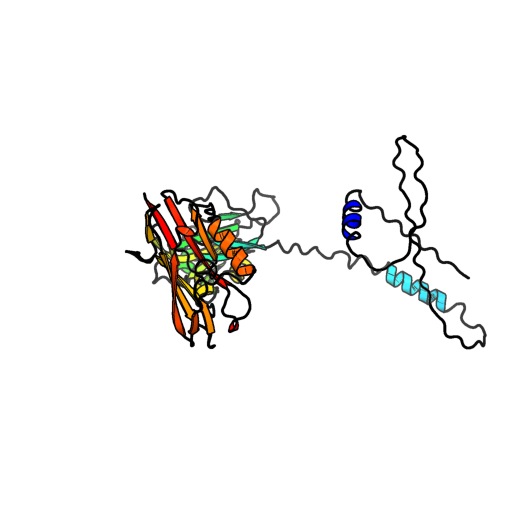8 ? -4.752 6.322 6.384 1.00 84.25 388 THR A O 1
ATOM 3057 N N . ILE A 1 389 ? -4.898 6.295 8.626 1.00 84.50 389 ILE A N 1
ATOM 3058 C CA . ILE A 1 389 ? -5.248 7.719 8.768 1.00 84.50 389 ILE A CA 1
ATOM 3059 C C . ILE A 1 389 ? -4.102 8.484 9.423 1.00 84.50 389 ILE A C 1
ATOM 3061 O O . ILE A 1 389 ? -3.451 7.959 10.327 1.00 84.50 389 ILE A O 1
ATOM 3065 N N . LYS A 1 390 ? -3.871 9.724 8.974 1.00 84.06 390 LYS A N 1
ATOM 3066 C CA . LYS A 1 390 ? -2.921 10.655 9.593 1.00 84.06 390 LYS A CA 1
ATOM 3067 C C . LYS A 1 390 ? -3.639 11.587 10.559 1.00 84.06 390 LYS A C 1
ATOM 3069 O O . LYS A 1 390 ? -4.756 12.047 10.293 1.00 84.06 390 LYS A O 1
ATOM 3074 N N . VAL A 1 391 ? -2.993 11.847 11.685 1.00 85.81 391 VAL A N 1
ATOM 3075 C CA . VAL A 1 391 ? -3.569 12.583 12.802 1.00 85.81 391 VAL A CA 1
ATOM 3076 C C . VAL A 1 391 ? -2.523 13.497 13.418 1.00 85.81 391 VAL A C 1
ATOM 3078 O O . VAL A 1 391 ? -1.474 13.031 13.849 1.00 85.81 391 VAL A O 1
ATOM 3081 N N . THR A 1 392 ? -2.871 14.767 13.580 1.00 88.62 392 THR A N 1
ATOM 3082 C CA . THR A 1 392 ? -2.097 15.717 14.377 1.00 88.62 392 THR A CA 1
ATOM 3083 C C . THR A 1 392 ? -2.668 15.774 15.789 1.00 88.62 392 THR A C 1
ATOM 3085 O O . THR A 1 392 ? -3.827 16.156 15.978 1.00 88.62 392 THR A O 1
ATOM 3088 N N . VAL A 1 393 ? -1.874 15.416 16.794 1.00 89.62 393 VAL A N 1
ATOM 3089 C CA . VAL A 1 393 ? -2.222 15.621 18.204 1.00 89.62 393 VAL A CA 1
ATOM 3090 C C . VAL A 1 393 ? -1.759 17.012 18.636 1.00 89.62 393 VAL A C 1
ATOM 3092 O O . VAL A 1 393 ? -0.628 17.408 18.360 1.00 89.62 393 VAL A O 1
ATOM 3095 N N . ILE A 1 394 ? -2.638 17.744 19.315 1.00 90.19 394 ILE A N 1
ATOM 3096 C CA . ILE A 1 394 ? -2.400 19.062 19.916 1.00 90.19 394 ILE A CA 1
ATOM 3097 C C . ILE A 1 394 ? -2.721 19.016 21.412 1.00 90.19 394 ILE A C 1
ATOM 3099 O O . ILE A 1 394 ? -3.398 18.089 21.857 1.00 90.19 394 ILE A O 1
ATOM 3103 N N . ASP A 1 395 ? -2.272 20.014 22.168 1.00 85.00 395 ASP A N 1
ATOM 3104 C CA . ASP A 1 395 ? -2.612 20.158 23.592 1.00 85.00 395 ASP A CA 1
ATOM 3105 C C . ASP A 1 395 ? -4.116 20.400 23.848 1.00 85.00 395 ASP A C 1
ATOM 3107 O O . ASP A 1 395 ? -4.802 21.069 23.027 1.00 85.00 395 ASP A O 1
#

Nearest PDB structures (foldseek):
  4pws-assembly1_A  TM=5.662E-01  e=3.283E-02  Mycobacterium tuberculosis
  7zvr-assembly1_A  TM=3.762E-01  e=4.458E-01  Bombyx mori
  5iwz-assembly1_A  TM=6.545E-01  e=2.679E+00  Mus musculus
  6ser-assembly1_A  TM=3.281E-01  e=1.831E+00  Homo sapiens
  7ztr-assembly1_A  TM=2.744E-01  e=1.556E+00  Bombyx mori

Solvent-accessible surface area (backbone atoms only — not comparable to full-atom values): 24024 Å² total; per-residue (Å²): 140,83,87,85,83,84,87,83,88,80,90,73,74,91,77,56,67,70,61,55,62,70,64,66,77,74,74,87,80,84,90,79,88,84,86,86,79,83,92,78,89,88,83,87,79,92,73,99,69,86,85,82,84,83,80,85,84,85,85,85,80,86,85,86,90,85,84,93,83,89,80,91,83,66,89,77,64,59,66,57,55,54,52,52,52,49,50,56,63,65,71,67,64,84,78,80,76,70,70,67,74,76,78,64,66,60,64,37,80,49,78,36,85,79,78,36,37,31,30,40,46,57,55,72,43,38,75,44,83,90,44,80,92,39,62,33,33,25,59,83,71,88,58,98,84,62,83,71,53,38,39,35,53,47,76,40,52,53,85,86,62,50,30,63,61,53,34,48,51,56,47,67,32,92,84,31,79,29,12,92,66,34,48,76,44,81,50,69,48,76,86,24,59,20,14,36,32,41,47,26,95,73,40,50,86,77,41,46,23,36,37,28,32,40,48,94,63,64,43,72,56,98,88,43,68,28,24,28,42,33,43,39,20,18,53,92,46,40,73,63,29,51,76,45,38,38,41,52,63,52,56,46,72,69,32,56,50,41,47,38,61,43,61,70,81,46,91,47,92,70,50,36,79,42,45,48,87,47,89,42,50,34,34,36,41,37,33,30,64,33,92,53,73,37,58,48,75,48,34,35,59,85,68,60,38,50,77,48,47,28,48,80,91,43,74,60,56,62,27,69,65,50,55,51,53,53,54,35,41,74,72,73,75,59,67,84,40,89,43,76,45,78,33,48,57,72,33,70,52,76,51,68,37,68,52,51,77,43,36,49,89,59,65,69,44,59,31,39,40,35,43,32,31,70,45,42,70,88,79,42,90,55,71,38,63,33,56,75,39,43,35,39,31,36,122

Mean predicted aligned error: 19.57 Å

Foldseek 3Di:
DDDDDDDDDDDDPDPPVVVVVVVVPPDDDDDDDDDDDDDDDDDDDDDDDDDDDDDDDDDDDDDDDDDDDDDDDDDPPVVVVVVVVVVVVVVPPDPVVPPVPPCPQPWDKDDDLQQQKIWIDRPQWDFDPVCPPWTKTWHDDDDPPDQTWIKTKDFDDDQPDAQQVVLVCQCPPPVRQQHDHWDKDWDAFLNWTKIKTAHDPHNDPPQKIKMKTADPAWGADPNDTTGIMMMIIRNVCVVVRRNGMDRNVSVQVPDQKHKAKDWPPDPDPQEAEAEQPDWTKIKIKMWRQHQDWFKQWDFDQLAQKDKFKDFPNDTFAFDPVSVVLNVCVVVVRDGPDGDIDIHHHGDMDMDMDTVSNGGDGDDFGKMKMKMKHFDGPVSPTDMHIYRIGIYGYDD

Sequence (395 aa):
MINFIVSLTMSTKTGFAQKLARWAGKVSFGTGEPETLSTADVVRDGGLSPVTLRHSLSIKTEGMIAPLYPIALWRHGMTRLVVALVCLFCVATPLLGRARASTAEPWQTYVDDTYQVTFRFPREWKRDPLYDDRPYFGVERPLPTAGRGFFQLLLMGEESDEPKQICKGLAEHVVRPFGENPTTRPMKVDGQSACLVWPSKDQGAPWDAAVVIKYPQPVEINGERYSILELDADKNYILAIIRTIRFISSARHNSPFLLEISPQNAKKTGTATWKADAPVSVILTMKNTSRRVLHVALTNPATDYRTTLMHNTDRVPVTENLQQMKEEVKSGHASTRNVLITLKPQQTCQDAIEIRSLYQRLTPGEYSLQVERDLPPELGKGIVESNTIKVTVID

pLDDT: mean 73.11, std 25.99, range [21.45, 98.62]

Secondary structure (DSSP, 8-state):
-------------TTSHHHHHTTGGG------PPPP--------------------------------------TTTHHHHHHHHHHHHHHS-SSS----------EEEEEETTTTEEEEEETTEEE-TT-SSS-EEEESS--TTS---EEEEEEE--TT--HHHHHHHHHT-TT-TT-SS-EEEEEEETTEEEEEEE--TT--TT-EEEEEEEEEEEEEETTEEEEEEEEEEETTTHHHHHHH-EEHHHHHHTSSEEEEEEETT-SBTTEEEEETTS--EEEEEEEE-SSS-EEEEES-HHHHSEEEEEETTEEPPBPHHHHHHHHHHHTT---S--EEEEE-TT-EEEEEEE-TTTBS-PPSEEEEEEEEEEPPGGG-S-EEEPPPEEEEEE-